Protein AF-A0A960UY63-F1 (afdb_monomer_lite)

Secondary structure (DSSP, 8-state):
----------GGGGEEEEETTEEEEE--SSTT-SS-EEEES--S---GGGGGGEEEEEE-TTS---HHHHHHHHHHHHHH-SSPEEEEE-HHHHHHHHHHTT-TTS-TTT-SEEEEE--SSEE--SSSS--EEEEE-TTS-EEEEETTEEEEEHHHHHHHS--HHHHHHHHHHHHTTS------SS-EEEEE---SS-TT-----EEEEETTEEEEES--TTHHHHHHHTT--GGGEEEEE-S-TT-HHHHHHHTSTTTTTSEEEEE-S-HHHHHHHHHHTTTSEEEEE-TTEEETTEEEEEEEE-TTSSEEEEEEESSTT-S-EEEEEEESSSS------SS-PSPEEEEEEE--SHHHHHH---SEEEEEEE-TTS-HHHHHTSBPBTTEEEPPTT-EEEEEEESSGGGGHHHHHHTTTTSTTHHHHHHHHHHHHTTT--HHHHHHHHHHHHHSPPPSSHHHHHHHHHHHHHHTTSHHHHHH--HHHHHHHHHHHHHT-GGGSBHHHHHGGGGSSEEEEEEEETTTEEEEEEEEPS---S--PPP--HHHHHH-HHHHHHHHHHHHHHHHHH---TTHHHHHHHHHHHHHHHHHHHHHHHHHHHHHHHTT-PPPPPS---SS-HHHHHHHHHHHHHHHHHHHH--

Radius of gyration: 29.21 Å; chains: 1; bounding box: 77×46×86 Å

Sequence (647 aa):
MNNSDVIEISTSERVFQLDRDTFVVYTGMHGDDLRPFIRVGAGQSIVHGYLGQFENVLLLDAQPANIGRELEWLQATVSEVQEPIRYVGSRDRVNQIYNLTGMPELEESQRPLQIEAFSPNLRSTGRSKEKSTIQFFENGNVRILVGRSQVYDREQVNRARGSLDQEFDQMHRAQSKRELKCTAEHDKSFCYLGPRHSPDALKPAIYWNFQGHGVLVNPPAEYHHALFEAGIDILAVDAVVSNKTLSPGMSAVLRRKDSEKAAVALYSANEEKQAQVKKIYDRARLRFINDSASLPGLKDVLFFVSKKGNTGGFGFRLDGESDEGAQVVFPIGGARSGSAFDMIRAPHDLQIQAFETRDEFKAGKTDAHLVLALPGIIGSEPFGARKMESGLYPLLTGRAYRMAGSLEARSLAEYFINAFTDGELSQLVRDLVFMCLGLDFNAANLNQYLMDMYQMDRPTDFGLYNNLHELIRYLALLPAYKAQATEENHKLHARLLKRYAMGSYRFHDCLQLESRSVYVQILLFRGQASFHLICNGPLEGIQLELPPDIAELEANPKGYRKQLNFYQKQLARIGDVPGMEQSLDFLERLYEKKMEIVADRRRFFQFMASLGIEATTPESPREDGFLARWWQKLTLFFSELKQSITG

pLDDT: mean 76.27, std 14.66, range [27.2, 95.88]

Structure (mmCIF, N/CA/C/O backbone):
data_AF-A0A960UY63-F1
#
_entry.id   AF-A0A960UY63-F1
#
loop_
_atom_site.group_PDB
_atom_site.id
_atom_site.type_symbol
_atom_site.label_atom_id
_atom_site.label_alt_id
_atom_site.label_comp_id
_atom_site.label_asym_id
_atom_site.label_entity_id
_atom_site.label_seq_id
_atom_site.pdbx_PDB_ins_code
_atom_site.Cartn_x
_atom_site.Cartn_y
_atom_site.Cartn_z
_atom_site.occupancy
_atom_site.B_iso_or_equiv
_atom_site.auth_seq_id
_atom_site.auth_comp_id
_atom_site.auth_asym_id
_atom_site.auth_atom_id
_atom_site.pdbx_PDB_model_num
ATOM 1 N N . MET A 1 1 ? -44.682 14.163 42.365 1.00 29.20 1 MET A N 1
ATOM 2 C CA . MET A 1 1 ? -43.947 12.905 42.126 1.00 29.20 1 MET A CA 1
ATOM 3 C C . MET A 1 1 ? -44.616 12.240 40.937 1.00 29.20 1 MET A C 1
ATOM 5 O O . MET A 1 1 ? -45.631 11.587 41.125 1.00 29.20 1 MET A O 1
ATOM 9 N N . ASN A 1 2 ? -44.137 12.524 39.725 1.00 27.20 2 ASN A N 1
ATOM 10 C CA . ASN A 1 2 ? -44.602 11.842 38.517 1.00 27.20 2 ASN A CA 1
ATOM 11 C C . ASN A 1 2 ? -43.739 10.593 38.341 1.00 27.20 2 ASN A C 1
ATOM 13 O O . ASN A 1 2 ? -42.521 10.685 38.482 1.00 27.20 2 ASN A O 1
ATOM 17 N N . ASN A 1 3 ? -44.375 9.451 38.077 1.00 30.58 3 ASN A N 1
ATOM 18 C CA . ASN A 1 3 ? -43.704 8.265 37.555 1.00 30.58 3 ASN A CA 1
ATOM 19 C C . ASN A 1 3 ? -42.980 8.684 36.274 1.00 30.58 3 ASN A C 1
ATOM 21 O O . ASN A 1 3 ? -43.636 8.942 35.270 1.00 30.58 3 ASN A O 1
ATOM 25 N N . SER A 1 4 ? -41.658 8.825 36.331 1.00 38.31 4 SER A N 1
ATOM 26 C CA . SER A 1 4 ? -40.840 8.945 35.134 1.00 38.31 4 SER A CA 1
ATOM 27 C C . SER A 1 4 ? -40.927 7.620 34.384 1.00 38.31 4 SER A C 1
ATOM 29 O O . SER A 1 4 ? -40.692 6.555 34.961 1.00 38.31 4 SER A O 1
ATOM 31 N N . ASP A 1 5 ? -41.347 7.702 33.124 1.00 40.66 5 ASP A N 1
ATOM 32 C CA . ASP A 1 5 ? -41.542 6.570 32.228 1.00 40.66 5 ASP A CA 1
ATOM 33 C C . ASP A 1 5 ? -40.295 5.675 32.232 1.00 40.66 5 ASP A C 1
ATOM 35 O O . ASP A 1 5 ? -39.200 6.073 31.824 1.00 40.66 5 ASP A O 1
ATOM 39 N N . VAL A 1 6 ? -40.448 4.450 32.742 1.00 44.41 6 VAL A N 1
ATOM 40 C CA . VAL A 1 6 ? -39.448 3.398 32.565 1.00 44.41 6 VAL A CA 1
ATOM 41 C C . VAL A 1 6 ? -39.428 3.098 31.073 1.00 44.41 6 VAL A C 1
ATOM 43 O O . VAL A 1 6 ? -40.396 2.566 30.536 1.00 44.41 6 VAL A O 1
ATOM 46 N N . ILE A 1 7 ? -38.345 3.460 30.388 1.00 50.53 7 ILE A N 1
ATOM 47 C CA . ILE A 1 7 ? -38.179 3.114 28.978 1.00 50.53 7 ILE A CA 1
ATOM 48 C C . ILE A 1 7 ? -37.942 1.596 28.918 1.00 50.53 7 ILE A C 1
ATOM 50 O O . ILE A 1 7 ? -36.844 1.110 29.209 1.00 50.53 7 ILE A O 1
ATOM 54 N N . GLU A 1 8 ? -38.981 0.827 28.582 1.00 50.78 8 GLU A N 1
ATOM 55 C CA . GLU A 1 8 ? -38.886 -0.620 28.353 1.00 50.78 8 GLU A CA 1
ATOM 56 C C . GLU A 1 8 ? -38.155 -0.900 27.033 1.00 50.78 8 GLU A C 1
ATOM 58 O O . GLU A 1 8 ? -38.750 -1.171 25.996 1.00 50.78 8 GLU A O 1
ATOM 63 N N . ILE A 1 9 ? -36.826 -0.817 27.072 1.00 64.62 9 ILE A N 1
ATOM 64 C CA . ILE A 1 9 ? -35.958 -1.232 25.965 1.00 64.62 9 ILE A CA 1
ATOM 65 C C . ILE A 1 9 ? -35.645 -2.713 26.124 1.00 64.62 9 ILE A C 1
ATOM 67 O O . ILE A 1 9 ? -35.108 -3.125 27.166 1.00 64.62 9 ILE A O 1
ATOM 71 N N . SER A 1 10 ? -35.922 -3.499 25.082 1.00 65.56 10 SER A N 1
ATOM 72 C CA . SER A 1 10 ? -35.598 -4.923 25.072 1.00 65.56 10 SER A CA 1
ATOM 73 C C . SER A 1 10 ? -34.090 -5.152 25.228 1.00 65.56 10 SER A C 1
ATOM 75 O O . SER A 1 10 ? -33.251 -4.320 24.879 1.00 65.56 10 SER A O 1
ATOM 77 N N . THR A 1 11 ? -33.711 -6.311 25.760 1.00 65.88 11 THR A N 1
ATOM 78 C CA . THR A 1 11 ? -32.308 -6.650 26.052 1.00 65.88 11 THR A CA 1
ATOM 79 C C . THR A 1 11 ? -31.424 -6.594 24.794 1.00 65.88 11 THR A C 1
ATOM 81 O O . THR A 1 11 ? -30.268 -6.185 24.873 1.00 65.88 11 THR A O 1
ATOM 84 N N . SER A 1 12 ? -31.988 -6.933 23.629 1.00 64.81 12 SER A N 1
ATOM 85 C CA . SER A 1 12 ? -31.342 -6.901 22.308 1.00 64.81 12 SER A CA 1
ATOM 86 C C . SER A 1 12 ? -31.172 -5.502 21.707 1.00 64.81 12 SER A C 1
ATOM 88 O O . SER A 1 12 ? -30.320 -5.317 20.841 1.00 64.81 12 SER A O 1
ATOM 90 N N . GLU A 1 13 ? -31.946 -4.512 22.152 1.00 74.31 13 GLU A N 1
ATOM 91 C CA . GLU A 1 13 ? -31.923 -3.139 21.617 1.00 74.31 13 GLU A CA 1
ATOM 92 C C . GLU A 1 13 ? -30.938 -2.223 22.352 1.00 74.31 13 GLU A C 1
ATOM 94 O O . GLU A 1 13 ? -30.782 -1.059 21.997 1.00 74.31 13 GLU A O 1
ATOM 99 N N . ARG A 1 14 ? -30.239 -2.747 23.365 1.00 85.25 14 ARG A N 1
ATOM 100 C CA . ARG A 1 14 ? -29.301 -1.981 24.198 1.00 85.25 14 ARG A CA 1
ATOM 101 C C . ARG A 1 14 ? -27.870 -1.964 23.670 1.00 85.25 14 ARG A C 1
ATOM 103 O O . ARG A 1 14 ? -27.044 -1.262 24.243 1.00 85.25 14 ARG A O 1
ATOM 110 N N . VAL A 1 15 ? -27.558 -2.724 22.617 1.00 88.88 15 VAL A N 1
ATOM 111 C CA . VAL A 1 15 ? -26.198 -2.852 22.068 1.00 88.88 15 VAL A CA 1
ATOM 112 C C . VAL A 1 15 ? -26.143 -2.330 20.639 1.00 88.88 15 VAL A C 1
ATOM 114 O O . VAL A 1 15 ? -26.805 -2.854 19.739 1.00 88.88 15 VAL A O 1
ATOM 117 N N . PHE A 1 16 ? -25.290 -1.337 20.420 1.00 88.69 16 PHE A N 1
ATOM 118 C CA . PHE A 1 16 ? -25.090 -0.682 19.134 1.00 88.69 16 PHE A CA 1
ATOM 119 C C . PHE A 1 16 ? -23.652 -0.883 18.672 1.00 88.69 16 PHE A C 1
ATOM 121 O O . PHE A 1 16 ? -22.715 -0.644 19.435 1.00 88.69 16 PHE A O 1
ATOM 128 N N . GLN A 1 17 ? -23.473 -1.310 17.425 1.00 87.69 17 GLN A N 1
ATOM 129 C CA . GLN A 1 17 ? -22.165 -1.317 16.782 1.00 87.69 17 GLN A CA 1
ATOM 130 C C . GLN A 1 17 ? -22.026 -0.044 15.953 1.00 87.69 17 GLN A C 1
ATOM 132 O O . GLN A 1 17 ? -22.813 0.188 15.042 1.00 87.69 17 GLN A O 1
ATOM 137 N N . LEU A 1 18 ? -21.048 0.795 16.288 1.00 85.81 18 LEU A N 1
ATOM 138 C CA . LEU A 1 18 ? -20.858 2.086 15.613 1.00 85.81 18 LEU A CA 1
ATOM 139 C C . LEU A 1 18 ? -19.858 1.994 14.459 1.00 85.81 18 LEU A C 1
ATOM 141 O O . LEU A 1 18 ? -19.958 2.722 13.473 1.00 85.81 18 LEU A O 1
ATOM 145 N N . ASP A 1 19 ? -18.896 1.090 14.586 1.00 81.56 19 ASP A N 1
ATOM 146 C CA . ASP A 1 19 ? -17.981 0.668 13.534 1.00 81.56 19 ASP A CA 1
ATOM 147 C C . ASP A 1 19 ? -17.520 -0.764 13.805 1.00 81.56 19 ASP A C 1
ATOM 149 O O . ASP A 1 19 ? -17.988 -1.418 14.740 1.00 81.56 19 ASP A O 1
ATOM 153 N N . ARG A 1 20 ? -16.598 -1.272 12.987 1.00 75.50 20 ARG A N 1
ATOM 154 C CA . ARG A 1 20 ? -16.138 -2.659 13.074 1.00 75.50 20 ARG A CA 1
ATOM 155 C C . ARG A 1 20 ? -15.630 -3.057 14.465 1.00 75.50 20 ARG A C 1
ATOM 157 O O . ARG A 1 20 ? -15.827 -4.199 14.865 1.00 75.50 20 ARG A O 1
ATOM 164 N N . ASP A 1 21 ? -15.030 -2.125 15.210 1.00 76.06 21 ASP A N 1
ATOM 165 C CA . ASP A 1 21 ? -14.328 -2.428 16.461 1.00 76.06 21 ASP A CA 1
ATOM 166 C C . ASP A 1 21 ? -14.916 -1.699 17.689 1.00 76.06 21 ASP A C 1
ATOM 168 O O . ASP A 1 21 ? -14.343 -1.798 18.777 1.00 76.06 21 ASP A O 1
ATOM 172 N N . THR A 1 22 ? -16.031 -0.970 17.546 1.00 83.81 22 THR A N 1
ATOM 173 C CA . THR A 1 22 ? -16.619 -0.152 18.622 1.00 83.81 22 THR A CA 1
ATOM 174 C C . THR A 1 22 ? -18.063 -0.519 18.898 1.00 83.81 22 THR A C 1
ATOM 176 O O . THR A 1 22 ? -18.945 -0.354 18.049 1.00 83.81 22 THR A O 1
ATOM 179 N N . PHE A 1 23 ? -18.309 -0.925 20.140 1.00 88.12 23 PHE A N 1
ATOM 180 C CA . PHE A 1 23 ? -19.639 -1.188 20.667 1.00 88.12 23 PHE A CA 1
ATOM 181 C C . PHE A 1 23 ? -20.001 -0.174 21.744 1.00 88.12 23 PHE A C 1
ATOM 183 O O . PHE A 1 23 ? -19.176 0.197 22.583 1.00 88.12 23 PHE A O 1
ATOM 190 N N . VAL A 1 24 ? -21.264 0.232 21.741 1.00 90.12 24 VAL A N 1
ATOM 191 C CA . VAL A 1 24 ? -21.868 1.048 22.789 1.00 90.12 24 VAL A CA 1
ATOM 192 C C . VAL A 1 24 ? -23.032 0.281 23.396 1.00 90.12 24 VAL A C 1
ATOM 194 O O . VAL A 1 24 ? -23.877 -0.255 22.678 1.00 90.12 24 VAL A O 1
ATOM 197 N N . VAL A 1 25 ? -23.058 0.217 24.725 1.00 90.50 25 VAL A N 1
ATOM 198 C CA . VAL A 1 25 ? -24.079 -0.488 25.500 1.00 90.50 25 VAL A CA 1
ATOM 199 C C . VAL A 1 25 ? -24.831 0.511 26.367 1.00 90.50 25 VAL A C 1
ATOM 201 O O . VAL A 1 25 ? -24.220 1.189 27.190 1.00 90.50 25 VAL A O 1
ATOM 204 N N . TYR A 1 26 ? -26.150 0.594 26.195 1.00 89.31 26 TYR A N 1
ATOM 205 C CA . TYR A 1 26 ? -27.026 1.428 27.014 1.00 89.31 26 TYR A CA 1
ATOM 206 C C . TYR A 1 26 ? -27.396 0.722 28.325 1.00 89.31 26 TYR A C 1
ATOM 208 O O . TYR A 1 26 ? -28.087 -0.304 28.341 1.00 89.31 26 TYR A O 1
ATOM 216 N N . THR A 1 27 ? -26.953 1.299 29.437 1.00 86.62 27 THR A N 1
ATOM 217 C CA . THR A 1 27 ? -27.152 0.805 30.805 1.00 86.62 27 THR A CA 1
ATOM 218 C C . THR A 1 27 ? -28.187 1.597 31.597 1.00 86.62 27 THR A C 1
ATOM 220 O O . THR A 1 27 ? -28.463 1.243 32.743 1.00 86.62 27 THR A O 1
ATOM 223 N N . GLY A 1 28 ? -28.792 2.629 31.001 1.00 79.94 28 GLY A N 1
ATOM 224 C CA . GLY A 1 28 ? -29.848 3.409 31.642 1.00 79.94 28 GLY A CA 1
ATOM 225 C C . GLY A 1 28 ? -31.081 2.566 31.988 1.00 79.94 28 GLY A C 1
ATOM 226 O O . GLY A 1 28 ? -31.548 1.734 31.202 1.00 79.94 28 GLY A O 1
ATOM 227 N N . MET A 1 29 ? -31.588 2.785 33.195 1.00 73.00 29 MET A N 1
ATOM 228 C CA . MET A 1 29 ? -32.836 2.255 33.743 1.00 73.00 29 MET A CA 1
ATOM 229 C C . MET A 1 29 ? -33.944 3.321 33.739 1.00 73.00 29 MET A C 1
ATOM 231 O O . MET A 1 29 ? -35.122 2.972 33.682 1.00 73.00 29 MET A O 1
ATOM 235 N N . HIS A 1 30 ? -33.573 4.605 33.777 1.00 69.94 30 HIS A N 1
ATOM 236 C CA . HIS A 1 30 ? -34.479 5.756 33.770 1.00 69.94 30 HIS A CA 1
ATOM 237 C C . HIS A 1 30 ? -34.059 6.788 32.713 1.00 69.94 30 HIS A C 1
ATOM 239 O O . HIS A 1 30 ? -32.879 6.886 32.382 1.00 69.94 30 HIS A O 1
ATOM 245 N N . GLY A 1 31 ? -35.012 7.579 32.206 1.00 62.00 31 GLY A N 1
ATOM 246 C CA . GLY A 1 31 ? -34.736 8.631 31.212 1.00 62.00 31 GLY A CA 1
ATOM 247 C C . GLY A 1 31 ? -33.746 9.700 31.695 1.00 62.00 31 GLY A C 1
ATOM 248 O O . GLY A 1 31 ? -32.940 10.181 30.909 1.00 62.00 31 GLY A O 1
ATOM 249 N N . ASP A 1 32 ? -33.732 9.984 33.001 1.00 67.00 32 ASP A N 1
ATOM 250 C CA . ASP A 1 32 ? -32.869 11.005 33.620 1.00 67.00 32 ASP A CA 1
ATOM 251 C C . ASP A 1 32 ? -31.508 10.447 34.079 1.00 67.00 32 ASP A C 1
ATOM 253 O O . ASP A 1 32 ? -30.776 11.081 34.848 1.00 67.00 32 ASP A O 1
ATOM 257 N N . ASP A 1 33 ? -31.172 9.217 33.682 1.00 69.38 33 ASP A N 1
ATOM 258 C CA . ASP A 1 33 ? -29.930 8.591 34.102 1.00 69.38 33 ASP A CA 1
ATOM 259 C C . ASP A 1 33 ? -28.718 9.317 33.519 1.00 69.38 33 ASP A C 1
ATOM 261 O O . ASP A 1 33 ? -28.449 9.262 32.323 1.00 69.38 33 ASP A O 1
ATOM 265 N N . LEU A 1 34 ? -27.920 9.918 34.404 1.00 72.56 34 LEU A N 1
ATOM 266 C CA . LEU A 1 34 ? -26.620 10.477 34.040 1.00 72.56 34 LEU A CA 1
ATOM 267 C C . LEU A 1 34 ? -25.717 9.383 33.454 1.00 72.56 34 LEU A C 1
ATOM 269 O O . LEU A 1 34 ? -25.590 8.304 34.045 1.00 72.56 34 LEU A O 1
ATOM 273 N N . ARG A 1 35 ? -25.103 9.704 32.308 1.00 78.06 35 ARG A N 1
ATOM 274 C CA . ARG A 1 35 ? -24.141 8.885 31.551 1.00 78.06 35 ARG A CA 1
ATOM 275 C C . ARG A 1 35 ? -24.554 7.424 31.371 1.00 78.06 35 ARG A C 1
ATOM 277 O O . ARG A 1 35 ? -23.887 6.519 31.865 1.00 78.06 35 ARG A O 1
ATOM 284 N N . PRO A 1 36 ? -25.647 7.144 30.658 1.00 84.44 36 PRO A N 1
ATOM 285 C CA . PRO A 1 36 ? -26.237 5.814 30.649 1.00 84.44 36 PRO A CA 1
ATOM 286 C C . PRO A 1 36 ? -25.557 4.865 29.646 1.00 84.44 36 PRO A C 1
ATOM 288 O O . PRO A 1 36 ? -26.209 3.955 29.134 1.00 84.44 36 PRO A O 1
ATOM 291 N N . PHE A 1 37 ? -24.275 5.071 29.323 1.00 87.94 37 PHE A N 1
ATOM 292 C CA . PHE A 1 37 ? -23.571 4.301 28.301 1.00 87.94 37 PHE A CA 1
ATOM 293 C C . PHE A 1 37 ? -22.239 3.730 28.781 1.00 87.94 37 PHE A C 1
ATOM 295 O O . PHE A 1 37 ? -21.461 4.372 29.487 1.00 87.94 37 PHE A O 1
ATOM 302 N N . ILE A 1 38 ? -21.948 2.524 28.299 1.00 89.38 38 ILE A N 1
ATOM 303 C CA . ILE A 1 38 ? -20.635 1.886 28.365 1.00 89.38 38 ILE A CA 1
ATOM 304 C C . ILE A 1 38 ? -20.090 1.769 26.947 1.00 89.38 38 ILE A C 1
ATOM 306 O O . ILE A 1 38 ? -20.783 1.278 26.054 1.00 89.38 38 ILE A O 1
ATOM 310 N N . ARG A 1 39 ? -18.837 2.177 26.740 1.00 89.00 39 ARG A N 1
ATOM 311 C CA . ARG A 1 39 ? -18.125 1.972 25.476 1.00 89.00 39 ARG A CA 1
ATOM 312 C C . ARG A 1 39 ? -17.162 0.798 25.587 1.00 89.00 39 ARG A C 1
ATOM 314 O O . ARG A 1 39 ? -16.415 0.684 26.558 1.00 89.00 39 ARG A O 1
ATOM 321 N N . VAL A 1 40 ? -17.135 -0.035 24.555 1.00 87.38 40 VAL A N 1
ATOM 322 C CA . VAL A 1 40 ? -16.157 -1.110 24.377 1.00 87.38 40 VAL A CA 1
ATOM 323 C C . VAL A 1 40 ? -15.454 -0.894 23.042 1.00 87.38 40 VAL A C 1
ATOM 325 O O . VAL A 1 40 ? -16.100 -0.922 21.996 1.00 87.38 40 VAL A O 1
ATOM 328 N N . GLY A 1 41 ? -14.138 -0.678 23.074 1.00 79.94 41 GLY A N 1
ATOM 329 C CA . GLY A 1 41 ? -13.336 -0.428 21.874 1.00 79.94 41 GLY A CA 1
ATOM 330 C C . GLY A 1 41 ? -13.096 1.053 21.552 1.00 79.94 41 GLY A C 1
ATOM 331 O O . GLY A 1 41 ? -13.527 1.952 22.278 1.00 79.94 41 GLY A O 1
ATOM 332 N N . ALA A 1 42 ? -12.347 1.268 20.465 1.00 71.81 42 ALA A N 1
ATOM 333 C CA . ALA A 1 42 ? -11.685 2.529 20.119 1.00 71.81 42 ALA A CA 1
ATOM 334 C C . ALA A 1 42 ? -11.664 2.776 18.598 1.00 71.81 42 ALA A C 1
ATOM 336 O O . ALA A 1 42 ? -10.619 2.618 17.949 1.00 71.81 42 ALA A O 1
ATOM 337 N N . GLY A 1 43 ? -12.826 3.053 18.013 1.00 71.25 43 GLY A N 1
ATOM 338 C CA . GLY A 1 43 ? -13.003 3.321 16.585 1.00 71.25 43 GLY A CA 1
ATOM 339 C C . GLY A 1 43 ? -13.193 4.803 16.258 1.00 71.25 43 GLY A C 1
ATOM 340 O O . GLY A 1 43 ? -12.694 5.660 16.976 1.00 71.25 43 GLY A O 1
ATOM 341 N N . GLN A 1 44 ? -13.827 5.119 15.129 1.00 69.06 44 GLN A N 1
ATOM 342 C CA . GLN A 1 44 ? -13.880 6.488 14.579 1.00 69.06 44 GLN A CA 1
ATOM 343 C C . GLN A 1 44 ? -15.300 7.057 14.483 1.00 69.06 44 GLN A C 1
ATOM 345 O O . GLN A 1 44 ? -15.466 8.254 14.270 1.00 69.06 44 GLN A O 1
ATOM 350 N N . SER A 1 45 ? -16.327 6.226 14.665 1.00 71.94 45 SER A N 1
ATOM 351 C CA . SER A 1 45 ? -17.716 6.605 14.369 1.00 71.94 45 SER A CA 1
ATOM 352 C C . SER A 1 45 ? -18.443 7.375 15.476 1.00 71.94 45 SER A C 1
ATOM 354 O O . SER A 1 45 ? -19.617 7.719 15.302 1.00 71.94 45 SER A O 1
ATOM 356 N N . ILE A 1 46 ? -17.788 7.645 16.611 1.00 74.25 46 ILE A N 1
ATOM 357 C CA . ILE A 1 46 ? -18.387 8.393 17.727 1.00 74.25 46 ILE A CA 1
ATOM 358 C C . ILE A 1 46 ? -18.205 9.896 17.511 1.00 74.25 46 ILE A C 1
ATOM 360 O O . ILE A 1 46 ? -17.085 10.390 17.386 1.00 74.25 46 ILE A O 1
ATOM 364 N N . VAL A 1 47 ? -19.319 10.630 17.518 1.00 71.81 47 VAL A N 1
ATOM 365 C CA . VAL A 1 47 ? -19.314 12.098 17.514 1.00 71.81 47 VAL A CA 1
ATOM 366 C C . VAL A 1 47 ? -18.837 12.608 18.875 1.00 71.81 47 VAL A C 1
ATOM 368 O O . VAL A 1 47 ? -19.267 12.097 19.908 1.00 71.81 47 VAL A O 1
ATOM 371 N N . HIS A 1 48 ? -17.964 13.619 18.870 1.00 70.44 48 HIS A N 1
ATOM 372 C CA . HIS A 1 48 ? -17.278 14.116 20.069 1.00 70.44 48 HIS A CA 1
ATOM 373 C C . HIS A 1 48 ? -18.251 14.498 21.194 1.00 70.44 48 HIS A C 1
ATOM 375 O O . HIS A 1 48 ? -18.077 14.007 22.302 1.00 70.44 48 HIS A O 1
ATOM 381 N N . GLY A 1 49 ? -19.340 15.216 20.891 1.00 69.62 49 GLY A N 1
ATOM 382 C CA . GLY A 1 49 ? -20.340 15.610 21.896 1.00 69.62 49 GLY A CA 1
ATOM 383 C C . GLY A 1 49 ? -21.079 14.456 22.597 1.00 69.62 49 GLY A C 1
ATOM 384 O O . GLY A 1 49 ? -21.766 14.676 23.591 1.00 69.62 49 GLY A O 1
ATOM 385 N N . TYR A 1 50 ? -20.940 13.209 22.130 1.00 78.62 50 TYR A N 1
ATOM 386 C CA . TYR A 1 50 ? -21.464 12.033 22.833 1.00 78.62 50 TYR A CA 1
ATOM 387 C C . TYR A 1 50 ? -20.464 11.414 23.814 1.00 78.62 50 TYR A C 1
ATOM 389 O O . TYR A 1 50 ? -20.855 10.574 24.624 1.00 78.62 50 TYR A O 1
ATOM 397 N N . LEU A 1 51 ? -19.190 11.821 23.786 1.00 77.69 51 LEU A N 1
ATOM 398 C CA . LEU A 1 51 ? -18.152 11.263 24.655 1.00 77.69 51 LEU A CA 1
ATOM 399 C C . LEU A 1 51 ? -18.449 11.505 26.141 1.00 77.69 51 LEU A C 1
ATOM 401 O O . LEU A 1 51 ? -18.235 10.613 26.960 1.00 77.69 51 LEU A O 1
ATOM 405 N N . GLY A 1 52 ? -19.038 12.652 26.489 1.00 75.25 52 GLY A N 1
ATOM 406 C CA . GLY A 1 52 ? -19.437 12.966 27.865 1.00 75.25 52 GLY A CA 1
ATOM 407 C C . GLY A 1 52 ? -20.566 12.103 28.442 1.00 75.25 52 GLY A C 1
ATOM 408 O O . GLY A 1 52 ? -20.854 12.198 29.634 1.00 75.25 52 GLY A O 1
ATOM 409 N N . GLN A 1 53 ? -21.192 11.249 27.626 1.00 82.25 53 GLN A N 1
ATOM 410 C CA . GLN A 1 53 ? -22.305 10.384 28.027 1.00 82.25 53 GLN A CA 1
ATOM 411 C C . GLN A 1 53 ? -21.857 8.980 28.457 1.00 82.25 53 GLN A C 1
ATOM 413 O O . GLN A 1 53 ? -22.687 8.178 28.888 1.00 82.25 53 GLN A O 1
ATOM 418 N N . PHE A 1 54 ? -20.562 8.666 28.357 1.00 84.31 54 PHE A N 1
ATOM 419 C CA . PHE A 1 54 ? -20.027 7.372 28.771 1.00 84.31 54 PHE A CA 1
ATOM 420 C C . PHE A 1 54 ? -19.635 7.383 30.251 1.00 84.31 54 PHE A C 1
ATOM 422 O O . PHE A 1 54 ? -18.803 8.179 30.684 1.00 84.31 54 PHE A O 1
ATOM 429 N N . GLU A 1 55 ? -20.210 6.471 31.033 1.00 82.44 55 GLU A N 1
ATOM 430 C CA . GLU A 1 55 ? -19.789 6.240 32.418 1.00 82.44 55 GLU A CA 1
ATOM 431 C C . GLU A 1 55 ? -18.511 5.400 32.443 1.00 82.44 55 GLU A C 1
ATOM 433 O O . GLU A 1 55 ? -17.542 5.760 33.111 1.00 82.44 55 GLU A O 1
ATOM 438 N N . ASN A 1 56 ? -18.505 4.303 31.676 1.00 85.44 56 ASN A N 1
ATOM 439 C CA . ASN A 1 56 ? -17.404 3.348 31.635 1.00 85.44 56 ASN A CA 1
ATOM 440 C C . ASN A 1 56 ? -16.852 3.178 30.215 1.00 85.44 56 ASN A C 1
ATOM 442 O O . ASN A 1 56 ? -17.600 2.981 29.255 1.00 85.44 56 ASN A O 1
ATOM 446 N N . VAL A 1 57 ? -15.527 3.161 30.107 1.00 86.25 57 VAL A N 1
ATOM 447 C CA . VAL A 1 57 ? -14.774 2.776 28.913 1.00 86.25 57 VAL A CA 1
ATOM 448 C C . VAL A 1 57 ? -14.010 1.496 29.222 1.00 86.25 57 VAL A C 1
ATOM 450 O O . VAL A 1 57 ? -13.120 1.485 30.073 1.00 86.25 57 VAL A O 1
ATOM 453 N N . LEU A 1 58 ? -14.353 0.407 28.535 1.00 86.88 58 LEU A N 1
ATOM 454 C CA . LEU A 1 58 ? -13.726 -0.892 28.761 1.00 86.88 58 LEU A CA 1
ATOM 455 C C . LEU A 1 58 ? -12.483 -1.058 27.877 1.00 86.88 58 LEU A C 1
ATOM 457 O O . LEU A 1 58 ? -12.570 -1.067 26.647 1.00 86.88 58 LEU A O 1
ATOM 461 N N . LEU A 1 59 ? -11.332 -1.243 28.522 1.00 80.88 59 LEU A N 1
ATOM 462 C CA . LEU A 1 59 ? -10.038 -1.518 27.906 1.00 80.88 59 LEU A CA 1
ATOM 463 C C . LEU A 1 59 ? -9.722 -3.007 28.025 1.00 80.88 59 LEU A C 1
ATOM 465 O O . LEU A 1 59 ? -9.275 -3.486 29.065 1.00 80.88 59 LEU A O 1
ATOM 469 N N . LEU A 1 60 ? -9.960 -3.749 26.950 1.00 78.62 60 LEU A N 1
ATOM 470 C CA . LEU A 1 60 ? -9.817 -5.202 26.951 1.00 78.62 60 LEU A CA 1
ATOM 471 C C . LEU A 1 60 ? -8.396 -5.625 26.578 1.00 78.62 60 LEU A C 1
ATOM 473 O O . LEU A 1 60 ? -7.891 -5.221 25.535 1.00 78.62 60 LEU A O 1
ATOM 477 N N . ASP A 1 61 ? -7.786 -6.516 27.362 1.00 72.19 61 ASP A N 1
ATOM 478 C CA . ASP A 1 61 ? -6.408 -6.977 27.111 1.00 72.19 61 ASP A CA 1
ATOM 479 C C . ASP A 1 61 ? -6.254 -7.711 25.771 1.00 72.19 61 ASP A C 1
ATOM 481 O O . ASP A 1 61 ? -5.209 -7.655 25.132 1.00 72.19 61 ASP A O 1
ATOM 485 N N . ALA A 1 62 ? -7.311 -8.389 25.318 1.00 65.69 62 ALA A N 1
ATOM 486 C CA . ALA A 1 62 ? -7.313 -9.103 24.043 1.00 65.69 62 ALA A CA 1
ATOM 487 C C . ALA A 1 62 ? -7.542 -8.189 22.822 1.00 65.69 62 ALA A C 1
ATOM 489 O O . ALA A 1 62 ? -7.649 -8.693 21.709 1.00 65.69 62 ALA A O 1
ATOM 490 N N . GLN A 1 63 ? -7.691 -6.873 23.001 1.00 69.31 63 GLN A N 1
ATOM 491 C CA . GLN A 1 63 ? -7.834 -5.921 21.900 1.00 69.31 63 GLN A CA 1
ATOM 492 C C . GLN A 1 63 ? -6.838 -4.775 22.066 1.00 69.31 63 GLN A C 1
ATOM 494 O O . GLN A 1 63 ? -6.987 -3.949 22.970 1.00 69.31 63 GLN A O 1
ATOM 499 N N . PRO A 1 64 ? -5.842 -4.656 21.171 1.00 67.75 64 PRO A N 1
ATOM 500 C CA . PRO A 1 64 ? -4.957 -3.511 21.202 1.00 67.75 64 PRO A CA 1
ATOM 501 C C . PRO A 1 64 ? -5.752 -2.212 21.019 1.00 67.75 64 PRO A C 1
ATOM 503 O O . PRO A 1 64 ? -6.295 -1.916 19.949 1.00 67.75 64 PRO A O 1
ATO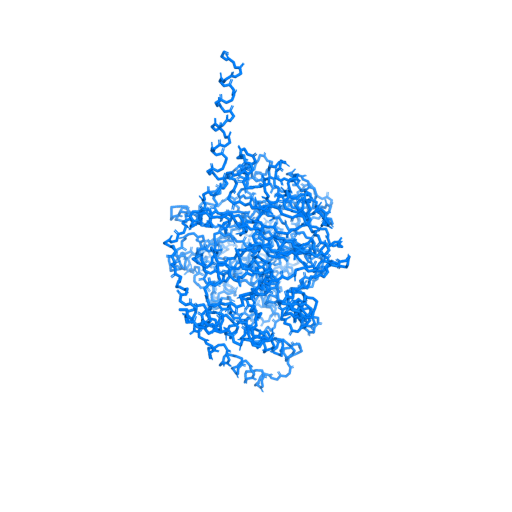M 506 N N . ALA A 1 65 ? -5.842 -1.444 22.104 1.00 65.62 65 ALA A N 1
ATOM 507 C CA . ALA A 1 65 ? -6.428 -0.109 22.108 1.00 65.62 65 ALA A CA 1
ATOM 508 C C . ALA A 1 65 ? -5.808 0.750 20.995 1.00 65.62 65 ALA A C 1
ATOM 510 O O . ALA A 1 65 ? -4.589 0.751 20.805 1.00 65.62 65 ALA A O 1
ATOM 511 N N . ASN A 1 66 ? -6.649 1.487 20.268 1.00 71.31 66 ASN A N 1
ATOM 512 C CA . ASN A 1 66 ? -6.166 2.526 19.367 1.00 71.31 66 ASN A CA 1
ATOM 513 C C . ASN A 1 66 ? -5.815 3.734 20.231 1.00 71.31 66 ASN A C 1
ATOM 515 O O . ASN A 1 66 ? -6.637 4.619 20.439 1.00 71.31 66 ASN A O 1
ATOM 519 N N . ILE A 1 67 ? -4.612 3.715 20.801 1.00 69.56 67 ILE A N 1
ATOM 520 C CA . ILE A 1 67 ? -4.213 4.693 21.813 1.00 69.56 67 ILE A CA 1
ATOM 521 C C . ILE A 1 67 ? -4.233 6.115 21.258 1.00 69.56 67 ILE A C 1
ATOM 523 O O . ILE A 1 67 ? -4.626 7.019 21.979 1.00 69.56 67 ILE A O 1
ATOM 527 N N . GLY A 1 68 ? -3.879 6.320 19.985 1.00 67.44 68 GLY A N 1
ATOM 528 C CA . GLY A 1 68 ? -3.986 7.639 19.356 1.00 67.44 68 GLY A CA 1
ATOM 529 C C . GLY A 1 68 ? -5.410 8.199 19.434 1.00 67.44 68 GLY A C 1
ATOM 530 O O . GLY A 1 68 ? -5.601 9.312 19.912 1.00 67.44 68 GLY A O 1
ATOM 531 N N . ARG A 1 69 ? -6.414 7.394 19.058 1.00 73.50 69 ARG A N 1
ATOM 532 C CA . ARG A 1 69 ? -7.831 7.790 19.143 1.00 73.50 69 ARG A CA 1
ATOM 533 C C . ARG A 1 69 ? -8.334 7.901 20.578 1.00 73.50 69 ARG A C 1
ATOM 535 O O . ARG A 1 69 ? -9.059 8.834 20.893 1.00 73.50 69 ARG A O 1
ATOM 542 N N . GLU A 1 70 ? -7.927 6.988 21.455 1.00 75.38 70 GLU A N 1
ATOM 543 C CA . GLU A 1 70 ? -8.283 7.064 22.875 1.00 75.38 70 GLU A CA 1
ATOM 544 C C . GLU A 1 70 ? -7.773 8.356 23.520 1.00 75.38 70 GLU A C 1
ATOM 546 O O . GLU A 1 70 ? -8.497 8.992 24.278 1.00 75.38 70 GLU A O 1
ATOM 551 N N . LEU A 1 71 ? -6.561 8.796 23.173 1.00 70.06 71 LEU A N 1
ATOM 552 C CA . LEU A 1 71 ? -6.006 10.066 23.640 1.00 70.06 71 LEU A CA 1
ATOM 553 C C . LEU A 1 71 ? -6.797 11.271 23.115 1.00 70.06 71 LEU A C 1
ATOM 555 O O . LEU A 1 71 ? -7.083 12.181 23.890 1.00 70.06 71 LEU A O 1
ATOM 559 N N . GLU A 1 72 ? -7.171 11.278 21.833 1.00 70.12 72 GLU A N 1
ATOM 560 C CA . GLU A 1 72 ? -8.017 12.331 21.247 1.00 70.12 72 GLU A CA 1
ATOM 561 C C . GLU A 1 72 ? -9.369 12.423 21.963 1.00 70.12 72 GLU A C 1
ATOM 563 O O . GLU A 1 72 ? -9.791 13.502 22.382 1.00 70.12 72 GLU A O 1
ATOM 568 N N . TRP A 1 73 ? -10.024 11.280 22.171 1.00 74.56 73 TRP A N 1
ATOM 569 C CA . TRP A 1 73 ? -11.302 11.206 22.871 1.00 74.56 73 TRP A CA 1
ATOM 570 C C . TRP A 1 73 ? -11.200 11.642 24.323 1.00 74.56 73 TRP A C 1
ATOM 572 O O . TRP A 1 73 ? -12.071 12.353 24.821 1.00 74.56 73 TRP A O 1
ATOM 582 N N . LEU A 1 74 ? -10.130 11.249 25.002 1.00 71.44 74 LEU A N 1
ATOM 583 C CA . LEU A 1 74 ? -9.862 11.647 26.372 1.00 71.44 74 LEU A CA 1
ATOM 584 C C . LEU A 1 74 ? -9.677 13.162 26.476 1.00 71.44 74 LEU A C 1
ATOM 586 O O . LEU A 1 74 ? -10.260 13.772 27.362 1.00 71.44 74 LEU A O 1
ATOM 590 N N . GLN A 1 75 ? -8.964 13.797 25.544 1.00 66.38 75 GLN A N 1
ATOM 591 C CA . GLN A 1 75 ? -8.839 15.258 25.516 1.00 66.38 75 GLN A CA 1
ATOM 592 C C . GLN A 1 75 ? -10.175 15.962 25.279 1.00 66.38 75 GLN A C 1
ATOM 594 O O . GLN A 1 75 ? -10.497 16.893 26.013 1.00 66.38 75 GLN A O 1
ATOM 599 N N . ALA A 1 76 ? -10.950 15.496 24.298 1.00 67.38 76 ALA A N 1
ATOM 600 C CA . ALA A 1 76 ? -12.275 16.040 24.007 1.00 67.38 76 ALA A CA 1
ATOM 601 C C . ALA A 1 76 ? -13.220 15.918 25.212 1.00 67.38 76 ALA A C 1
ATOM 603 O O . ALA A 1 76 ? -13.912 16.863 25.580 1.00 67.38 76 ALA A O 1
ATOM 604 N N . THR A 1 77 ? -13.165 14.775 25.894 1.00 68.19 77 THR A N 1
ATOM 605 C CA . THR A 1 77 ? -13.929 14.529 27.117 1.00 68.19 77 THR A CA 1
ATOM 606 C C . THR A 1 77 ? -13.527 15.495 28.232 1.00 68.19 77 THR A C 1
ATOM 608 O O . THR A 1 77 ? -14.384 16.099 28.867 1.00 68.19 77 THR A O 1
ATOM 611 N N . VAL A 1 78 ? -12.225 15.662 28.481 1.00 64.94 78 VAL A N 1
ATOM 612 C CA . VAL A 1 78 ? -11.708 16.527 29.557 1.00 64.94 78 VAL A CA 1
ATOM 613 C C . VAL A 1 78 ? -12.141 17.980 29.363 1.00 64.94 78 VAL A C 1
ATOM 615 O O . VAL A 1 78 ? -12.368 18.682 30.344 1.00 64.94 78 VAL A O 1
ATOM 618 N N . SER A 1 79 ? -12.281 18.437 28.116 1.00 61.44 79 SER A N 1
ATOM 619 C CA . SER A 1 79 ? -12.787 19.782 27.823 1.00 61.44 79 SER A CA 1
ATOM 620 C C . SER A 1 79 ? -14.297 19.952 28.017 1.00 61.44 79 SER A C 1
ATOM 622 O O . SER A 1 79 ? -14.742 21.077 28.227 1.00 61.44 79 SER A O 1
ATOM 624 N N . GLU A 1 80 ? -15.083 18.878 27.943 1.00 60.94 80 GLU A N 1
ATOM 625 C CA . GLU A 1 80 ? -16.554 18.939 27.922 1.00 60.94 80 GLU A CA 1
ATOM 626 C C . GLU A 1 80 ? -17.206 18.574 29.265 1.00 60.94 80 GLU A C 1
ATOM 628 O O . GLU A 1 80 ? -18.377 18.880 29.493 1.00 60.94 80 GLU A O 1
ATOM 633 N N . VAL A 1 81 ? -16.478 17.914 30.168 1.00 60.00 81 VAL A N 1
ATOM 634 C CA . VAL A 1 81 ? -17.087 17.143 31.255 1.00 60.00 81 VAL A CA 1
ATOM 635 C C . VAL A 1 81 ? -16.578 17.564 32.643 1.00 60.00 81 VAL A C 1
ATOM 637 O O . VAL A 1 81 ? -15.377 17.642 32.874 1.00 60.00 81 VAL A O 1
ATOM 640 N N . GLN A 1 82 ? -17.497 17.777 33.599 1.00 55.03 82 GLN A N 1
ATOM 641 C CA . GLN A 1 82 ? -17.171 18.167 34.987 1.00 55.03 82 GLN A CA 1
ATOM 642 C C . GLN A 1 82 ? -16.860 16.991 35.940 1.00 55.03 82 GLN A C 1
ATOM 644 O O . GLN A 1 82 ? -16.114 17.177 36.896 1.00 55.03 82 GLN A O 1
ATOM 649 N N . GLU A 1 83 ? -17.402 15.787 35.704 1.00 62.12 83 GLU A N 1
ATOM 650 C CA . GLU A 1 83 ? -17.099 14.577 36.503 1.00 62.12 83 GLU A CA 1
ATOM 651 C C . GLU A 1 83 ? -16.233 13.576 35.713 1.00 62.12 83 GLU A C 1
ATOM 653 O O . GLU A 1 83 ? -16.427 13.425 34.506 1.00 62.12 83 GLU A O 1
ATOM 658 N N . PRO A 1 84 ? -15.333 12.817 36.354 1.00 64.56 84 PRO A N 1
ATOM 659 C CA . PRO A 1 84 ? -14.390 11.954 35.645 1.00 64.56 84 PRO A CA 1
ATOM 660 C C . PRO A 1 84 ? -15.053 10.769 34.917 1.00 64.56 84 PRO A C 1
ATOM 662 O O . PRO A 1 84 ? -16.001 10.176 35.431 1.00 64.56 84 PRO A O 1
ATOM 665 N N . ILE A 1 85 ? -14.559 10.402 33.727 1.00 74.00 85 ILE A N 1
ATOM 666 C CA . ILE A 1 85 ? -14.942 9.147 33.040 1.00 74.00 85 ILE A CA 1
ATOM 667 C C . ILE A 1 85 ? -14.164 7.980 33.645 1.00 74.00 85 ILE A C 1
ATOM 669 O O . ILE A 1 85 ? -12.971 8.111 33.933 1.00 74.00 85 ILE A O 1
ATOM 673 N N . ARG A 1 86 ? -14.811 6.819 33.806 1.00 79.69 86 ARG A N 1
ATOM 674 C CA . ARG A 1 86 ? -14.150 5.627 34.332 1.00 79.69 86 ARG A CA 1
ATOM 675 C C . ARG A 1 86 ? -13.576 4.752 33.223 1.00 79.69 86 ARG A C 1
ATOM 677 O O . ARG A 1 86 ? -14.309 4.208 32.403 1.00 79.69 86 ARG A O 1
ATOM 684 N N . TYR A 1 87 ? -12.262 4.562 33.228 1.00 80.44 87 TYR A N 1
ATOM 685 C CA . TYR A 1 87 ? -11.593 3.567 32.395 1.00 80.44 87 TYR A CA 1
ATOM 686 C C . TYR A 1 87 ? -11.406 2.283 33.199 1.00 80.44 87 TYR A C 1
ATOM 688 O O . TYR A 1 87 ? -10.800 2.288 34.273 1.00 80.44 87 TYR A O 1
ATOM 696 N N . VAL A 1 88 ? -11.927 1.184 32.661 1.00 82.56 88 VAL A N 1
ATOM 697 C CA . VAL A 1 88 ? -11.935 -0.126 33.312 1.00 82.56 88 VAL A CA 1
ATOM 698 C C . VAL A 1 88 ? -11.095 -1.090 32.490 1.00 82.56 88 VAL A C 1
ATOM 700 O O . VAL A 1 88 ? -11.396 -1.345 31.325 1.00 82.56 88 VAL A O 1
ATOM 703 N N . GLY A 1 89 ? -10.044 -1.638 33.087 1.00 81.00 89 GLY A N 1
ATOM 704 C CA . GLY A 1 89 ? -9.079 -2.487 32.391 1.00 81.00 89 GLY A CA 1
ATOM 7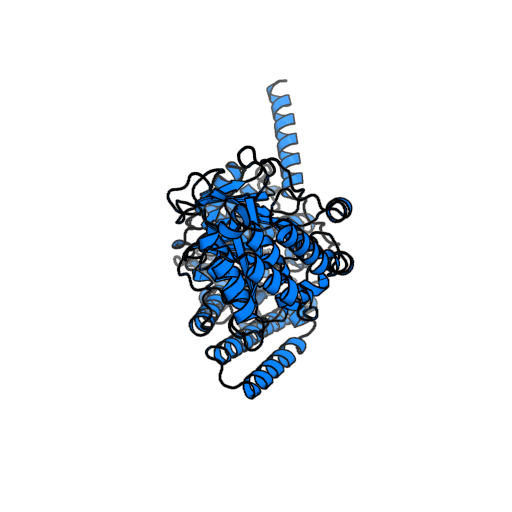05 C C . GLY A 1 89 ? -8.221 -3.294 33.357 1.00 81.00 89 GLY A C 1
ATOM 706 O O . GLY A 1 89 ? -8.348 -3.168 34.577 1.00 81.00 89 GLY A O 1
ATOM 707 N N . SER A 1 90 ? -7.282 -4.084 32.837 1.00 76.50 90 SER A N 1
ATOM 708 C CA . SER A 1 90 ? -6.210 -4.606 33.684 1.00 76.50 90 SER A CA 1
ATOM 709 C C . SER A 1 90 ? -5.405 -3.436 34.249 1.00 76.50 90 SER A C 1
ATOM 711 O O . SER A 1 90 ? -5.262 -2.393 33.602 1.00 76.50 90 SER A O 1
ATOM 713 N N . ARG A 1 91 ? -4.872 -3.588 35.468 1.00 72.62 91 ARG A N 1
ATOM 714 C CA . ARG A 1 91 ? -4.087 -2.527 36.121 1.00 72.62 91 ARG A CA 1
ATOM 715 C C . ARG A 1 91 ? -2.975 -2.021 35.202 1.00 72.62 91 ARG A C 1
ATOM 717 O O . ARG A 1 91 ? -2.774 -0.816 35.090 1.00 72.62 91 ARG A O 1
ATOM 724 N N . ASP A 1 92 ? -2.317 -2.935 34.499 1.00 71.25 92 ASP A N 1
ATOM 725 C CA . ASP A 1 92 ? -1.273 -2.604 33.538 1.00 71.25 92 ASP A CA 1
ATOM 726 C C . ASP A 1 92 ? -1.832 -1.822 32.349 1.00 71.25 92 ASP A C 1
ATOM 728 O O . ASP A 1 92 ? -1.280 -0.777 32.003 1.00 71.25 92 ASP A O 1
ATOM 732 N N . ARG A 1 93 ? -2.961 -2.246 31.767 1.00 73.31 93 ARG A N 1
ATOM 733 C CA . ARG A 1 93 ? -3.549 -1.573 30.603 1.00 73.31 93 ARG A CA 1
ATOM 734 C C . ARG A 1 93 ? -4.039 -0.168 30.909 1.00 73.31 93 ARG A C 1
ATOM 736 O O . ARG A 1 93 ? -3.794 0.748 30.123 1.00 73.31 93 ARG A O 1
ATOM 743 N N . VAL A 1 94 ? -4.705 0.023 32.045 1.00 73.81 94 VAL A N 1
ATOM 744 C CA . VAL A 1 94 ? -5.194 1.353 32.413 1.00 73.81 94 VAL A CA 1
ATOM 745 C C . VAL A 1 94 ? -4.027 2.276 32.766 1.00 73.81 94 VAL A C 1
ATOM 747 O O . VAL A 1 94 ? -3.977 3.405 32.279 1.00 73.81 94 VAL A O 1
ATOM 750 N N . ASN A 1 95 ? -3.029 1.782 33.510 1.00 71.00 95 ASN A N 1
ATOM 751 C CA . ASN A 1 95 ? -1.812 2.546 33.798 1.00 71.00 95 ASN A CA 1
ATOM 752 C C . ASN A 1 95 ? -1.045 2.920 32.522 1.00 71.00 95 ASN A C 1
ATOM 754 O O . ASN A 1 95 ? -0.482 4.010 32.446 1.00 71.00 95 ASN A O 1
ATOM 758 N N . GLN A 1 96 ? -1.017 2.050 31.507 1.00 71.75 96 GLN A N 1
ATOM 759 C CA . GLN A 1 96 ? -0.398 2.349 30.213 1.00 71.75 96 GLN A CA 1
ATOM 760 C C . GLN A 1 96 ? -1.071 3.543 29.527 1.00 71.75 96 GLN A C 1
ATOM 762 O O . GLN A 1 96 ? -0.370 4.478 29.145 1.00 71.75 96 GLN A O 1
ATOM 767 N N . ILE A 1 97 ? -2.406 3.545 29.396 1.00 71.12 97 ILE A N 1
ATOM 768 C CA . ILE A 1 97 ? -3.136 4.675 28.793 1.00 71.12 97 ILE A CA 1
ATOM 769 C C . ILE A 1 97 ? -2.934 5.940 29.626 1.00 71.12 97 ILE A C 1
ATOM 771 O O . ILE A 1 97 ? -2.616 6.994 29.079 1.00 71.12 97 ILE A O 1
ATOM 775 N N . TYR A 1 98 ? -3.023 5.822 30.949 1.00 68.69 98 TYR A N 1
ATOM 776 C CA . TYR A 1 98 ? -2.847 6.944 31.860 1.00 68.69 98 TYR A CA 1
ATOM 777 C C . TYR A 1 98 ? -1.463 7.596 31.743 1.00 68.69 98 TYR A C 1
ATOM 779 O O . TYR A 1 98 ? -1.361 8.806 31.550 1.00 68.69 98 TYR A O 1
ATOM 787 N N . ASN A 1 99 ? -0.389 6.804 31.748 1.00 67.81 99 ASN A N 1
ATOM 788 C CA . ASN A 1 99 ? 0.976 7.313 31.601 1.00 67.81 99 ASN A CA 1
ATOM 789 C C . ASN A 1 99 ? 1.208 8.012 30.250 1.00 67.81 99 ASN A C 1
ATOM 791 O O . ASN A 1 99 ? 1.990 8.956 30.172 1.00 67.81 99 ASN A O 1
ATOM 795 N N . LEU A 1 100 ? 0.517 7.584 29.189 1.00 64.44 100 LEU A N 1
ATOM 796 C CA . LEU A 1 100 ? 0.639 8.172 27.848 1.00 64.44 100 LEU A CA 1
ATOM 797 C C . LEU A 1 100 ? -0.089 9.511 27.700 1.00 64.44 100 LEU A C 1
ATOM 799 O O . LEU A 1 100 ? 0.281 10.310 26.842 1.00 64.44 100 LEU A O 1
ATOM 803 N N . THR A 1 101 ? -1.092 9.784 28.536 1.00 60.47 101 THR A N 1
ATOM 804 C CA . THR A 1 101 ? -1.789 11.082 28.543 1.00 60.47 101 THR A CA 1
ATOM 805 C C . THR A 1 101 ? -0.932 12.212 29.120 1.00 60.47 101 THR A C 1
ATOM 807 O O . THR A 1 101 ? -1.264 13.383 28.938 1.00 60.47 101 THR A O 1
ATOM 810 N N . GLY A 1 102 ? 0.173 11.894 29.810 1.00 54.62 102 GLY A N 1
ATOM 811 C CA . GLY A 1 102 ? 0.969 12.887 30.533 1.00 54.62 102 GLY A CA 1
ATOM 812 C C . GLY A 1 102 ? 0.198 13.571 31.665 1.00 54.62 102 GLY A C 1
ATOM 813 O O . GLY A 1 102 ? 0.559 14.672 32.059 1.00 54.62 102 GLY A O 1
ATOM 814 N N . MET A 1 103 ? -0.839 12.919 32.205 1.00 54.03 103 MET A N 1
ATOM 815 C CA . MET A 1 103 ? -1.590 13.372 33.381 1.00 54.03 103 MET A CA 1
ATOM 816 C C . MET A 1 103 ? -1.114 12.838 34.759 1.00 54.03 103 MET A C 1
ATOM 818 O O . MET A 1 103 ? -1.849 13.033 35.729 1.00 54.03 103 MET A O 1
ATOM 822 N N . PRO A 1 104 ? 0.057 12.178 34.949 1.00 49.84 104 PRO A N 1
ATOM 823 C CA . PRO A 1 104 ? 0.403 11.606 36.252 1.00 49.84 104 PRO A CA 1
ATOM 824 C C . PRO A 1 104 ? 0.698 12.640 37.351 1.00 49.84 104 PRO A C 1
ATOM 826 O O . PRO A 1 104 ? 0.768 12.250 38.512 1.00 49.84 104 PRO A O 1
ATOM 829 N N . GLU A 1 105 ? 0.804 13.930 37.019 1.00 49.41 105 GLU A N 1
ATOM 830 C CA . GLU A 1 105 ? 1.096 15.020 37.967 1.00 49.41 105 GLU A CA 1
ATOM 831 C C . GLU A 1 105 ? -0.145 15.611 38.666 1.00 49.41 105 GLU A C 1
ATOM 833 O O . GLU A 1 105 ? -0.005 16.461 39.540 1.00 49.41 105 GLU A O 1
ATOM 838 N N . LEU A 1 106 ? -1.361 15.164 38.323 1.00 53.44 106 LEU A N 1
ATOM 839 C CA . LEU A 1 106 ? -2.593 15.596 38.995 1.00 53.44 106 LEU A CA 1
ATOM 840 C C . LEU A 1 106 ? -2.909 14.706 40.208 1.00 53.44 106 LEU A C 1
ATOM 842 O O . LEU A 1 106 ? -2.841 13.468 40.122 1.00 53.44 106 LEU A O 1
ATOM 846 N N . GLU A 1 107 ? -3.308 15.328 41.324 1.00 55.25 107 GLU A N 1
ATOM 847 C CA . GLU A 1 107 ? -3.845 14.611 42.486 1.00 55.25 107 GLU A CA 1
ATOM 848 C C . GLU A 1 107 ? -5.062 13.767 42.092 1.00 55.25 107 GLU A C 1
ATOM 850 O O . GLU A 1 107 ? -5.827 14.140 41.207 1.00 55.25 107 GLU A O 1
ATOM 855 N N . GLU A 1 108 ? -5.260 12.623 42.752 1.00 57.22 108 GLU A N 1
ATOM 856 C CA . GLU A 1 108 ? -6.284 11.628 42.397 1.00 57.22 108 GLU A CA 1
ATOM 857 C C . GLU A 1 108 ? -7.712 12.203 42.342 1.00 57.22 108 GLU A C 1
ATOM 859 O O . GLU A 1 108 ? -8.521 11.785 41.518 1.00 57.22 108 GLU A O 1
ATOM 864 N N . SER A 1 109 ? -7.983 13.231 43.150 1.00 55.56 109 SER A N 1
ATOM 865 C CA . SER A 1 109 ? -9.236 13.997 43.201 1.00 55.56 109 SER A CA 1
ATOM 866 C C . SER A 1 109 ? -9.419 15.001 42.052 1.00 55.56 109 SER A C 1
ATOM 868 O O . SER A 1 109 ? -10.545 15.396 41.761 1.00 55.56 109 SER A O 1
ATOM 870 N N . GLN A 1 110 ? -8.330 15.415 41.400 1.00 51.56 110 GLN A N 1
ATOM 871 C CA . GLN A 1 110 ? -8.300 16.372 40.286 1.00 51.56 110 GLN A CA 1
ATOM 872 C C . GLN A 1 110 ? -8.181 15.681 38.924 1.00 51.56 110 GLN A C 1
ATOM 874 O O . GLN A 1 110 ? -8.183 16.339 37.882 1.00 51.56 110 GLN A O 1
ATOM 879 N N . ARG A 1 111 ? -8.058 14.349 38.913 1.00 60.66 111 ARG A N 1
ATOM 880 C CA . ARG A 1 111 ? -7.973 13.579 37.678 1.00 60.66 111 ARG A CA 1
ATOM 881 C C . ARG A 1 111 ? -9.338 13.577 36.992 1.00 60.66 111 ARG A C 1
ATOM 883 O O . ARG A 1 111 ? -10.313 13.126 37.589 1.00 60.66 111 ARG A O 1
ATOM 890 N N . PRO A 1 112 ? -9.417 13.954 35.707 1.00 55.28 112 PRO A N 1
ATOM 891 C CA . PRO A 1 112 ? -10.645 13.830 34.917 1.00 55.28 112 PRO A CA 1
ATOM 892 C C . PRO A 1 112 ? -10.979 12.365 34.566 1.00 55.28 112 PRO A C 1
ATOM 894 O O . PRO A 1 112 ? -11.884 12.092 33.779 1.00 55.28 112 PRO A O 1
ATOM 897 N N . LEU A 1 113 ? -10.239 11.405 35.132 1.00 63.03 113 LEU A N 1
ATOM 898 C CA . LEU A 1 113 ? -10.306 9.982 34.838 1.00 63.03 113 LEU A CA 1
ATOM 899 C C . LEU A 1 113 ? -10.288 9.192 36.140 1.00 63.03 113 LEU A C 1
ATOM 901 O O . LEU A 1 113 ? -9.373 9.346 36.949 1.00 63.03 113 LEU A O 1
ATOM 905 N N . GLN A 1 114 ? -11.258 8.299 36.299 1.00 68.31 114 GLN A N 1
ATOM 906 C CA . GLN A 1 114 ? -11.208 7.260 37.321 1.00 68.31 114 GLN A CA 1
ATOM 907 C C . GLN A 1 114 ? -10.663 5.981 36.695 1.00 68.31 114 GLN A C 1
ATOM 909 O O . GLN A 1 114 ? -11.132 5.539 35.648 1.00 68.31 114 GLN A O 1
ATOM 914 N N . ILE A 1 115 ? -9.662 5.391 37.337 1.00 65.62 115 ILE A N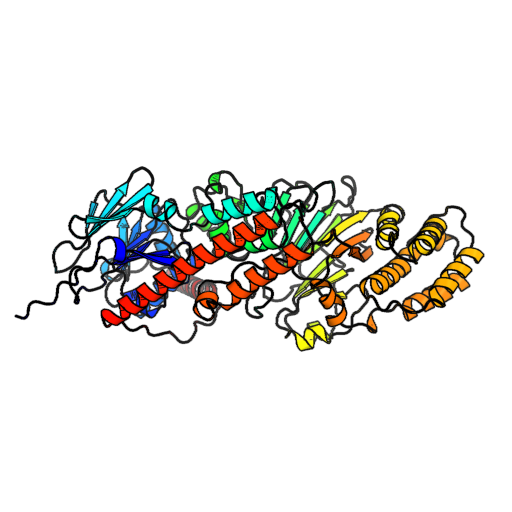 1
ATOM 915 C CA . ILE A 1 115 ? -9.049 4.138 36.905 1.00 65.62 115 ILE A CA 1
ATOM 916 C C . ILE A 1 115 ? -9.553 3.039 37.817 1.00 65.62 115 ILE A C 1
ATOM 918 O O . ILE A 1 115 ? -9.350 3.110 39.027 1.00 65.62 115 ILE A O 1
ATOM 922 N N . GLU A 1 116 ? -10.162 2.010 37.238 1.00 70.94 116 GLU A N 1
ATOM 923 C CA . GLU A 1 116 ? -10.578 0.840 38.000 1.00 70.94 116 GLU A CA 1
ATOM 924 C C . GLU A 1 116 ? -10.017 -0.436 37.369 1.00 70.94 116 GLU A C 1
ATOM 926 O O . GLU A 1 116 ? -10.118 -0.666 36.161 1.00 70.94 116 GLU A O 1
ATOM 931 N N . ALA A 1 117 ? -9.365 -1.253 38.198 1.00 70.00 117 ALA A N 1
ATOM 932 C CA . ALA A 1 117 ? -8.870 -2.554 37.777 1.00 70.00 117 ALA A CA 1
ATOM 933 C C . ALA A 1 117 ? -10.041 -3.531 37.587 1.00 70.00 117 ALA A C 1
ATOM 935 O O . ALA A 1 117 ? -11.085 -3.388 38.225 1.00 70.00 117 ALA A O 1
ATOM 936 N N . PHE A 1 118 ? -9.856 -4.560 36.756 1.00 71.69 118 PHE A N 1
ATOM 937 C CA . PHE A 1 118 ? -10.832 -5.642 36.638 1.00 71.69 118 PHE A CA 1
ATOM 938 C C . PHE A 1 118 ? -11.168 -6.245 38.010 1.00 71.69 118 PHE A C 1
ATOM 940 O O . PHE A 1 118 ? -10.317 -6.822 38.685 1.00 71.69 118 PHE A O 1
ATOM 947 N N . SER A 1 119 ? -12.438 -6.131 38.391 1.00 70.06 119 SER A N 1
ATOM 948 C CA . SER A 1 119 ? -13.042 -6.836 39.519 1.00 70.06 119 SER A CA 1
ATOM 949 C C . SER A 1 119 ? -14.006 -7.888 38.967 1.00 70.06 119 SER A C 1
ATOM 951 O O . SER A 1 119 ? -14.713 -7.578 38.006 1.00 70.06 119 SER A O 1
ATOM 953 N N . PRO A 1 120 ? -14.104 -9.098 39.555 1.00 69.31 120 PRO A N 1
ATOM 954 C CA . PRO A 1 120 ? -15.017 -10.148 39.086 1.00 69.31 120 PRO A CA 1
ATOM 955 C C . PRO A 1 120 ? -16.455 -9.660 38.879 1.00 69.31 120 PRO A C 1
ATOM 957 O O . PRO A 1 120 ? -17.146 -10.125 37.977 1.00 69.31 120 PRO A O 1
ATOM 960 N N . ASN A 1 121 ? -16.886 -8.696 39.697 1.00 73.94 121 ASN A N 1
ATOM 961 C CA . ASN A 1 121 ? -18.106 -7.935 39.480 1.00 73.94 121 ASN A CA 1
ATOM 962 C C . ASN A 1 121 ? -17.810 -6.452 39.717 1.00 73.94 121 ASN A C 1
ATOM 964 O O . ASN A 1 121 ? -17.638 -6.028 40.862 1.00 73.94 121 ASN A O 1
ATOM 968 N N . LEU A 1 122 ? -17.779 -5.668 38.642 1.00 73.06 122 LEU A N 1
ATOM 969 C CA . LEU A 1 122 ? -17.755 -4.213 38.726 1.00 73.06 122 LEU A CA 1
ATOM 970 C C . LEU A 1 122 ? -19.181 -3.673 38.691 1.00 73.06 122 LEU A C 1
ATOM 972 O O . LEU A 1 122 ? -19.967 -4.079 37.836 1.00 73.06 122 LEU A O 1
ATOM 976 N N . ARG A 1 123 ? -19.522 -2.764 39.604 1.00 68.19 123 ARG A N 1
ATOM 977 C CA . ARG A 1 123 ? -20.851 -2.144 39.663 1.00 68.19 123 ARG A CA 1
ATOM 978 C C . ARG A 1 123 ? -20.751 -0.669 39.295 1.00 68.19 123 ARG A C 1
ATOM 980 O O . ARG A 1 123 ? -19.837 0.012 39.753 1.00 68.19 123 ARG A O 1
ATOM 987 N N . SER A 1 124 ? -21.686 -0.192 38.475 1.00 61.72 124 SER A N 1
ATOM 988 C CA . SER A 1 124 ? -21.782 1.229 38.119 1.00 61.72 124 SER A CA 1
ATOM 989 C C . SER A 1 124 ? -22.024 2.079 39.374 1.00 61.72 124 SER A C 1
ATOM 991 O O . SER A 1 124 ? -22.765 1.663 40.271 1.00 61.72 124 SER A O 1
ATOM 993 N N . THR A 1 125 ? -21.425 3.266 39.459 1.00 55.91 125 THR A N 1
ATOM 994 C CA . THR A 1 125 ? -21.551 4.135 40.643 1.00 55.91 125 THR A CA 1
ATOM 995 C C . THR A 1 125 ? -22.447 5.325 40.331 1.00 55.91 125 THR A C 1
ATOM 997 O O . THR A 1 125 ? -22.093 6.168 39.516 1.00 55.91 125 THR A O 1
ATOM 1000 N N . GLY A 1 126 ? -23.588 5.430 41.014 1.00 52.53 126 GLY A N 1
ATOM 1001 C CA . GLY A 1 126 ? -24.508 6.561 40.893 1.00 52.53 126 GLY A CA 1
ATOM 1002 C C . GLY A 1 126 ? -25.480 6.650 42.074 1.00 52.53 126 GLY A C 1
ATOM 1003 O O . GLY A 1 126 ? -25.659 5.688 42.815 1.00 52.53 126 GLY A O 1
ATOM 1004 N N . ARG A 1 127 ? -26.118 7.818 42.260 1.00 42.31 127 ARG A N 1
ATOM 1005 C CA . ARG A 1 127 ? -27.088 8.101 43.350 1.00 42.31 127 ARG A CA 1
ATOM 1006 C C . ARG A 1 127 ? -28.384 7.269 43.290 1.00 42.31 127 ARG A C 1
ATOM 1008 O O . ARG A 1 127 ? -29.164 7.290 44.237 1.00 42.31 127 ARG A O 1
ATOM 1015 N N . SER A 1 128 ? -28.605 6.541 42.201 1.00 43.78 128 SER A N 1
ATOM 1016 C CA . SER A 1 128 ? -29.691 5.581 41.999 1.00 43.78 128 SER A CA 1
ATOM 1017 C C . SER A 1 128 ? -29.077 4.178 41.930 1.00 43.78 128 SER A C 1
ATOM 1019 O O . SER A 1 128 ? -27.974 4.038 41.409 1.00 43.78 128 SER A O 1
ATOM 1021 N N . LYS A 1 129 ? -29.753 3.170 42.497 1.00 49.47 129 LYS A N 1
ATOM 1022 C CA . LYS A 1 129 ? -29.321 1.760 42.617 1.00 49.47 129 LYS A CA 1
ATOM 1023 C C . LYS A 1 129 ? -28.482 1.263 41.426 1.00 49.47 129 LYS A C 1
ATOM 1025 O O . LYS A 1 129 ? -28.798 1.572 40.287 1.00 49.47 129 LYS A O 1
ATOM 1030 N N . GLU A 1 130 ? -27.482 0.429 41.721 1.00 58.22 130 GLU A N 1
ATOM 1031 C CA . GLU A 1 130 ? -26.623 -0.328 40.789 1.00 58.22 130 GLU A CA 1
ATOM 1032 C C . GLU A 1 130 ? -27.297 -0.616 39.432 1.00 58.22 130 GLU A C 1
ATOM 1034 O O . GLU A 1 130 ? -28.079 -1.561 39.304 1.00 58.22 130 GLU A O 1
ATOM 1039 N N . LYS A 1 131 ? -27.018 0.225 38.424 1.00 71.31 131 LYS A N 1
ATOM 1040 C CA . LYS A 1 131 ? -27.684 0.182 37.109 1.00 71.31 131 LYS A CA 1
ATOM 1041 C C . LYS A 1 131 ? -27.233 -1.040 36.314 1.00 71.31 131 LYS A C 1
ATOM 1043 O O . LYS A 1 131 ? -28.047 -1.771 35.744 1.00 71.31 131 LYS A O 1
ATOM 1048 N N . SER A 1 132 ? -25.923 -1.291 36.319 1.00 78.94 132 SER A N 1
ATOM 1049 C CA . SER A 1 132 ? -25.308 -2.400 35.593 1.00 78.94 132 SER A CA 1
ATOM 1050 C C . SER A 1 132 ? -24.168 -3.066 36.359 1.00 78.94 132 SER A C 1
ATOM 1052 O O . SER A 1 132 ? -23.456 -2.418 37.127 1.00 78.94 132 SER A O 1
ATOM 1054 N N . THR A 1 133 ? -23.972 -4.358 36.096 1.00 85.44 133 THR A N 1
ATOM 1055 C CA . THR A 1 133 ? -22.823 -5.151 36.551 1.00 85.44 133 THR A CA 1
ATOM 1056 C C . THR A 1 133 ? -21.981 -5.568 35.349 1.00 85.44 133 THR A C 1
ATOM 1058 O O . THR A 1 133 ? -22.516 -6.117 34.387 1.00 85.44 133 THR A O 1
ATOM 1061 N N . ILE A 1 134 ? -20.672 -5.338 35.405 1.00 86.81 134 ILE A N 1
ATOM 1062 C CA . ILE A 1 134 ? -19.707 -5.793 34.399 1.00 86.81 134 ILE A CA 1
ATOM 1063 C C . ILE A 1 134 ? -18.943 -6.985 34.982 1.00 86.81 134 ILE A C 1
ATOM 1065 O O . ILE A 1 134 ? -18.394 -6.897 36.081 1.00 86.81 134 ILE A O 1
ATOM 1069 N N . GLN A 1 135 ? -18.922 -8.097 34.251 1.00 87.50 135 GLN A N 1
ATOM 1070 C CA . GLN A 1 135 ? -18.249 -9.337 34.629 1.00 87.50 135 GLN A CA 1
ATOM 1071 C C . GLN A 1 135 ? -17.073 -9.601 33.697 1.00 87.50 135 GLN A C 1
ATOM 1073 O O . GLN A 1 135 ? -17.246 -9.673 32.477 1.00 87.50 135 GLN A O 1
ATOM 1078 N N . PHE A 1 136 ? -15.897 -9.783 34.288 1.00 85.25 136 PHE A N 1
ATOM 1079 C CA . PHE A 1 136 ? -14.668 -10.138 33.586 1.00 85.25 136 PHE A CA 1
ATOM 1080 C C . PHE A 1 136 ? -14.359 -11.615 33.816 1.00 85.25 136 PHE A C 1
ATOM 1082 O O . PHE A 1 136 ? -14.355 -12.081 34.955 1.00 85.25 136 PHE A O 1
ATOM 1089 N N . PHE A 1 137 ? -14.109 -12.350 32.734 1.00 83.81 137 PHE A N 1
ATOM 1090 C CA . PHE A 1 137 ? -13.792 -13.776 32.776 1.00 83.81 137 PHE A CA 1
ATOM 1091 C C . PHE A 1 137 ? -12.298 -14.010 32.550 1.00 83.81 137 PHE A C 1
ATOM 1093 O O . PHE A 1 137 ? -11.637 -13.242 31.852 1.00 83.81 137 PHE A O 1
ATOM 1100 N N . GLU A 1 138 ? -11.774 -15.116 33.083 1.00 77.12 138 GLU A N 1
ATOM 1101 C CA . GLU A 1 138 ? -10.365 -15.508 32.913 1.00 77.12 138 GLU A CA 1
ATOM 1102 C C . GLU A 1 138 ? -9.967 -15.682 31.441 1.00 77.12 138 GLU A C 1
ATOM 1104 O O . GLU A 1 138 ? -8.832 -15.407 31.062 1.00 77.12 138 GLU A O 1
ATOM 1109 N N . ASN A 1 139 ? -10.911 -16.079 30.584 1.00 76.62 139 ASN A N 1
ATOM 1110 C CA . ASN A 1 139 ? -10.688 -16.213 29.144 1.00 76.62 139 ASN A CA 1
ATOM 1111 C C . ASN A 1 139 ? -10.647 -14.861 28.394 1.00 76.62 139 ASN A C 1
ATOM 1113 O O . ASN A 1 139 ? -10.556 -14.840 27.167 1.00 76.62 139 ASN A O 1
ATOM 1117 N N . GLY A 1 140 ? -10.748 -13.732 29.104 1.00 73.38 140 GLY A N 1
ATOM 1118 C CA . GLY A 1 140 ? -10.775 -12.389 28.526 1.00 73.38 140 GLY A CA 1
ATOM 1119 C C . GLY A 1 140 ? -12.124 -11.988 27.917 1.00 73.38 140 GLY A C 1
ATOM 1120 O O . GLY A 1 140 ? -12.213 -10.936 27.268 1.00 73.38 140 GLY A O 1
ATOM 1121 N N . ASN A 1 141 ? -13.174 -12.798 28.099 1.00 85.38 141 ASN A N 1
ATOM 1122 C CA . ASN A 1 141 ? -14.538 -12.409 27.763 1.00 85.38 141 ASN A CA 1
ATOM 1123 C C . ASN A 1 141 ? -15.062 -11.374 28.768 1.00 85.38 141 ASN A C 1
ATOM 1125 O O . ASN A 1 141 ? -14.650 -11.336 29.931 1.00 85.38 141 ASN A O 1
ATOM 1129 N N . VAL A 1 142 ? -16.000 -10.547 28.312 1.00 87.94 142 VAL A N 1
ATOM 1130 C CA . VAL A 1 142 ? -16.674 -9.547 29.140 1.00 87.94 142 VAL A CA 1
ATOM 1131 C C . VAL A 1 142 ? -18.170 -9.636 28.925 1.00 87.94 142 VAL A C 1
ATOM 1133 O O . VAL A 1 142 ? -18.641 -9.651 27.783 1.00 87.94 142 VAL A O 1
ATOM 1136 N N . ARG A 1 143 ? -18.908 -9.660 30.037 1.00 90.31 143 ARG A N 1
ATOM 1137 C CA . ARG A 1 143 ? -20.367 -9.578 30.045 1.00 90.31 143 ARG A CA 1
ATOM 1138 C C . ARG A 1 143 ? -20.839 -8.336 30.769 1.00 90.31 143 ARG A C 1
ATOM 1140 O O . ARG A 1 143 ? -20.270 -7.952 31.786 1.00 90.31 143 ARG A O 1
ATOM 1147 N N . ILE A 1 144 ? -21.908 -7.742 30.258 1.00 89.19 144 ILE A N 1
ATOM 1148 C CA . ILE A 1 144 ? -22.582 -6.616 30.901 1.00 89.19 144 ILE A CA 1
ATOM 1149 C C . ILE A 1 144 ? -24.015 -7.040 31.187 1.00 89.19 144 ILE A C 1
ATOM 1151 O O . ILE A 1 144 ? -24.733 -7.504 30.296 1.00 89.19 144 ILE A O 1
ATOM 1155 N N . LEU A 1 145 ? -24.414 -6.885 32.444 1.00 87.50 145 LEU A N 1
ATOM 1156 C CA . LEU A 1 145 ? -25.764 -7.118 32.927 1.00 87.50 145 LEU A CA 1
ATOM 1157 C C . LEU A 1 145 ? -26.383 -5.782 33.317 1.00 87.50 145 LEU A C 1
ATOM 1159 O O . LEU A 1 145 ? -25.743 -4.993 34.004 1.00 87.50 145 LEU A O 1
ATOM 1163 N N . VAL A 1 146 ? -27.630 -5.545 32.925 1.00 83.94 146 VAL A N 1
ATOM 1164 C CA . VAL A 1 146 ? -28.424 -4.390 33.370 1.00 83.94 146 VAL A CA 1
ATOM 1165 C C . VAL A 1 146 ? -29.542 -4.929 34.257 1.00 83.94 146 VAL A C 1
ATOM 1167 O O . VAL A 1 146 ? -30.317 -5.795 33.838 1.00 83.94 146 VAL A O 1
ATOM 1170 N N . GLY A 1 147 ? -29.555 -4.518 35.526 1.00 76.75 147 GLY A N 1
ATOM 1171 C CA . GLY A 1 147 ? -30.331 -5.185 36.576 1.00 76.75 147 GLY A CA 1
ATOM 1172 C C . GLY A 1 147 ? -29.900 -6.647 36.786 1.00 76.75 147 GLY A C 1
ATOM 1173 O O . GLY A 1 147 ? -28.989 -6.927 37.560 1.00 76.75 147 GLY A O 1
ATOM 1174 N N . ARG A 1 148 ? -30.567 -7.592 36.107 1.00 76.00 148 ARG A N 1
ATOM 1175 C CA . ARG A 1 148 ? -30.252 -9.042 36.123 1.00 76.00 148 ARG A CA 1
ATOM 1176 C C . ARG A 1 148 ? -30.187 -9.682 34.733 1.00 76.00 148 ARG A C 1
ATOM 1178 O O . ARG A 1 148 ? -29.888 -10.869 34.628 1.00 76.00 148 ARG A O 1
ATOM 1185 N N . SER A 1 149 ? -30.462 -8.918 33.681 1.00 83.69 149 SER A N 1
ATOM 1186 C CA . SER A 1 149 ? -30.494 -9.425 32.311 1.00 83.69 149 SER A CA 1
ATOM 1187 C C . SER A 1 149 ? -29.151 -9.178 31.637 1.00 83.69 149 SER A C 1
ATOM 1189 O O . SER A 1 149 ? -28.648 -8.055 31.650 1.00 83.69 149 SER A O 1
ATOM 1191 N N . GLN A 1 150 ? -28.571 -10.218 31.038 1.00 87.88 150 GLN A N 1
ATOM 1192 C CA . GLN A 1 150 ? -27.364 -10.093 30.222 1.00 87.88 150 GLN A CA 1
ATOM 1193 C C . GLN A 1 150 ? -27.706 -9.346 28.929 1.00 87.88 150 GLN A C 1
ATOM 1195 O O . GLN A 1 150 ? -28.469 -9.853 28.111 1.00 87.88 150 GLN A O 1
ATOM 1200 N N . VAL A 1 151 ? -27.130 -8.157 28.747 1.00 88.25 151 VAL A N 1
ATOM 1201 C CA . VAL A 1 151 ? -27.324 -7.326 27.544 1.00 88.25 151 VAL A CA 1
ATOM 1202 C C . VAL A 1 151 ? -26.177 -7.458 26.556 1.00 88.25 151 VAL A C 1
ATOM 1204 O O . VAL A 1 151 ? -26.384 -7.345 25.355 1.00 88.25 151 VAL A O 1
ATOM 1207 N N . TYR A 1 152 ? -24.970 -7.731 27.048 1.00 89.19 152 TYR A N 1
ATOM 1208 C CA . TYR A 1 152 ? -23.773 -7.825 26.224 1.00 89.19 152 TYR A CA 1
ATOM 1209 C C . TYR A 1 152 ? -22.941 -9.032 26.642 1.00 89.19 152 TYR A C 1
ATOM 1211 O O . TYR A 1 152 ? -22.682 -9.230 27.829 1.00 89.19 152 TYR A O 1
ATOM 1219 N N . ASP A 1 153 ? -22.507 -9.808 25.654 1.00 89.19 153 ASP A N 1
ATOM 1220 C CA . ASP A 1 153 ? -21.463 -10.825 25.765 1.00 89.19 153 ASP A CA 1
ATOM 1221 C C . ASP A 1 153 ? -20.545 -10.648 24.562 1.00 89.19 153 ASP A C 1
ATOM 1223 O O . ASP A 1 153 ? -20.972 -10.797 23.414 1.00 89.19 153 ASP A O 1
ATOM 1227 N N . ARG A 1 154 ? -19.293 -10.280 24.825 1.00 85.88 154 ARG A N 1
ATOM 1228 C CA . ARG A 1 154 ? -18.338 -9.939 23.773 1.00 85.88 154 ARG A CA 1
ATOM 1229 C C . ARG A 1 154 ? -18.123 -11.092 22.797 1.00 85.88 154 ARG A C 1
ATOM 1231 O O . ARG A 1 154 ? -18.080 -10.852 21.595 1.00 85.88 154 ARG A O 1
ATOM 1238 N N . GLU A 1 155 ? -17.980 -12.326 23.274 1.00 83.75 155 GLU A N 1
ATOM 1239 C CA . GLU A 1 155 ? -17.791 -13.476 22.383 1.00 83.75 155 GLU A CA 1
ATOM 1240 C C . GLU A 1 155 ? -19.006 -13.697 21.485 1.00 83.75 155 GLU A C 1
ATOM 1242 O O . GLU A 1 155 ? -18.853 -13.948 20.289 1.00 83.75 155 GLU A O 1
ATOM 1247 N N . GLN A 1 156 ? -20.210 -13.589 22.047 1.00 84.06 156 GLN A N 1
ATOM 1248 C CA . GLN A 1 156 ? -21.441 -13.761 21.283 1.00 84.06 156 GLN A CA 1
ATOM 1249 C C . GLN A 1 156 ? -21.600 -12.655 20.236 1.00 84.06 156 GLN A C 1
ATOM 1251 O O . GLN A 1 156 ? -21.887 -12.948 19.075 1.00 84.06 156 GLN A O 1
ATOM 1256 N N . VAL A 1 157 ? -21.365 -11.399 20.624 1.00 79.81 157 VAL A N 1
ATOM 1257 C CA . VAL A 1 157 ? -21.468 -10.240 19.731 1.00 79.81 157 VAL A CA 1
ATOM 1258 C C . VAL A 1 157 ? -20.415 -10.311 18.625 1.00 79.81 157 VAL A C 1
ATOM 1260 O O . VAL A 1 157 ? -20.760 -10.119 17.465 1.00 79.81 157 VAL A O 1
ATOM 1263 N N . ASN A 1 158 ? -19.172 -10.687 18.936 1.00 74.00 158 ASN A N 1
ATOM 1264 C CA . ASN A 1 158 ? -18.109 -10.848 17.937 1.00 74.00 158 ASN A CA 1
ATOM 1265 C C . ASN A 1 158 ? -18.331 -12.032 16.981 1.00 74.00 158 ASN A C 1
ATOM 1267 O O . ASN A 1 158 ? -17.751 -12.057 15.898 1.00 74.00 158 ASN A O 1
ATOM 1271 N N . ARG A 1 159 ? -19.112 -13.049 17.376 1.00 76.19 159 ARG A N 1
ATOM 1272 C CA . ARG A 1 159 ? -19.520 -14.140 16.472 1.00 76.19 159 ARG A CA 1
ATOM 1273 C C . ARG A 1 159 ? -20.679 -13.713 15.578 1.00 76.19 159 ARG A C 1
ATOM 1275 O O . ARG A 1 159 ? -20.668 -14.036 14.396 1.00 76.19 159 ARG A O 1
ATOM 1282 N N . ALA A 1 160 ? -21.661 -13.012 16.143 1.00 73.81 160 ALA A N 1
ATOM 1283 C CA . ALA A 1 160 ? -22.869 -12.597 15.437 1.00 73.81 160 ALA A CA 1
ATOM 1284 C C . ALA A 1 160 ? -22.642 -11.404 14.498 1.00 73.81 160 ALA A C 1
ATOM 1286 O O . ALA A 1 160 ? -23.297 -11.318 13.467 1.00 73.81 160 ALA A O 1
ATOM 1287 N N . ARG A 1 161 ? -21.731 -10.493 14.848 1.00 73.12 161 ARG A N 1
ATOM 1288 C CA . ARG A 1 161 ? -21.477 -9.252 14.114 1.00 73.12 161 ARG A CA 1
ATOM 1289 C C . ARG A 1 161 ? -20.086 -9.249 13.480 1.00 73.12 161 ARG A C 1
ATOM 1291 O O . ARG A 1 161 ? -19.187 -9.961 13.927 1.00 73.12 161 ARG A O 1
ATOM 1298 N N . GLY A 1 162 ? -19.917 -8.463 12.416 1.00 69.19 162 GLY A N 1
ATOM 1299 C CA . GLY A 1 162 ? -18.667 -8.394 11.659 1.00 69.19 162 GLY A CA 1
ATOM 1300 C C . GLY A 1 162 ? -17.500 -7.886 12.507 1.00 69.19 162 GLY A C 1
ATOM 1301 O O . GLY A 1 162 ? -17.551 -6.766 13.013 1.00 69.19 162 GLY A O 1
ATOM 1302 N N . SER A 1 163 ? -16.455 -8.709 12.640 1.00 74.06 163 SER A N 1
ATOM 1303 C CA . SER A 1 163 ? -15.165 -8.338 13.231 1.00 74.06 163 SER A CA 1
ATOM 1304 C C . SER A 1 163 ? -14.068 -8.264 12.164 1.00 74.06 163 SER A C 1
ATOM 1306 O O . SER A 1 163 ? -14.194 -8.875 11.099 1.00 74.06 163 SER A O 1
ATOM 1308 N N . LEU A 1 164 ? -12.957 -7.580 12.476 1.00 77.50 164 LEU A N 1
ATOM 1309 C CA . LEU A 1 164 ? -11.759 -7.542 11.621 1.00 77.50 164 LEU A CA 1
ATOM 1310 C C . LEU A 1 164 ? -11.300 -8.942 11.190 1.00 77.50 164 LEU A C 1
ATOM 1312 O O . LEU A 1 164 ? -11.008 -9.158 10.018 1.00 77.50 164 LEU A O 1
ATOM 1316 N N . ASP A 1 165 ? -11.239 -9.888 12.128 1.00 77.38 165 ASP A N 1
ATOM 1317 C CA . ASP A 1 165 ? -10.766 -11.246 11.845 1.00 77.38 165 ASP A CA 1
ATOM 1318 C C . ASP A 1 165 ? -11.713 -11.982 10.882 1.00 77.38 165 ASP A C 1
ATOM 1320 O O . ASP A 1 165 ? -11.259 -12.687 9.985 1.00 77.38 165 ASP A O 1
ATOM 1324 N N . GLN A 1 166 ? -13.032 -11.788 11.012 1.00 79.38 166 GLN A N 1
ATOM 1325 C CA . GLN A 1 166 ? -13.989 -12.398 10.086 1.00 79.38 166 GLN A CA 1
ATOM 1326 C C . GLN A 1 166 ? -13.874 -11.823 8.673 1.00 79.38 166 GLN A C 1
ATOM 1328 O O . GLN A 1 166 ? -13.974 -12.572 7.704 1.00 79.38 166 GLN A O 1
ATOM 1333 N N . GLU A 1 167 ? -13.721 -10.502 8.545 1.00 82.12 167 GLU A N 1
ATOM 1334 C CA . GLU A 1 167 ? -13.501 -9.859 7.244 1.00 82.12 167 GLU A CA 1
ATOM 1335 C C . GLU A 1 167 ? -12.213 -10.385 6.610 1.00 82.12 167 GLU A C 1
ATOM 1337 O O . GLU A 1 167 ? -12.214 -10.780 5.445 1.00 82.12 167 GLU A O 1
ATOM 1342 N N . PHE A 1 168 ? -11.136 -10.461 7.395 1.00 82.69 168 PHE A N 1
ATOM 1343 C CA . PHE A 1 168 ? -9.845 -10.997 6.977 1.00 82.69 168 PHE A CA 1
ATOM 1344 C C . PHE A 1 168 ? -9.943 -12.437 6.458 1.00 82.69 168 PHE A C 1
ATOM 1346 O O . PHE A 1 168 ? -9.482 -12.725 5.353 1.00 82.69 168 PHE A O 1
ATOM 1353 N N . ASP A 1 169 ? -10.589 -13.330 7.211 1.00 83.81 169 ASP A N 1
ATOM 1354 C CA . ASP A 1 169 ? -10.780 -14.726 6.810 1.00 83.81 169 ASP A CA 1
ATOM 1355 C C . ASP A 1 169 ? -11.565 -14.840 5.496 1.00 83.81 169 ASP A C 1
ATOM 1357 O O . ASP A 1 169 ? -11.283 -15.709 4.665 1.00 83.81 169 ASP A O 1
ATOM 1361 N N . GLN A 1 170 ? -12.558 -13.968 5.293 1.00 83.88 170 GLN A N 1
ATOM 1362 C CA . GLN A 1 170 ? -13.322 -13.912 4.048 1.00 83.88 170 GLN A CA 1
ATOM 1363 C C . GLN A 1 170 ? -12.460 -13.420 2.879 1.00 83.88 170 GLN A C 1
ATOM 1365 O O . GLN A 1 170 ? -12.466 -14.063 1.828 1.00 83.88 170 GLN A O 1
ATOM 1370 N N . MET A 1 171 ? -11.668 -12.359 3.075 1.00 84.38 171 MET A N 1
ATOM 1371 C CA . MET A 1 171 ? -10.718 -11.863 2.074 1.00 84.38 171 MET A CA 1
ATOM 1372 C C . MET A 1 171 ? -9.714 -12.942 1.674 1.00 84.38 171 MET A C 1
ATOM 1374 O O . MET A 1 171 ? -9.569 -13.227 0.491 1.00 84.38 171 MET A O 1
ATOM 1378 N N . HIS A 1 172 ? -9.068 -13.599 2.638 1.00 83.06 172 HIS A N 1
ATOM 1379 C CA . HIS A 1 172 ? -8.080 -14.642 2.362 1.00 83.06 172 HIS A CA 1
ATOM 1380 C C . HIS A 1 172 ? -8.690 -15.829 1.587 1.00 83.06 172 HIS A C 1
ATOM 1382 O O . HIS A 1 172 ? -8.097 -16.358 0.642 1.00 83.06 172 HIS A O 1
ATOM 1388 N N . ARG A 1 173 ? -9.924 -16.236 1.916 1.00 84.12 173 ARG A N 1
ATOM 1389 C CA . ARG A 1 173 ? -10.652 -17.273 1.157 1.00 84.12 173 ARG A CA 1
ATOM 1390 C C . ARG A 1 173 ? -11.011 -16.838 -0.264 1.00 84.12 173 ARG A C 1
ATOM 1392 O O . ARG A 1 173 ? -11.042 -17.688 -1.149 1.00 84.12 173 ARG A O 1
ATOM 1399 N N . ALA A 1 174 ? -11.300 -15.558 -0.481 1.00 81.12 174 ALA A N 1
ATOM 1400 C CA . ALA A 1 174 ? -11.550 -15.023 -1.816 1.00 81.12 174 ALA A CA 1
ATOM 1401 C C . ALA A 1 174 ? -10.240 -14.911 -2.620 1.00 81.12 174 ALA A C 1
ATOM 1403 O O . ALA A 1 174 ? -10.191 -15.341 -3.769 1.00 81.12 174 ALA A O 1
ATOM 1404 N N . GLN A 1 175 ? -9.149 -14.451 -1.999 1.00 78.19 175 GLN A N 1
ATOM 1405 C CA . GLN A 1 175 ? -7.831 -14.336 -2.635 1.00 78.19 175 GLN A CA 1
ATOM 1406 C C . GLN A 1 175 ? -7.217 -15.676 -3.008 1.00 78.19 175 GLN A C 1
ATOM 1408 O O . GLN A 1 175 ? -6.708 -15.816 -4.108 1.00 78.19 175 GLN A O 1
ATOM 1413 N N . SER A 1 176 ? -7.287 -16.681 -2.134 1.00 77.69 176 SER A N 1
ATOM 1414 C CA . SER A 1 176 ? -6.757 -18.020 -2.442 1.00 77.69 176 SER A CA 1
ATOM 1415 C C . SER A 1 176 ? -7.373 -18.649 -3.699 1.00 77.69 176 SER A C 1
ATOM 1417 O O . SER A 1 176 ? -6.768 -19.540 -4.285 1.00 77.69 176 SER A O 1
ATOM 1419 N N . LYS A 1 177 ? -8.554 -18.179 -4.121 1.00 76.56 177 LYS A N 1
ATOM 1420 C CA . LYS A 1 177 ? -9.240 -18.595 -5.353 1.00 76.56 177 LYS A CA 1
ATOM 1421 C C . LYS A 1 177 ? -9.017 -17.646 -6.531 1.00 76.56 177 LYS A C 1
ATOM 1423 O O . LYS A 1 177 ? -9.193 -18.056 -7.673 1.00 76.56 177 LYS A O 1
ATOM 1428 N N . ARG A 1 178 ? -8.666 -16.386 -6.261 1.00 69.69 178 ARG A N 1
ATOM 1429 C CA . ARG A 1 178 ? -8.272 -15.384 -7.254 1.00 69.69 178 ARG A CA 1
ATOM 1430 C C . ARG A 1 178 ? -6.797 -15.631 -7.562 1.00 69.69 178 ARG A C 1
ATOM 1432 O O . ARG A 1 178 ? -5.922 -15.135 -6.860 1.00 69.69 178 ARG A O 1
ATOM 1439 N N . GLU A 1 179 ? -6.508 -16.455 -8.566 1.00 58.44 179 GLU A N 1
ATOM 1440 C CA . GLU A 1 179 ? -5.127 -16.677 -9.005 1.00 58.44 179 GLU A CA 1
ATOM 1441 C C . GLU A 1 179 ? -4.544 -15.383 -9.573 1.00 58.44 179 GLU A C 1
ATOM 1443 O O . GLU A 1 179 ? -4.690 -15.071 -10.746 1.00 58.44 179 GLU A O 1
ATOM 1448 N N . LEU A 1 180 ? -3.902 -14.614 -8.702 1.00 55.62 180 LEU A N 1
ATOM 1449 C CA . LEU A 1 180 ? -3.099 -13.443 -9.024 1.00 55.62 180 LEU A CA 1
ATOM 1450 C C . LEU A 1 180 ? -2.114 -13.230 -7.877 1.00 55.62 180 LEU A C 1
ATOM 1452 O O . LEU A 1 180 ? -2.064 -12.189 -7.235 1.00 55.62 180 LEU A O 1
ATOM 1456 N N . LYS A 1 181 ? -1.298 -14.248 -7.592 1.00 53.69 181 LYS A N 1
ATOM 1457 C CA . LYS A 1 181 ? -0.093 -13.990 -6.808 1.00 53.69 181 LYS A CA 1
ATOM 1458 C C . LYS A 1 181 ? 0.802 -13.137 -7.699 1.00 53.69 181 LYS A C 1
ATOM 1460 O O . LYS A 1 181 ? 1.063 -13.523 -8.836 1.00 53.69 181 LYS A O 1
ATOM 1465 N N . CYS A 1 182 ? 1.290 -12.002 -7.202 1.00 54.94 182 CYS A N 1
ATOM 1466 C CA . CYS A 1 182 ? 2.544 -11.431 -7.692 1.00 54.94 182 CYS A CA 1
ATOM 1467 C C . CYS A 1 182 ? 3.597 -12.533 -7.503 1.00 54.94 182 CYS A C 1
ATOM 1469 O O . CYS A 1 182 ? 4.150 -12.662 -6.412 1.00 54.94 182 CYS A O 1
ATOM 1471 N N . THR A 1 183 ? 3.711 -13.438 -8.480 1.00 48.94 183 THR A N 1
ATOM 1472 C CA . THR A 1 183 ? 4.343 -14.746 -8.316 1.00 48.94 183 THR A CA 1
ATOM 1473 C C . THR A 1 183 ? 5.773 -14.529 -7.882 1.00 48.94 183 THR A C 1
ATOM 1475 O O . THR A 1 183 ? 6.555 -13.862 -8.552 1.00 48.94 183 THR A O 1
ATOM 1478 N N . ALA A 1 184 ? 6.045 -15.056 -6.695 1.00 46.81 184 ALA A N 1
ATOM 1479 C CA . ALA A 1 184 ? 7.198 -14.805 -5.855 1.00 46.81 184 ALA A CA 1
ATOM 1480 C C . ALA A 1 184 ? 8.467 -15.519 -6.339 1.00 46.81 184 ALA A C 1
ATOM 1482 O O . ALA A 1 184 ? 9.354 -15.818 -5.542 1.00 46.81 184 ALA A O 1
ATOM 1483 N N . GLU A 1 185 ? 8.573 -15.808 -7.630 1.00 50.66 185 GLU A N 1
ATOM 1484 C CA . GLU A 1 185 ? 9.733 -16.499 -8.168 1.00 50.66 185 GLU A CA 1
ATOM 1485 C C . GLU A 1 185 ? 10.710 -15.446 -8.696 1.00 50.66 185 GLU A C 1
ATOM 1487 O O . GLU A 1 185 ? 10.614 -14.950 -9.811 1.00 50.66 185 GLU A O 1
ATOM 1492 N N . HIS A 1 186 ? 11.625 -15.081 -7.794 1.00 55.34 186 HIS A N 1
ATOM 1493 C CA . HIS A 1 186 ? 12.901 -14.388 -8.022 1.00 55.34 186 HIS A CA 1
ATOM 1494 C C . HIS A 1 186 ? 12.916 -12.853 -8.111 1.00 55.34 186 HIS A C 1
ATOM 1496 O O . HIS A 1 186 ? 13.982 -12.280 -7.877 1.00 55.34 186 HIS A O 1
ATOM 1502 N N . ASP A 1 187 ? 11.776 -12.176 -8.266 1.00 64.62 187 ASP A N 1
ATOM 1503 C CA . ASP A 1 187 ? 11.767 -10.715 -8.445 1.00 64.62 187 ASP A CA 1
ATOM 1504 C C . ASP A 1 187 ? 11.472 -9.902 -7.172 1.00 64.62 187 ASP A C 1
ATOM 1506 O O . ASP A 1 187 ? 10.683 -10.278 -6.298 1.00 64.62 187 ASP A O 1
ATOM 1510 N N . LYS A 1 188 ? 12.095 -8.719 -7.088 1.00 82.12 188 LYS A N 1
ATOM 1511 C CA . LYS A 1 188 ? 11.743 -7.671 -6.119 1.00 82.12 188 LYS A CA 1
ATOM 1512 C C . LYS A 1 188 ? 10.602 -6.867 -6.726 1.00 82.12 188 LYS A C 1
ATOM 1514 O O . LYS A 1 188 ? 10.662 -6.497 -7.891 1.00 82.12 188 LYS A O 1
ATOM 1519 N N . SER A 1 189 ? 9.560 -6.562 -5.972 1.00 85.12 189 SER A N 1
ATOM 1520 C CA . SER A 1 189 ? 8.442 -5.766 -6.487 1.00 85.12 189 SER A CA 1
ATOM 1521 C C . SER A 1 189 ? 7.884 -4.827 -5.435 1.00 85.12 189 SER A C 1
ATOM 1523 O O . SER A 1 189 ? 8.107 -5.004 -4.239 1.00 85.12 189 SER A O 1
ATOM 1525 N N . PHE A 1 190 ? 7.166 -3.803 -5.876 1.00 88.25 190 PHE A N 1
ATOM 1526 C CA . PHE A 1 190 ? 6.397 -2.953 -4.985 1.00 88.25 190 PHE A CA 1
ATOM 1527 C C . PHE A 1 190 ? 5.054 -2.566 -5.601 1.00 88.25 190 PHE A C 1
ATOM 1529 O O . PHE A 1 190 ? 4.847 -2.630 -6.812 1.00 88.25 190 PHE A O 1
ATOM 1536 N N . CYS A 1 191 ? 4.124 -2.168 -4.743 1.00 86.62 191 CYS A N 1
ATOM 1537 C CA . CYS A 1 191 ? 2.816 -1.657 -5.110 1.00 86.62 191 CYS A CA 1
ATOM 1538 C C . CYS A 1 191 ? 2.501 -0.435 -4.250 1.00 86.62 191 CYS A C 1
ATOM 1540 O O . CYS A 1 191 ? 2.710 -0.433 -3.033 1.00 86.62 191 CYS A O 1
ATOM 1542 N N . TYR A 1 192 ? 1.975 0.608 -4.881 1.00 85.69 192 TYR A N 1
ATOM 1543 C CA . TYR A 1 192 ? 1.495 1.789 -4.180 1.00 85.69 192 TYR A CA 1
ATOM 1544 C C . TYR A 1 192 ? 0.034 1.606 -3.764 1.00 85.69 192 TYR A C 1
ATOM 1546 O O . TYR A 1 192 ? -0.835 1.427 -4.617 1.00 85.69 192 TYR A O 1
ATOM 1554 N N . LEU A 1 193 ? -0.221 1.663 -2.455 1.00 79.19 193 LEU A N 1
ATOM 1555 C CA . LEU A 1 193 ? -1.527 1.441 -1.822 1.00 79.19 193 LEU A CA 1
ATOM 1556 C C . LEU A 1 193 ? -2.124 2.741 -1.249 1.00 79.19 193 LEU A C 1
ATOM 1558 O O . LEU A 1 193 ? -2.881 2.708 -0.279 1.00 79.19 193 LEU A O 1
ATOM 1562 N N . GLY A 1 194 ? -1.740 3.900 -1.791 1.00 72.25 194 GLY A N 1
ATOM 1563 C CA . GLY A 1 194 ? -2.299 5.183 -1.363 1.00 72.25 194 GLY A CA 1
ATOM 1564 C C . GLY A 1 194 ? -3.780 5.338 -1.739 1.00 72.25 194 GLY A C 1
ATOM 1565 O O . GLY A 1 194 ? -4.260 4.676 -2.661 1.00 72.25 194 GLY A O 1
ATOM 1566 N N . PRO A 1 195 ? -4.524 6.204 -1.032 1.00 59.59 195 PRO A N 1
ATOM 1567 C CA . PRO A 1 195 ? -5.941 6.414 -1.301 1.00 59.59 195 PRO A CA 1
ATOM 1568 C C . PRO A 1 195 ? -6.156 7.035 -2.682 1.00 59.59 195 PRO A C 1
ATOM 1570 O O . PRO A 1 195 ? -5.500 8.009 -3.042 1.00 59.59 195 PRO A O 1
ATOM 1573 N N . ARG A 1 196 ? -7.126 6.501 -3.434 1.00 50.78 196 ARG A N 1
ATOM 1574 C CA . ARG A 1 196 ? -7.460 6.971 -4.791 1.00 50.78 196 ARG A CA 1
ATOM 1575 C C . ARG A 1 196 ? -8.087 8.373 -4.827 1.00 50.78 196 ARG A C 1
ATOM 1577 O O . ARG A 1 196 ? -8.014 9.037 -5.857 1.00 50.78 196 ARG A O 1
ATOM 1584 N N . HIS A 1 197 ? -8.709 8.828 -3.731 1.00 41.81 197 HIS A N 1
ATOM 1585 C CA . HIS A 1 197 ? -9.619 9.987 -3.763 1.00 41.81 197 HIS A CA 1
ATOM 1586 C C . HIS A 1 197 ? -9.442 11.031 -2.654 1.00 41.81 197 HIS A C 1
ATOM 1588 O O . HIS A 1 197 ? -10.190 12.005 -2.641 1.00 41.81 197 HIS A O 1
ATOM 1594 N N . SER A 1 198 ? -8.464 10.892 -1.753 1.00 40.97 198 SER A N 1
ATOM 1595 C CA . SER A 1 198 ? -8.269 11.877 -0.681 1.00 40.97 198 SER A CA 1
ATOM 1596 C C . SER A 1 198 ? -6.942 12.627 -0.835 1.00 40.97 198 SER A C 1
ATOM 1598 O O . SER A 1 198 ? -5.892 12.046 -0.552 1.00 40.97 198 SER A O 1
ATOM 1600 N N . PRO A 1 199 ? -6.963 13.910 -1.250 1.00 41.00 199 PRO A N 1
ATOM 1601 C CA . PRO A 1 199 ? -5.785 14.778 -1.189 1.00 41.00 199 PRO A CA 1
ATOM 1602 C C . PRO A 1 199 ? -5.326 15.056 0.256 1.00 41.00 199 PRO A C 1
ATOM 1604 O O . PRO A 1 199 ? -4.192 15.485 0.453 1.00 41.00 199 PRO A O 1
ATOM 1607 N N . ASP A 1 200 ? -6.170 14.765 1.254 1.00 41.66 200 ASP A N 1
ATOM 1608 C CA . ASP A 1 200 ? -5.904 15.011 2.678 1.00 41.66 200 ASP A CA 1
ATOM 1609 C C . ASP A 1 200 ? -5.270 13.811 3.402 1.00 41.66 200 ASP A C 1
ATOM 1611 O O . ASP A 1 200 ? -4.849 13.916 4.554 1.00 41.66 200 ASP A O 1
ATOM 1615 N N . ALA A 1 201 ? -5.130 12.657 2.746 1.00 51.03 201 ALA A N 1
ATOM 1616 C CA . ALA A 1 201 ? -4.417 11.526 3.325 1.00 51.03 201 ALA A CA 1
ATOM 1617 C C . ALA A 1 201 ? -2.900 11.735 3.204 1.00 51.03 201 ALA A C 1
ATOM 1619 O O . ALA A 1 201 ? -2.235 11.233 2.300 1.00 51.03 201 ALA A O 1
ATOM 1620 N N . LEU A 1 202 ? -2.354 12.482 4.162 1.00 50.78 202 LEU A N 1
ATOM 1621 C CA . LEU A 1 202 ? -0.980 12.995 4.223 1.00 50.78 202 LEU A CA 1
ATOM 1622 C C . LEU A 1 202 ? 0.157 11.949 4.184 1.00 50.78 202 LEU A C 1
ATOM 1624 O O . LEU A 1 202 ? 1.319 12.321 4.379 1.00 50.78 202 LEU A O 1
ATOM 1628 N N . LYS A 1 203 ? -0.109 10.649 3.970 1.00 61.25 203 LYS A N 1
ATOM 1629 C CA . LYS A 1 203 ? 0.945 9.624 3.925 1.00 61.25 203 LYS A CA 1
ATOM 1630 C C . LYS A 1 203 ? 0.720 8.528 2.876 1.00 61.25 203 LYS A C 1
ATOM 1632 O O . LYS A 1 203 ? -0.269 7.803 2.962 1.00 61.25 203 LYS A O 1
ATOM 1637 N N . PRO A 1 204 ? 1.674 8.341 1.946 1.00 68.44 204 PRO A N 1
ATOM 1638 C CA . PRO A 1 204 ? 1.669 7.213 1.028 1.00 68.44 204 PRO A CA 1
ATOM 1639 C C . PRO A 1 204 ? 1.945 5.902 1.769 1.00 68.44 204 PRO A C 1
ATOM 1641 O O . PRO A 1 204 ? 2.860 5.838 2.593 1.00 68.44 204 PRO A O 1
ATOM 1644 N N . ALA A 1 205 ? 1.196 4.856 1.425 1.00 79.94 205 ALA A N 1
ATOM 1645 C CA . ALA A 1 205 ? 1.498 3.498 1.845 1.00 79.94 205 ALA A CA 1
ATOM 1646 C C . ALA A 1 205 ? 2.068 2.711 0.672 1.00 79.94 205 ALA A C 1
ATOM 1648 O O . ALA A 1 205 ? 1.475 2.675 -0.408 1.00 79.94 205 ALA A O 1
ATOM 1649 N N . ILE A 1 206 ? 3.229 2.098 0.876 1.00 84.44 206 ILE A N 1
ATOM 1650 C CA . ILE A 1 206 ? 3.919 1.336 -0.166 1.00 84.44 206 ILE A CA 1
ATOM 1651 C C . ILE A 1 206 ? 4.138 -0.071 0.359 1.00 84.44 206 ILE A C 1
ATOM 1653 O O . ILE A 1 206 ? 4.733 -0.261 1.420 1.00 84.44 206 ILE A O 1
ATOM 1657 N N . TYR A 1 207 ? 3.644 -1.048 -0.386 1.00 87.94 207 TYR A N 1
ATOM 1658 C CA . TYR A 1 207 ? 3.928 -2.451 -0.157 1.00 87.94 207 TYR A CA 1
ATOM 1659 C C . TYR A 1 207 ? 5.132 -2.860 -0.995 1.00 87.94 207 TYR A C 1
ATOM 1661 O O . TYR A 1 207 ? 5.179 -2.573 -2.185 1.00 87.94 207 TYR A O 1
ATOM 1669 N N . TRP A 1 208 ? 6.077 -3.545 -0.377 1.00 87.62 208 TRP A N 1
ATOM 1670 C CA . TRP A 1 208 ? 7.251 -4.130 -1.002 1.00 87.62 208 TRP A CA 1
ATOM 1671 C C . TRP A 1 208 ? 7.180 -5.639 -0.850 1.00 87.62 208 TRP A C 1
ATOM 1673 O O . TRP A 1 208 ? 6.886 -6.114 0.238 1.00 87.62 208 TRP A O 1
ATOM 1683 N N . ASN A 1 209 ? 7.470 -6.387 -1.904 1.00 84.06 209 ASN A N 1
ATOM 1684 C CA . ASN A 1 209 ? 7.604 -7.836 -1.877 1.00 84.06 209 ASN A CA 1
ATOM 1685 C C . ASN A 1 209 ? 9.013 -8.210 -2.333 1.00 84.06 209 ASN A C 1
ATOM 1687 O O . ASN A 1 209 ? 9.460 -7.837 -3.419 1.00 84.06 209 ASN A O 1
ATOM 1691 N N . PHE A 1 210 ? 9.704 -8.956 -1.486 1.00 80.00 210 PHE A N 1
ATOM 1692 C CA . PHE A 1 210 ? 11.053 -9.437 -1.698 1.00 80.00 210 PHE A CA 1
ATOM 1693 C C . PHE A 1 210 ? 11.037 -10.963 -1.606 1.00 80.00 210 PHE A C 1
ATOM 1695 O O . PHE A 1 210 ? 10.983 -11.505 -0.506 1.00 80.00 210 PHE A O 1
ATOM 1702 N N . GLN A 1 211 ? 11.076 -11.660 -2.747 1.00 76.06 211 GLN A N 1
ATOM 1703 C CA . GLN A 1 211 ? 11.194 -13.129 -2.793 1.00 76.06 211 GLN A CA 1
ATOM 1704 C C . GLN A 1 211 ? 10.201 -13.864 -1.863 1.00 76.06 211 GLN A C 1
ATOM 1706 O O . GLN A 1 211 ? 10.560 -14.823 -1.185 1.00 76.06 211 GLN A O 1
ATOM 1711 N N . GLY A 1 212 ? 8.951 -13.389 -1.795 1.00 71.62 212 GLY A N 1
ATOM 1712 C CA . GLY A 1 212 ? 7.899 -13.982 -0.960 1.00 71.62 212 GLY A CA 1
ATOM 1713 C C . GLY A 1 212 ? 7.739 -13.362 0.431 1.00 71.62 212 GLY A C 1
ATOM 1714 O O . GLY A 1 212 ? 6.803 -13.732 1.134 1.00 71.62 212 GLY A O 1
ATOM 1715 N N . HIS A 1 213 ? 8.581 -12.395 0.806 1.00 78.31 213 HIS A N 1
ATOM 1716 C CA . HIS A 1 213 ? 8.463 -11.628 2.048 1.00 78.31 213 HIS A CA 1
ATOM 1717 C C . HIS A 1 213 ? 7.989 -10.198 1.785 1.00 78.31 213 HIS A C 1
ATOM 1719 O O . HIS A 1 213 ? 8.630 -9.431 1.062 1.00 78.31 213 HIS A O 1
ATOM 1725 N N . GLY A 1 214 ? 6.881 -9.813 2.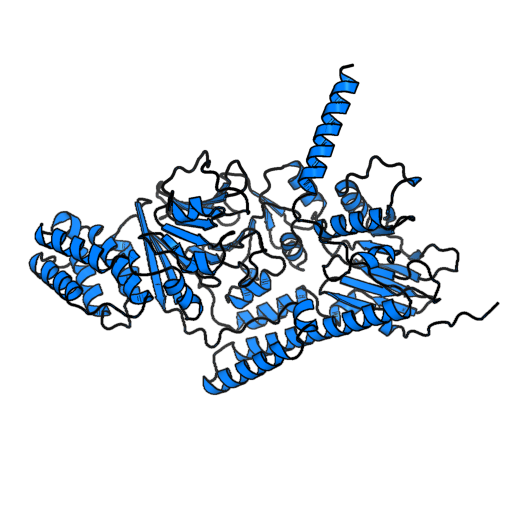411 1.00 82.50 214 GLY A N 1
ATOM 1726 C CA . GLY A 1 214 ? 6.272 -8.499 2.253 1.00 82.50 214 GLY A CA 1
ATOM 1727 C C . GLY A 1 214 ? 6.633 -7.507 3.358 1.00 82.50 214 GLY A C 1
ATOM 1728 O O . GLY A 1 214 ? 6.544 -7.819 4.544 1.00 82.50 214 GLY A O 1
ATOM 1729 N N . VAL A 1 215 ? 6.950 -6.270 2.986 1.00 85.31 215 VAL A N 1
ATOM 1730 C CA . VAL A 1 215 ? 7.149 -5.140 3.900 1.00 85.31 215 VAL A CA 1
ATOM 1731 C C . VAL A 1 215 ? 6.175 -4.031 3.540 1.00 85.31 215 VAL A C 1
ATOM 1733 O O . VAL A 1 215 ? 6.105 -3.593 2.396 1.00 85.31 215 VAL A O 1
ATOM 1736 N N . LEU A 1 216 ? 5.436 -3.533 4.523 1.00 85.88 216 LEU A N 1
ATOM 1737 C CA . LEU A 1 216 ? 4.470 -2.463 4.336 1.00 85.88 216 LEU A CA 1
ATOM 1738 C C . LEU A 1 216 ? 4.961 -1.178 4.999 1.00 85.88 216 LEU A C 1
ATOM 1740 O O . LEU A 1 216 ? 5.222 -1.130 6.197 1.00 85.88 216 LEU A O 1
ATOM 1744 N N . VAL A 1 217 ? 5.091 -0.110 4.228 1.00 83.19 217 VAL A N 1
ATOM 1745 C CA . VAL A 1 217 ? 5.570 1.185 4.715 1.00 83.19 217 VAL A CA 1
ATOM 1746 C C . VAL A 1 217 ? 4.364 2.068 5.022 1.00 83.19 217 VAL A C 1
ATOM 1748 O O . VAL A 1 217 ? 3.571 2.339 4.128 1.00 83.19 217 VAL A O 1
ATOM 1751 N N . ASN A 1 218 ? 4.229 2.508 6.277 1.00 79.00 218 ASN A N 1
ATOM 1752 C CA . ASN A 1 218 ? 3.142 3.338 6.818 1.00 79.00 218 ASN A CA 1
ATOM 1753 C C . ASN A 1 218 ? 1.734 2.932 6.337 1.00 79.00 218 ASN A C 1
ATOM 1755 O O . ASN A 1 218 ? 1.067 3.727 5.673 1.00 79.00 218 ASN A O 1
ATOM 1759 N N . PRO A 1 219 ? 1.255 1.721 6.671 1.00 79.81 219 PRO A N 1
ATOM 1760 C CA . PRO A 1 219 ? -0.052 1.260 6.225 1.00 79.81 219 PRO A CA 1
ATOM 1761 C C . PRO A 1 219 ? -1.192 2.197 6.628 1.00 79.81 219 PRO A C 1
ATOM 1763 O O . PRO A 1 219 ? -1.185 2.712 7.755 1.00 79.81 219 PRO A O 1
ATOM 1766 N N . PRO A 1 220 ? -2.225 2.339 5.778 1.00 76.12 220 PRO A N 1
ATOM 1767 C CA . PRO A 1 220 ? -3.488 2.927 6.194 1.00 76.12 220 PRO A CA 1
ATOM 1768 C C . PRO A 1 220 ? -4.203 2.008 7.195 1.00 76.12 220 PRO A C 1
ATOM 1770 O O . PRO A 1 220 ? -3.853 0.838 7.367 1.00 76.12 220 PRO A O 1
ATOM 1773 N N . ALA A 1 221 ? -5.253 2.525 7.837 1.00 75.19 221 ALA A N 1
ATOM 1774 C CA . ALA A 1 221 ? -6.087 1.755 8.766 1.00 75.19 221 ALA A CA 1
ATOM 1775 C C . ALA A 1 221 ? -6.664 0.467 8.140 1.00 75.19 221 ALA A C 1
ATOM 1777 O O . ALA A 1 221 ? -6.774 -0.557 8.813 1.00 75.19 221 ALA A O 1
ATOM 1778 N N . GLU A 1 222 ? -6.961 0.491 6.840 1.00 76.06 222 GLU A N 1
ATOM 1779 C CA . GLU A 1 222 ? -7.619 -0.601 6.115 1.00 76.06 222 GLU A CA 1
ATOM 1780 C C . GLU A 1 222 ? -6.706 -1.275 5.083 1.00 76.06 222 GLU A C 1
ATOM 1782 O O . GLU A 1 222 ? -7.139 -1.718 4.030 1.00 76.06 222 GLU A O 1
ATOM 1787 N N . TYR A 1 223 ? -5.408 -1.382 5.357 1.00 79.50 223 TYR A N 1
ATOM 1788 C CA . TYR A 1 223 ? -4.449 -1.907 4.375 1.00 79.50 223 TYR A CA 1
ATOM 1789 C C . TYR A 1 223 ? -4.759 -3.324 3.843 1.00 79.50 223 TYR A C 1
ATOM 1791 O O . TYR A 1 223 ? -4.311 -3.675 2.760 1.00 79.50 223 TYR A O 1
ATOM 1799 N N . HIS A 1 224 ? -5.528 -4.140 4.572 1.00 80.69 224 HIS A N 1
ATOM 1800 C CA . HIS A 1 224 ? -6.000 -5.453 4.110 1.00 80.69 224 HIS A CA 1
ATOM 1801 C C . HIS A 1 224 ? -6.953 -5.345 2.920 1.00 80.69 224 HIS A C 1
ATOM 1803 O O . HIS A 1 224 ? -6.842 -6.138 1.994 1.00 80.69 224 HIS A O 1
ATOM 1809 N N . HIS A 1 225 ? -7.831 -4.341 2.927 1.00 80.62 225 HIS A N 1
ATOM 1810 C CA . HIS A 1 225 ? -8.693 -4.003 1.800 1.00 80.62 225 HIS A CA 1
ATOM 1811 C C . HIS A 1 225 ? -7.851 -3.604 0.584 1.00 80.62 225 HIS A C 1
ATOM 1813 O O . HIS A 1 225 ? -8.022 -4.160 -0.496 1.00 80.62 225 HIS A O 1
ATOM 1819 N N . ALA A 1 226 ? -6.854 -2.739 0.784 1.00 77.81 226 ALA A N 1
ATOM 1820 C CA . ALA A 1 226 ? -5.963 -2.319 -0.298 1.00 77.81 226 ALA A CA 1
ATOM 1821 C C . ALA A 1 226 ? -5.144 -3.488 -0.887 1.00 77.81 226 ALA A C 1
ATOM 1823 O O . ALA A 1 226 ? -4.987 -3.593 -2.101 1.00 77.81 226 ALA A O 1
ATOM 1824 N N . LEU A 1 227 ? -4.649 -4.398 -0.039 1.00 81.00 227 LEU A N 1
ATOM 1825 C CA . LEU A 1 227 ? -3.964 -5.618 -0.481 1.00 81.00 227 LEU A CA 1
ATOM 1826 C C . LEU A 1 227 ? -4.922 -6.571 -1.213 1.00 81.00 227 LEU A C 1
ATOM 1828 O O . LEU A 1 227 ? -4.543 -7.151 -2.228 1.00 81.00 227 LEU A O 1
ATOM 1832 N N . PHE A 1 228 ? -6.175 -6.679 -0.757 1.00 80.25 228 PHE A N 1
ATOM 1833 C CA . PHE A 1 228 ? -7.226 -7.440 -1.432 1.00 80.25 228 PHE A CA 1
ATOM 1834 C C . PHE A 1 228 ? -7.515 -6.941 -2.846 1.00 80.25 228 PHE A C 1
ATOM 1836 O O . PHE A 1 228 ? -7.511 -7.736 -3.790 1.00 80.25 228 PHE A O 1
ATOM 1843 N N . GLU A 1 229 ? -7.726 -5.637 -3.009 1.00 75.38 229 GLU A N 1
ATOM 1844 C CA . GLU A 1 229 ? -7.979 -5.025 -4.317 1.00 75.38 229 GLU A CA 1
ATOM 1845 C C . GLU A 1 229 ? -6.828 -5.279 -5.290 1.00 75.38 229 GLU A C 1
ATOM 1847 O O . GLU A 1 229 ? -7.072 -5.658 -6.438 1.00 75.38 229 GLU A O 1
ATOM 1852 N N . ALA A 1 230 ? -5.593 -5.167 -4.794 1.00 73.06 230 ALA A N 1
ATOM 1853 C CA . ALA A 1 230 ? -4.369 -5.417 -5.547 1.00 73.06 230 ALA A CA 1
ATOM 1854 C C . ALA A 1 230 ? -4.073 -6.912 -5.800 1.00 73.06 230 ALA A C 1
ATOM 1856 O O . ALA A 1 230 ? -3.052 -7.230 -6.404 1.00 73.06 230 ALA A O 1
ATOM 1857 N N . GLY A 1 231 ? -4.916 -7.839 -5.323 1.00 75.44 231 GLY A N 1
ATOM 1858 C CA . GLY A 1 231 ? -4.698 -9.285 -5.470 1.00 75.44 231 GLY A CA 1
ATOM 1859 C C . GLY A 1 231 ? -3.542 -9.839 -4.626 1.00 75.44 231 GLY A C 1
ATOM 1860 O O . GLY A 1 231 ? -3.127 -10.976 -4.813 1.00 75.44 231 GLY A O 1
ATOM 1861 N N . ILE A 1 232 ? -3.019 -9.064 -3.678 1.00 77.88 232 ILE A N 1
ATOM 1862 C CA . ILE A 1 232 ? -1.840 -9.420 -2.886 1.00 77.88 232 ILE A CA 1
ATOM 1863 C C . ILE A 1 232 ? -2.270 -10.174 -1.633 1.00 77.88 232 ILE A C 1
ATOM 1865 O O . ILE A 1 232 ? -3.040 -9.648 -0.829 1.00 77.88 232 ILE A O 1
ATOM 1869 N N . ASP A 1 233 ? -1.720 -11.371 -1.426 1.00 78.62 233 ASP A N 1
ATOM 1870 C CA . ASP A 1 233 ? -1.956 -12.157 -0.214 1.00 78.62 233 ASP A CA 1
ATOM 1871 C C . ASP A 1 233 ? -1.636 -11.337 1.044 1.00 78.62 233 ASP A C 1
ATOM 1873 O O . ASP A 1 233 ? -0.501 -10.919 1.289 1.00 78.62 233 ASP A O 1
ATOM 1877 N N . ILE A 1 234 ? -2.664 -11.103 1.857 1.00 79.19 234 ILE A N 1
ATOM 1878 C CA . ILE A 1 234 ? -2.570 -10.259 3.047 1.00 79.19 234 ILE A CA 1
ATOM 1879 C C . ILE A 1 234 ? -1.712 -10.937 4.137 1.00 79.19 234 ILE A C 1
ATOM 1881 O O . ILE A 1 234 ? -1.218 -10.254 5.041 1.00 79.19 234 ILE A O 1
ATOM 1885 N N . LEU A 1 235 ? -1.517 -12.261 4.064 1.00 79.69 235 LEU A N 1
ATOM 1886 C CA . LEU A 1 235 ? -0.626 -13.017 4.950 1.00 79.69 235 LEU A CA 1
ATOM 1887 C C . LEU A 1 235 ? 0.845 -12.946 4.538 1.00 79.69 235 LEU A C 1
ATOM 1889 O O . LEU A 1 235 ? 1.699 -13.243 5.364 1.00 79.69 235 LEU A O 1
ATOM 1893 N N . ALA A 1 236 ? 1.159 -12.508 3.317 1.00 78.75 236 ALA A N 1
ATOM 1894 C CA . ALA A 1 236 ? 2.541 -12.360 2.860 1.00 78.75 236 ALA A CA 1
ATOM 1895 C C . ALA A 1 236 ? 3.235 -11.108 3.430 1.00 78.75 236 ALA A C 1
ATOM 1897 O O . ALA A 1 236 ? 4.355 -10.794 3.040 1.00 78.75 236 ALA A O 1
ATOM 1898 N N . VAL A 1 237 ? 2.574 -10.340 4.304 1.00 80.62 237 VAL A N 1
ATOM 1899 C CA . VAL A 1 237 ? 3.136 -9.133 4.922 1.00 80.62 237 VAL A CA 1
ATOM 1900 C C . VAL A 1 237 ? 3.793 -9.492 6.254 1.00 80.62 237 VAL A C 1
ATOM 1902 O O . VAL A 1 237 ? 3.114 -9.650 7.268 1.00 80.62 237 VAL A O 1
ATOM 1905 N N . ASP A 1 238 ? 5.121 -9.534 6.258 1.00 74.12 238 ASP A N 1
ATOM 1906 C CA . ASP A 1 238 ? 5.941 -9.912 7.410 1.00 74.12 238 ASP A CA 1
ATOM 1907 C C . ASP A 1 238 ? 6.484 -8.707 8.201 1.00 74.12 238 ASP A C 1
ATOM 1909 O O . ASP A 1 238 ? 6.999 -8.882 9.300 1.00 74.12 238 ASP A O 1
ATOM 1913 N N . ALA A 1 239 ? 6.428 -7.475 7.680 1.00 79.38 239 ALA A N 1
ATOM 1914 C CA . ALA A 1 239 ? 7.000 -6.304 8.363 1.00 79.38 239 ALA A CA 1
ATOM 1915 C C . ALA A 1 239 ? 6.248 -4.993 8.085 1.00 79.38 239 ALA A C 1
ATOM 1917 O O . ALA A 1 239 ? 5.652 -4.828 7.021 1.00 79.38 239 ALA A O 1
ATOM 1918 N N . VAL A 1 240 ? 6.302 -4.035 9.029 1.00 81.81 240 VAL A N 1
ATOM 1919 C CA . VAL A 1 240 ? 5.599 -2.743 8.923 1.00 81.81 240 VAL A CA 1
ATOM 1920 C C . VAL A 1 240 ? 6.463 -1.547 9.339 1.00 81.81 240 VAL A C 1
ATOM 1922 O O . VAL A 1 240 ? 6.543 -1.171 10.507 1.00 81.81 240 VAL A O 1
ATOM 1925 N N . VAL A 1 241 ? 7.030 -0.827 8.378 1.00 80.38 241 VAL A N 1
ATOM 1926 C CA . VAL A 1 241 ? 7.833 0.369 8.666 1.00 80.38 241 VAL A CA 1
ATOM 1927 C C . VAL A 1 241 ? 6.914 1.572 8.887 1.00 80.38 241 VAL A C 1
ATOM 1929 O O . VAL A 1 241 ? 6.449 2.182 7.929 1.00 80.38 241 VAL A O 1
ATOM 1932 N N . SER A 1 242 ? 6.648 1.942 10.143 1.00 76.06 242 SER A N 1
ATOM 1933 C CA . SER A 1 242 ? 5.871 3.147 10.480 1.00 76.06 242 SER A CA 1
ATOM 1934 C C . SER A 1 242 ? 6.711 4.177 11.223 1.00 76.06 242 SER A C 1
ATOM 1936 O O . SER A 1 242 ? 7.174 3.875 12.313 1.00 76.06 242 SER A O 1
ATOM 1938 N N . ASN A 1 243 ? 6.822 5.417 10.731 1.00 67.81 243 ASN A N 1
ATOM 1939 C CA . ASN A 1 243 ? 7.468 6.500 11.500 1.00 67.81 243 ASN A CA 1
ATOM 1940 C C . ASN A 1 243 ? 6.613 7.038 12.661 1.00 67.81 243 ASN A C 1
ATOM 1942 O O . ASN A 1 243 ? 7.109 7.782 13.508 1.00 67.81 243 ASN A O 1
ATOM 1946 N N . LYS A 1 244 ? 5.320 6.698 12.696 1.00 70.12 244 LYS A N 1
ATOM 1947 C CA . LYS A 1 244 ? 4.392 7.018 13.785 1.00 70.12 244 LYS A CA 1
ATOM 1948 C C . LYS A 1 244 ? 3.931 5.688 14.392 1.00 70.12 244 LYS A C 1
ATOM 1950 O O . LYS A 1 244 ? 2.953 5.099 13.945 1.00 70.12 244 LYS A O 1
ATOM 1955 N N . THR A 1 245 ? 4.625 5.209 15.421 1.00 68.38 245 THR A N 1
ATOM 1956 C CA . THR A 1 245 ? 4.335 3.917 16.081 1.00 68.38 245 THR A CA 1
ATOM 1957 C C . THR A 1 245 ? 2.949 3.831 16.734 1.00 68.38 245 THR A C 1
ATOM 1959 O O . THR A 1 245 ? 2.464 2.735 16.998 1.00 68.38 245 THR A O 1
ATOM 1962 N N . LEU A 1 246 ? 2.298 4.974 16.965 1.00 70.00 246 LEU A N 1
ATOM 1963 C CA . LEU A 1 246 ? 0.944 5.088 17.520 1.00 70.00 246 LEU A CA 1
ATOM 1964 C C . LEU A 1 246 ? -0.121 5.395 16.448 1.00 70.00 246 LEU A C 1
ATOM 1966 O O . LEU A 1 246 ? -1.198 5.882 16.782 1.00 70.00 246 LEU A O 1
ATOM 1970 N N . SER A 1 247 ? 0.175 5.178 15.160 1.00 68.88 247 SER A N 1
ATOM 1971 C CA . SER A 1 247 ? -0.793 5.434 14.088 1.00 68.88 247 SER A CA 1
ATOM 1972 C C . SER A 1 247 ? -1.958 4.427 14.108 1.00 68.88 247 SER A C 1
ATOM 1974 O O . SER A 1 247 ? -1.747 3.254 14.432 1.00 68.88 247 SER A O 1
ATOM 1976 N N . PRO A 1 248 ? -3.173 4.831 13.685 1.00 64.69 248 PRO A N 1
ATOM 1977 C CA . PRO A 1 248 ? -4.323 3.925 13.590 1.00 64.69 248 PRO A CA 1
ATOM 1978 C C . PRO A 1 248 ? -4.066 2.677 12.724 1.00 64.69 248 PRO A C 1
ATOM 1980 O O . PRO A 1 248 ? -4.562 1.596 13.037 1.00 64.69 248 PRO A O 1
ATOM 1983 N N . GLY A 1 249 ? -3.244 2.802 11.672 1.00 72.12 249 GLY A N 1
ATOM 1984 C CA . GLY A 1 249 ? -2.822 1.682 10.819 1.00 72.12 249 GLY A CA 1
ATOM 1985 C C . GLY A 1 249 ? -2.041 0.602 11.565 1.00 72.12 249 GLY A C 1
ATOM 1986 O O . GLY A 1 249 ? -2.274 -0.584 11.345 1.00 72.12 249 GLY A O 1
ATOM 1987 N N . MET A 1 250 ? -1.182 0.988 12.515 1.00 75.81 250 MET A N 1
ATOM 1988 C CA . MET A 1 250 ? -0.442 0.035 13.346 1.00 75.81 250 MET A CA 1
ATOM 1989 C C . MET A 1 250 ? -1.377 -0.791 14.233 1.00 75.81 250 MET A C 1
ATOM 1991 O O . MET A 1 250 ? -1.236 -2.008 14.334 1.00 75.81 250 MET A O 1
ATOM 1995 N N . SER A 1 251 ? -2.373 -0.147 14.846 1.00 76.00 251 SER A N 1
ATOM 1996 C CA . SER A 1 251 ? -3.355 -0.850 15.673 1.00 76.00 251 SER A CA 1
ATOM 1997 C C . SER A 1 251 ? -4.133 -1.892 14.864 1.00 76.00 251 SER A C 1
ATOM 1999 O O . SER A 1 251 ? -4.354 -2.991 15.362 1.00 76.00 251 SER A O 1
ATOM 2001 N N . ALA A 1 252 ? -4.482 -1.601 13.605 1.00 77.44 252 ALA A N 1
ATOM 2002 C CA . ALA A 1 252 ? -5.136 -2.570 12.723 1.00 77.44 252 ALA A CA 1
ATOM 2003 C C . ALA A 1 252 ? -4.250 -3.791 12.403 1.00 77.44 252 ALA A C 1
ATOM 2005 O O . ALA A 1 252 ? -4.763 -4.900 12.270 1.00 77.44 252 ALA A O 1
ATOM 2006 N N . VAL A 1 253 ? -2.924 -3.616 12.314 1.00 78.25 253 VAL A N 1
ATOM 2007 C CA . VAL A 1 253 ? -1.968 -4.731 12.166 1.00 78.25 253 VAL A CA 1
ATOM 2008 C C . VAL A 1 253 ? -1.944 -5.601 13.419 1.00 78.25 253 VAL A C 1
ATOM 2010 O O . VAL A 1 253 ? -2.062 -6.821 13.329 1.00 78.25 253 VAL A O 1
ATOM 2013 N N . LEU A 1 254 ? -1.831 -4.978 14.591 1.00 79.31 254 LEU A N 1
ATOM 2014 C CA . LEU A 1 254 ? -1.634 -5.686 15.858 1.00 79.31 254 LEU A CA 1
ATOM 2015 C C . LEU A 1 254 ? -2.912 -6.341 16.403 1.00 79.31 254 LEU A C 1
ATOM 2017 O O . LEU A 1 254 ? -2.822 -7.255 17.217 1.00 79.31 254 LEU A O 1
ATOM 2021 N N . ARG A 1 255 ? -4.097 -5.906 15.953 1.00 75.44 255 ARG A N 1
ATOM 2022 C CA . ARG A 1 255 ? -5.405 -6.450 16.372 1.00 75.44 255 ARG A CA 1
ATOM 2023 C C . ARG A 1 255 ? -5.718 -7.847 15.841 1.00 75.44 255 ARG A C 1
ATOM 2025 O O . ARG A 1 255 ? -6.648 -8.462 16.345 1.00 75.44 255 ARG A O 1
ATOM 2032 N N . ARG A 1 256 ? -4.980 -8.334 14.844 1.00 74.25 256 ARG A N 1
ATOM 2033 C CA . ARG A 1 256 ? -5.243 -9.633 14.211 1.00 74.25 256 ARG A CA 1
ATOM 2034 C C . ARG A 1 256 ? -4.986 -10.787 15.175 1.00 74.25 256 ARG A C 1
ATOM 2036 O O . ARG A 1 256 ? -3.975 -10.783 15.871 1.00 74.25 256 ARG A O 1
ATOM 2043 N N . LYS A 1 257 ? -5.826 -11.821 15.130 1.00 61.31 257 LYS A N 1
ATOM 2044 C CA . LYS A 1 257 ? -5.692 -13.041 15.951 1.00 61.31 257 LYS A CA 1
ATOM 2045 C C . LYS A 1 257 ? -4.320 -13.741 15.864 1.00 61.31 257 LYS A C 1
ATOM 2047 O O . LYS A 1 257 ? -3.907 -14.384 16.824 1.00 61.31 257 LYS A O 1
ATOM 2052 N N . ASP A 1 258 ? -3.604 -13.604 14.746 1.00 61.31 258 ASP A N 1
ATOM 2053 C CA . ASP A 1 258 ? -2.264 -14.181 14.539 1.00 61.31 258 ASP A CA 1
ATOM 2054 C C . ASP A 1 258 ? -1.105 -13.189 14.766 1.00 61.31 258 ASP A C 1
ATOM 2056 O O . ASP A 1 258 ? 0.057 -13.532 14.531 1.00 61.31 258 ASP A O 1
ATOM 2060 N N . SER A 1 259 ? -1.370 -11.972 15.255 1.00 63.41 259 SER A N 1
ATOM 2061 C CA . SER A 1 259 ? -0.323 -10.966 15.507 1.00 63.41 259 SER A CA 1
ATOM 2062 C C . SER A 1 259 ? 0.701 -11.405 16.563 1.00 63.41 259 SER A C 1
ATOM 2064 O O . SER A 1 259 ? 1.846 -10.963 16.540 1.00 63.41 259 SER A O 1
ATOM 2066 N N . GLU A 1 260 ? 0.331 -12.324 17.458 1.00 63.44 260 GLU A N 1
ATOM 2067 C CA . GLU A 1 260 ? 1.259 -12.943 18.414 1.00 63.44 260 GLU A CA 1
ATOM 2068 C C . GLU A 1 260 ? 2.245 -13.913 17.733 1.00 63.44 260 GLU A C 1
ATOM 2070 O O . GLU A 1 260 ? 3.316 -14.202 18.273 1.00 63.44 260 GLU A O 1
ATOM 2075 N N . LYS A 1 261 ? 1.909 -14.426 16.541 1.00 66.56 261 LYS A N 1
ATOM 2076 C CA . LYS A 1 261 ? 2.761 -15.337 15.760 1.00 66.56 261 LYS A CA 1
ATOM 2077 C C . LYS A 1 261 ? 3.647 -14.578 14.775 1.00 66.56 261 LYS A C 1
ATOM 2079 O O . LYS A 1 261 ? 4.832 -14.910 14.670 1.00 66.56 261 LYS A O 1
ATOM 2084 N N . ALA A 1 262 ? 3.091 -13.570 14.100 1.00 68.25 262 ALA A N 1
ATOM 2085 C CA . ALA A 1 262 ? 3.790 -12.740 13.123 1.00 68.25 262 ALA A CA 1
ATOM 2086 C C . ALA A 1 262 ? 4.680 -11.693 13.812 1.00 68.25 262 ALA A C 1
ATOM 2088 O O . ALA A 1 262 ? 4.257 -11.010 14.742 1.00 68.25 262 ALA A O 1
ATOM 2089 N N . ALA A 1 263 ? 5.932 -11.561 13.374 1.00 73.19 263 ALA A N 1
ATOM 2090 C CA . ALA A 1 263 ? 6.804 -10.511 13.886 1.00 73.19 263 ALA A CA 1
ATOM 2091 C C . ALA A 1 263 ? 6.469 -9.191 13.186 1.00 73.19 263 ALA A C 1
ATOM 2093 O O . ALA A 1 263 ? 6.551 -9.131 11.974 1.00 73.19 263 ALA A O 1
ATOM 2094 N N . VAL A 1 264 ? 6.141 -8.123 13.913 1.00 78.56 264 VAL A N 1
ATOM 2095 C CA . VAL A 1 264 ? 5.942 -6.799 13.301 1.00 78.56 264 VAL A CA 1
ATOM 2096 C C . VAL A 1 264 ? 7.209 -5.986 13.503 1.00 78.56 264 VAL A C 1
ATOM 2098 O O . VAL A 1 264 ? 7.535 -5.583 14.621 1.00 78.56 264 VAL A O 1
ATOM 2101 N N . ALA A 1 265 ? 7.954 -5.768 12.423 1.00 80.38 265 ALA A N 1
ATOM 2102 C CA . ALA A 1 265 ? 9.152 -4.944 12.466 1.00 80.38 265 ALA A CA 1
ATOM 2103 C C . ALA A 1 265 ? 8.793 -3.459 12.307 1.00 80.38 265 ALA A C 1
ATOM 2105 O O . ALA A 1 265 ? 8.110 -3.135 11.348 1.00 80.38 265 ALA A O 1
ATOM 2106 N N . LEU A 1 266 ? 9.243 -2.591 13.219 1.00 81.94 266 LEU A N 1
ATOM 2107 C CA . LEU A 1 266 ? 8.900 -1.172 13.349 1.00 81.94 266 LEU A CA 1
ATOM 2108 C C . LEU A 1 266 ? 10.148 -0.292 13.312 1.00 81.94 266 LEU A C 1
ATOM 2110 O O . LEU A 1 266 ? 11.167 -0.637 13.901 1.00 81.94 266 LEU A O 1
ATOM 2114 N N . TYR A 1 267 ? 10.039 0.901 12.732 1.00 81.88 267 TYR A N 1
ATOM 2115 C CA . TYR A 1 267 ? 11.079 1.927 12.815 1.00 81.88 267 TYR A CA 1
ATOM 2116 C C . TYR A 1 267 ? 10.626 3.081 13.719 1.00 81.88 267 TYR A C 1
ATOM 2118 O O . TYR A 1 267 ? 9.543 3.621 13.545 1.00 81.88 267 TYR A O 1
ATOM 2126 N N . SER A 1 268 ? 11.445 3.508 14.679 1.00 78.44 268 SER A N 1
ATOM 2127 C CA . SER A 1 268 ? 11.192 4.734 15.450 1.00 78.44 268 SER A CA 1
ATOM 2128 C C . SER A 1 268 ? 12.511 5.335 15.893 1.00 78.44 268 SER A C 1
ATOM 2130 O O . SER A 1 268 ? 13.248 4.689 16.626 1.00 78.44 268 SER A O 1
ATOM 2132 N N . ALA A 1 269 ? 12.773 6.590 15.534 1.00 71.69 269 ALA A N 1
ATOM 2133 C CA . ALA A 1 269 ? 13.978 7.298 15.973 1.00 71.69 269 ALA A CA 1
ATOM 2134 C C . ALA A 1 269 ? 13.994 7.619 17.484 1.00 71.69 269 ALA A C 1
ATOM 2136 O O . ALA A 1 269 ? 15.009 8.051 18.012 1.00 71.69 269 ALA A O 1
ATOM 2137 N N . ASN A 1 270 ? 12.868 7.453 18.186 1.00 74.94 270 ASN A N 1
ATOM 2138 C CA . ASN A 1 270 ? 12.762 7.720 19.618 1.00 74.94 270 ASN A CA 1
ATOM 2139 C C . ASN A 1 270 ? 12.691 6.392 20.392 1.00 74.94 270 ASN A C 1
ATOM 2141 O O . ASN A 1 270 ? 11.681 5.685 20.303 1.00 74.94 270 ASN A O 1
ATOM 2145 N N . GLU A 1 271 ? 13.748 6.079 21.146 1.00 77.88 271 GLU A N 1
ATOM 2146 C CA . GLU A 1 271 ? 13.879 4.862 21.961 1.00 77.88 271 GLU A CA 1
ATOM 2147 C C . GLU A 1 271 ? 12.849 4.786 23.099 1.00 77.88 271 GLU A C 1
ATOM 2149 O O . GLU A 1 271 ? 12.298 3.718 23.365 1.00 77.88 271 GLU A O 1
ATOM 2154 N N . GLU A 1 272 ? 12.497 5.913 23.725 1.00 75.44 272 GLU A N 1
ATOM 2155 C CA . GLU A 1 272 ? 11.452 5.950 24.757 1.00 75.44 272 GLU A CA 1
ATOM 2156 C C . GLU A 1 272 ? 10.098 5.529 24.177 1.00 75.44 272 GLU A C 1
ATOM 2158 O O . GLU A 1 272 ? 9.370 4.739 24.782 1.00 75.44 272 GLU A O 1
ATOM 2163 N N . LYS A 1 273 ? 9.779 5.984 22.957 1.00 73.25 273 LYS A N 1
ATOM 2164 C CA . LYS A 1 273 ? 8.578 5.548 22.233 1.00 73.25 273 LYS A CA 1
ATOM 2165 C C . LYS A 1 273 ? 8.643 4.069 21.880 1.00 73.25 273 LYS A C 1
ATOM 2167 O O . LYS A 1 273 ? 7.616 3.403 21.962 1.00 73.25 273 LYS A O 1
ATOM 2172 N N . GLN A 1 274 ? 9.809 3.533 21.517 1.00 78.69 274 GLN A N 1
ATOM 2173 C CA . GLN A 1 274 ? 9.955 2.089 21.298 1.00 78.69 274 GLN A CA 1
ATOM 2174 C C . GLN A 1 274 ? 9.636 1.308 22.582 1.00 78.69 274 GLN A C 1
ATOM 2176 O O . GLN A 1 274 ? 8.846 0.363 22.554 1.00 78.69 274 GLN A O 1
ATOM 2181 N N . ALA A 1 275 ? 10.177 1.745 23.724 1.00 79.75 275 ALA A N 1
ATOM 2182 C CA . ALA A 1 275 ? 9.905 1.134 25.021 1.00 79.75 275 ALA A CA 1
ATOM 2183 C C . ALA A 1 275 ? 8.419 1.229 25.405 1.00 79.75 275 ALA A C 1
ATOM 2185 O O . ALA A 1 275 ? 7.848 0.252 25.891 1.00 79.75 275 ALA A O 1
ATOM 2186 N N . GLN A 1 276 ? 7.767 2.368 25.153 1.00 75.25 276 GLN A N 1
ATOM 2187 C CA . GLN A 1 276 ? 6.326 2.536 25.367 1.00 75.25 276 GLN A CA 1
ATOM 2188 C C . GLN A 1 276 ? 5.509 1.585 24.493 1.00 75.25 276 GLN A C 1
ATOM 2190 O O . GLN A 1 276 ? 4.634 0.893 24.999 1.00 75.25 276 GLN A O 1
ATOM 2195 N N . VAL A 1 277 ? 5.817 1.494 23.200 1.00 77.31 277 VAL A N 1
ATOM 2196 C CA . VAL A 1 277 ? 5.123 0.607 22.255 1.00 77.31 277 VAL A CA 1
ATOM 2197 C C . VAL A 1 277 ? 5.292 -0.855 22.667 1.00 77.31 277 VAL A C 1
ATOM 2199 O O . VAL A 1 277 ? 4.317 -1.599 22.660 1.00 77.31 277 VAL A O 1
ATOM 2202 N N . LYS A 1 278 ? 6.487 -1.258 23.115 1.00 81.12 278 LYS A N 1
ATOM 2203 C CA . LYS A 1 278 ? 6.728 -2.604 23.651 1.00 81.12 278 LYS A CA 1
ATOM 2204 C C . LYS A 1 278 ? 5.923 -2.887 24.923 1.00 81.12 278 LYS A C 1
ATOM 2206 O O . LYS A 1 278 ? 5.479 -4.010 25.106 1.00 81.12 278 LYS A O 1
ATOM 2211 N N . LYS A 1 279 ? 5.720 -1.887 25.789 1.00 76.38 279 LYS A N 1
ATOM 2212 C CA . LYS A 1 279 ? 4.846 -2.010 26.971 1.00 76.38 279 LYS A CA 1
ATOM 2213 C C . LYS A 1 279 ? 3.370 -2.110 26.579 1.00 76.38 279 LYS A C 1
ATOM 2215 O O . LYS A 1 279 ? 2.638 -2.882 27.176 1.00 76.38 279 LYS A O 1
ATOM 2220 N N . ILE A 1 280 ? 2.937 -1.326 25.592 1.00 74.88 280 ILE A N 1
ATOM 2221 C CA . ILE A 1 280 ? 1.550 -1.286 25.107 1.00 74.88 280 ILE A CA 1
ATOM 2222 C C . ILE A 1 280 ? 1.174 -2.577 24.374 1.00 74.88 280 ILE A C 1
ATOM 2224 O O . ILE A 1 280 ? 0.040 -3.034 24.462 1.00 74.88 280 ILE A O 1
ATOM 2228 N N . TYR A 1 281 ? 2.086 -3.127 23.586 1.00 77.75 281 TYR A N 1
ATOM 2229 C CA . TYR A 1 281 ? 1.843 -4.301 22.754 1.00 77.75 281 TYR A CA 1
ATOM 2230 C C . TYR A 1 281 ? 2.779 -5.430 23.181 1.00 77.75 281 TYR A C 1
ATOM 2232 O O . TYR A 1 281 ? 3.494 -6.008 22.368 1.00 77.75 281 TYR A O 1
ATOM 2240 N N . ASP A 1 282 ? 2.788 -5.710 24.479 1.00 75.50 282 ASP A N 1
ATOM 2241 C CA . ASP A 1 282 ? 3.639 -6.700 25.141 1.00 75.50 282 ASP A CA 1
ATOM 2242 C C . ASP A 1 282 ? 3.430 -8.131 24.626 1.00 75.50 282 ASP A C 1
ATOM 2244 O O . ASP A 1 282 ? 4.377 -8.915 24.570 1.00 75.50 282 ASP A O 1
ATOM 2248 N N . ARG A 1 283 ? 2.208 -8.454 24.188 1.00 74.88 283 ARG A N 1
ATOM 2249 C CA . ARG A 1 283 ? 1.867 -9.740 23.556 1.00 74.88 283 ARG A CA 1
ATOM 2250 C C . ARG A 1 283 ? 2.301 -9.845 22.093 1.00 74.88 283 ARG A C 1
ATOM 2252 O O . ARG A 1 283 ? 2.420 -10.948 21.565 1.00 74.88 283 ARG A O 1
ATOM 2259 N N . ALA A 1 284 ? 2.552 -8.719 21.423 1.00 78.00 284 ALA A N 1
ATOM 2260 C CA . ALA A 1 284 ? 2.945 -8.718 20.020 1.00 78.00 284 ALA A CA 1
ATOM 2261 C C . ALA A 1 284 ? 4.452 -8.955 19.858 1.00 78.00 284 ALA A C 1
ATOM 2263 O O . ALA A 1 284 ? 5.280 -8.441 20.614 1.00 78.00 284 ALA A O 1
ATOM 2264 N N . ARG A 1 285 ? 4.841 -9.678 18.802 1.00 80.75 285 ARG A N 1
ATOM 2265 C CA . ARG A 1 285 ? 6.255 -9.901 18.461 1.00 80.75 285 ARG A CA 1
ATOM 2266 C C . ARG A 1 285 ? 6.847 -8.691 17.742 1.00 80.75 285 ARG A C 1
ATOM 2268 O O . ARG A 1 285 ? 7.168 -8.747 16.557 1.00 80.75 285 ARG A O 1
ATOM 2275 N N . LEU A 1 286 ? 6.999 -7.585 18.460 1.00 82.56 286 LEU A N 1
ATOM 2276 C CA . LEU A 1 286 ? 7.577 -6.365 17.906 1.00 82.56 286 LEU A CA 1
ATOM 2277 C C . LEU A 1 286 ? 9.098 -6.471 17.769 1.00 82.56 286 LEU A C 1
ATOM 2279 O O . LEU A 1 286 ? 9.801 -6.813 18.723 1.00 82.56 286 LEU A O 1
ATOM 2283 N N . ARG A 1 287 ? 9.618 -6.125 16.590 1.00 85.31 287 ARG A N 1
ATOM 2284 C CA . ARG A 1 287 ? 11.056 -5.954 16.336 1.00 85.31 287 ARG A CA 1
ATOM 2285 C C . ARG A 1 287 ? 11.314 -4.502 15.977 1.00 85.31 287 ARG A C 1
ATOM 2287 O O . ARG A 1 287 ? 10.620 -3.971 15.126 1.00 85.31 287 ARG A O 1
ATOM 2294 N N . PHE A 1 288 ? 12.291 -3.852 16.593 1.00 84.44 288 PHE A N 1
ATOM 2295 C CA . PHE A 1 288 ? 12.660 -2.491 16.206 1.00 84.44 288 PHE A CA 1
ATOM 2296 C C . PHE A 1 288 ? 13.842 -2.535 15.240 1.00 84.44 288 PHE A C 1
ATOM 2298 O O . PHE A 1 288 ? 14.807 -3.260 15.475 1.00 84.44 288 PHE A O 1
ATOM 2305 N N . ILE A 1 289 ? 13.718 -1.814 14.129 1.00 82.00 289 ILE A N 1
ATOM 2306 C CA . ILE A 1 289 ? 14.740 -1.692 13.092 1.00 82.00 289 ILE A CA 1
ATOM 2307 C C . ILE A 1 289 ? 15.454 -0.358 13.297 1.00 82.00 289 ILE A C 1
ATOM 2309 O O . ILE A 1 289 ? 14.803 0.674 13.482 1.00 82.00 289 ILE A O 1
ATOM 2313 N N . ASN A 1 290 ? 16.780 -0.394 13.217 1.00 78.00 290 ASN A N 1
ATOM 2314 C CA . ASN A 1 290 ? 17.635 0.787 13.219 1.00 78.00 290 ASN A CA 1
ATOM 2315 C C . ASN A 1 290 ? 18.161 1.059 11.804 1.00 78.00 290 ASN A C 1
ATOM 2317 O O . ASN A 1 290 ? 18.138 0.179 10.943 1.00 78.00 290 ASN A O 1
ATOM 2321 N N . ASP A 1 291 ? 18.638 2.280 11.580 1.00 76.94 291 ASP A N 1
ATOM 2322 C CA . ASP A 1 291 ? 19.288 2.669 10.327 1.00 76.94 291 ASP A CA 1
ATOM 2323 C C . ASP A 1 291 ? 20.482 1.744 10.023 1.00 76.94 291 ASP A C 1
ATOM 2325 O O . ASP A 1 291 ? 21.196 1.339 10.944 1.00 76.94 291 ASP A O 1
ATOM 2329 N N . SER A 1 292 ? 20.694 1.396 8.751 1.00 75.88 292 SER A N 1
ATOM 2330 C CA . SER A 1 292 ? 21.735 0.476 8.248 1.00 75.88 292 SER A CA 1
ATOM 2331 C C . SER A 1 292 ? 21.640 -0.995 8.694 1.00 75.88 292 SER A C 1
ATOM 2333 O O . SER A 1 292 ? 22.564 -1.773 8.455 1.00 75.88 292 SER A O 1
ATOM 2335 N N . ALA A 1 293 ? 20.529 -1.415 9.307 1.00 77.12 293 ALA A N 1
ATOM 2336 C CA . ALA A 1 293 ? 20.309 -2.815 9.669 1.00 77.12 293 ALA A CA 1
ATOM 2337 C C . ALA A 1 293 ? 19.694 -3.626 8.514 1.00 77.12 293 ALA A C 1
ATOM 2339 O O . ALA A 1 293 ? 18.846 -3.130 7.764 1.00 77.12 293 ALA A O 1
ATOM 2340 N N . SER A 1 294 ? 20.071 -4.905 8.421 1.00 81.00 294 SER A N 1
ATOM 2341 C CA . SER A 1 294 ? 19.383 -5.873 7.561 1.00 81.00 294 SER A CA 1
ATOM 2342 C C . SER A 1 294 ? 17.938 -6.065 8.009 1.00 81.00 294 SER A C 1
ATOM 2344 O O . SER A 1 294 ? 17.648 -6.202 9.204 1.00 81.00 294 SER A O 1
ATOM 2346 N N . LEU A 1 295 ? 17.027 -6.124 7.041 1.00 80.12 295 LEU A N 1
ATOM 2347 C CA . LEU A 1 295 ? 15.620 -6.371 7.312 1.00 80.12 295 LEU A CA 1
ATOM 2348 C C . LEU A 1 295 ? 15.395 -7.805 7.830 1.00 80.12 295 LEU A C 1
ATOM 2350 O O . LEU A 1 295 ? 16.011 -8.760 7.344 1.00 80.12 295 LEU A O 1
ATOM 2354 N N . PRO A 1 296 ? 14.489 -8.005 8.807 1.00 75.06 296 PRO A N 1
ATOM 2355 C CA . PRO A 1 296 ? 14.112 -9.343 9.250 1.00 75.06 296 PRO A CA 1
ATOM 2356 C C . PRO A 1 296 ? 13.595 -10.199 8.086 1.00 75.06 296 PRO A C 1
ATOM 2358 O O . PRO A 1 296 ? 12.714 -9.767 7.356 1.00 75.06 296 PRO A O 1
ATOM 2361 N N . GLY A 1 297 ? 14.139 -11.409 7.920 1.00 73.69 297 GLY A N 1
ATOM 2362 C CA . GLY A 1 297 ? 13.786 -12.308 6.808 1.00 73.69 297 GLY A CA 1
ATOM 2363 C C . GLY A 1 297 ? 14.485 -11.983 5.482 1.00 73.69 297 GLY A C 1
ATOM 2364 O O . GLY A 1 297 ? 14.565 -12.844 4.617 1.00 73.69 297 GLY A O 1
ATOM 2365 N N . LEU A 1 298 ? 15.087 -10.797 5.357 1.00 78.69 298 LEU A N 1
ATOM 2366 C CA . LEU A 1 298 ? 15.688 -10.273 4.130 1.00 78.69 298 LEU A CA 1
ATOM 2367 C C . LEU A 1 298 ? 17.115 -9.792 4.403 1.00 78.69 298 LEU A C 1
ATOM 2369 O O . LEU A 1 298 ? 17.397 -8.596 4.459 1.00 78.69 298 LEU A O 1
ATOM 2373 N N . LYS A 1 299 ? 18.025 -10.750 4.613 1.00 75.50 299 LYS A N 1
ATOM 2374 C CA . LYS A 1 299 ? 19.395 -10.482 5.085 1.00 75.50 299 LYS A CA 1
ATOM 2375 C C . LYS A 1 299 ? 20.196 -9.563 4.153 1.00 75.50 299 LYS A C 1
ATOM 2377 O O . LYS A 1 299 ? 20.988 -8.764 4.651 1.00 75.50 299 LYS A O 1
ATOM 2382 N N . ASP A 1 300 ? 19.928 -9.631 2.851 1.00 79.56 300 ASP A N 1
ATOM 2383 C CA . ASP A 1 300 ? 20.635 -8.871 1.810 1.00 79.56 300 ASP A CA 1
ATOM 2384 C C . ASP A 1 300 ? 19.985 -7.515 1.486 1.00 79.56 300 ASP A C 1
ATOM 2386 O O . ASP A 1 300 ? 20.420 -6.819 0.565 1.00 79.56 300 ASP A O 1
ATOM 2390 N N . VAL A 1 301 ? 18.928 -7.141 2.218 1.00 83.44 301 VAL A N 1
ATOM 2391 C CA . VAL A 1 301 ? 18.249 -5.851 2.076 1.00 83.44 301 VAL A CA 1
ATOM 2392 C C . VAL A 1 301 ? 18.497 -5.023 3.329 1.00 83.44 301 VAL A C 1
ATOM 2394 O O . VAL A 1 301 ? 18.039 -5.355 4.423 1.00 83.44 301 VAL A O 1
ATOM 2397 N N . LEU A 1 302 ? 19.216 -3.922 3.152 1.00 85.19 302 LEU A N 1
ATOM 2398 C CA . LEU A 1 302 ? 19.464 -2.924 4.180 1.00 85.19 302 LEU A CA 1
ATOM 2399 C C . LEU A 1 302 ? 18.381 -1.852 4.129 1.00 85.19 302 LEU A C 1
ATOM 2401 O O . LEU A 1 302 ? 17.997 -1.385 3.053 1.00 85.19 302 LEU A O 1
ATOM 2405 N N . PHE A 1 303 ? 17.910 -1.447 5.303 1.00 85.56 303 PHE A N 1
ATOM 2406 C CA . PHE A 1 303 ? 16.969 -0.346 5.446 1.00 85.56 303 PHE A CA 1
ATOM 2407 C C . PHE A 1 303 ? 17.670 0.897 5.976 1.00 85.56 303 PHE A C 1
ATOM 2409 O O . PHE A 1 303 ? 18.434 0.832 6.941 1.00 85.56 303 PHE A O 1
ATOM 2416 N N . PHE A 1 304 ? 17.364 2.030 5.351 1.00 84.19 304 PHE A N 1
ATOM 2417 C CA . PHE A 1 304 ? 17.924 3.321 5.699 1.00 84.19 304 PHE A CA 1
ATOM 2418 C C . PHE A 1 304 ? 16.842 4.356 5.942 1.00 84.19 304 PHE A C 1
ATOM 2420 O O . PHE A 1 304 ? 15.801 4.340 5.282 1.00 84.19 304 PHE A O 1
ATOM 2427 N N . VAL A 1 305 ? 17.104 5.302 6.840 1.00 79.81 305 VAL A N 1
ATOM 2428 C CA . VAL A 1 305 ? 16.206 6.439 7.066 1.00 79.81 305 VAL A CA 1
ATOM 2429 C C . VAL A 1 305 ? 16.985 7.740 7.099 1.00 79.81 305 VAL A C 1
ATOM 2431 O O . VAL A 1 305 ? 18.042 7.843 7.710 1.00 79.81 305 VAL A O 1
ATOM 2434 N N . SER A 1 306 ? 16.442 8.769 6.452 1.00 76.31 306 SER A N 1
ATOM 2435 C CA . SER A 1 306 ? 17.024 10.107 6.499 1.00 76.31 306 SER A CA 1
ATOM 2436 C C . SER A 1 306 ? 17.100 10.629 7.939 1.00 76.31 306 SER A C 1
ATOM 2438 O O . SER A 1 306 ? 16.245 10.331 8.778 1.00 76.31 306 SER A O 1
ATOM 2440 N N . LYS A 1 307 ? 18.048 11.534 8.215 1.00 71.44 307 LYS A N 1
ATOM 2441 C CA . LYS A 1 307 ? 18.161 12.212 9.526 1.00 71.44 307 LYS A CA 1
ATOM 2442 C C . LYS A 1 307 ? 16.852 12.831 10.026 1.00 71.44 307 LYS A C 1
ATOM 2444 O O . LYS A 1 307 ? 16.642 12.968 11.226 1.00 71.44 307 LYS A O 1
ATOM 2449 N N . LYS A 1 308 ? 15.985 13.249 9.101 1.00 69.25 308 LYS A N 1
ATOM 2450 C CA . LYS A 1 308 ? 14.702 13.898 9.400 1.00 69.25 308 LYS A CA 1
ATOM 2451 C C . LYS A 1 308 ? 13.540 12.910 9.563 1.00 69.25 308 LYS A C 1
ATOM 2453 O O . LYS A 1 308 ? 12.441 13.342 9.895 1.00 69.25 308 LYS A O 1
ATOM 2458 N N . GLY A 1 309 ? 13.747 11.610 9.334 1.00 70.19 309 GLY A N 1
ATOM 2459 C CA . GLY A 1 309 ? 12.711 10.583 9.498 1.00 70.19 309 GLY A CA 1
ATOM 2460 C C . GLY A 1 309 ? 11.586 10.635 8.458 1.00 70.19 309 GLY A C 1
ATOM 2461 O O . GLY A 1 309 ? 10.505 10.082 8.683 1.00 70.19 309 GLY A O 1
ATOM 2462 N N . ASN A 1 310 ? 11.811 11.332 7.345 1.00 71.25 310 ASN A N 1
ATOM 2463 C CA . ASN A 1 310 ? 10.802 11.597 6.319 1.00 71.25 310 ASN A CA 1
ATOM 2464 C C . ASN A 1 310 ? 10.963 10.765 5.050 1.00 71.25 310 ASN A C 1
ATOM 2466 O O . ASN A 1 310 ? 9.977 10.541 4.350 1.00 71.25 310 ASN A O 1
ATOM 2470 N N . THR A 1 311 ? 12.163 10.256 4.800 1.00 77.94 311 THR A N 1
ATOM 2471 C CA . THR A 1 311 ? 12.489 9.461 3.622 1.00 77.94 311 THR A CA 1
ATOM 2472 C C . THR A 1 311 ? 13.163 8.174 4.070 1.00 77.94 311 THR A C 1
ATOM 2474 O O . THR A 1 311 ? 14.027 8.195 4.946 1.00 77.94 311 THR A O 1
ATOM 2477 N N . GLY A 1 312 ? 12.740 7.065 3.478 1.00 81.44 312 GLY A N 1
ATOM 2478 C CA . GLY A 1 312 ? 13.320 5.741 3.627 1.00 81.44 312 GLY A CA 1
ATOM 2479 C C . GLY A 1 312 ? 14.107 5.349 2.394 1.00 81.44 312 GLY A C 1
ATOM 2480 O O . GLY A 1 312 ? 13.824 5.827 1.296 1.00 81.44 312 GLY A O 1
ATOM 2481 N N . GLY A 1 313 ? 15.079 4.470 2.581 1.00 85.75 313 GLY A N 1
ATOM 2482 C CA . GLY A 1 313 ? 15.832 3.848 1.508 1.00 85.75 313 GLY A CA 1
ATOM 2483 C C . GLY A 1 313 ? 15.924 2.342 1.715 1.00 85.75 313 GLY A C 1
ATOM 2484 O O . GLY A 1 313 ? 16.107 1.883 2.841 1.00 85.75 313 GLY A O 1
ATOM 2485 N N . PHE A 1 314 ? 15.827 1.579 0.633 1.00 86.56 314 PHE A N 1
ATOM 2486 C CA . PHE A 1 314 ? 16.289 0.198 0.585 1.00 86.56 314 PHE A CA 1
ATOM 2487 C C . PHE A 1 314 ? 17.573 0.141 -0.234 1.00 86.56 314 PHE A C 1
ATOM 2489 O O . PHE A 1 314 ? 17.606 0.616 -1.369 1.00 86.56 314 PHE A O 1
ATOM 2496 N N . GLY A 1 315 ? 18.617 -0.439 0.352 1.00 85.19 315 GLY A N 1
ATOM 2497 C CA . GLY A 1 315 ? 19.833 -0.819 -0.357 1.00 85.19 315 GLY A CA 1
ATOM 2498 C C . GLY A 1 315 ? 19.888 -2.334 -0.472 1.00 85.19 315 GLY A C 1
ATOM 2499 O O . GLY A 1 315 ? 19.789 -3.024 0.540 1.00 85.19 315 GLY A O 1
ATOM 2500 N N . PHE A 1 316 ? 20.030 -2.864 -1.682 1.00 80.12 316 PHE A N 1
ATOM 2501 C CA . PHE A 1 316 ? 20.134 -4.309 -1.890 1.00 80.12 316 PHE A CA 1
ATOM 2502 C C . PHE A 1 316 ? 21.122 -4.658 -2.997 1.00 80.12 316 PHE A C 1
ATOM 2504 O O . PHE A 1 316 ? 21.278 -3.907 -3.959 1.00 80.12 316 PHE A O 1
ATOM 2511 N N . ARG A 1 317 ? 21.760 -5.828 -2.895 1.00 75.62 317 ARG A N 1
ATOM 2512 C CA . ARG A 1 317 ? 22.668 -6.330 -3.940 1.00 75.62 317 ARG A CA 1
ATOM 2513 C C . ARG A 1 317 ? 21.875 -6.692 -5.201 1.00 75.62 317 ARG A C 1
ATOM 2515 O O . ARG A 1 317 ? 20.755 -7.211 -5.095 1.00 75.62 317 ARG A O 1
ATOM 2522 N N . LEU A 1 318 ? 22.428 -6.360 -6.369 1.00 67.44 318 LEU A N 1
ATOM 2523 C CA . LEU A 1 318 ? 21.832 -6.686 -7.669 1.00 67.44 318 LEU A CA 1
ATOM 2524 C C . LEU A 1 318 ? 22.014 -8.172 -7.994 1.00 67.44 318 LEU A C 1
ATOM 2526 O O . LEU A 1 318 ? 21.030 -8.830 -8.299 1.00 67.44 318 LEU A O 1
ATOM 2530 N N . ASP A 1 319 ? 23.217 -8.697 -7.766 1.00 65.00 319 ASP A N 1
ATOM 2531 C CA . ASP A 1 319 ? 23.554 -10.121 -7.798 1.00 65.00 319 ASP A CA 1
ATOM 2532 C C . ASP A 1 319 ? 24.341 -10.414 -6.509 1.00 65.00 319 ASP A C 1
ATOM 2534 O O . ASP A 1 319 ? 25.252 -9.658 -6.187 1.00 65.00 319 ASP A O 1
ATOM 2538 N N . GLY A 1 320 ? 23.983 -11.438 -5.723 1.00 56.34 320 GLY A N 1
ATOM 2539 C CA . GLY A 1 320 ? 24.369 -11.626 -4.302 1.00 56.34 320 GLY A CA 1
ATOM 2540 C C . GLY A 1 320 ? 25.861 -11.541 -3.912 1.00 56.34 320 GLY A C 1
ATOM 2541 O O . GLY A 1 320 ? 26.172 -11.529 -2.719 1.00 56.34 320 GLY A O 1
ATOM 2542 N N . GLU A 1 321 ? 26.775 -11.422 -4.874 1.00 50.91 321 GLU A N 1
ATOM 2543 C CA . GLU A 1 321 ? 28.223 -11.278 -4.694 1.00 50.91 321 GLU A CA 1
ATOM 2544 C C . GLU A 1 321 ? 28.770 -9.857 -4.963 1.00 50.91 321 GLU A C 1
ATOM 2546 O O . GLU A 1 321 ? 29.919 -9.586 -4.619 1.00 50.91 321 GLU A O 1
ATOM 2551 N N . SER A 1 322 ? 27.988 -8.924 -5.526 1.00 55.34 322 SER A N 1
ATOM 2552 C CA . SER A 1 322 ? 28.494 -7.609 -5.960 1.00 55.34 322 SER A CA 1
ATOM 2553 C C . SER A 1 322 ? 28.464 -6.526 -4.881 1.00 55.34 322 SER A C 1
ATOM 2555 O O . SER A 1 322 ? 27.471 -6.359 -4.175 1.00 55.34 322 SER A O 1
ATOM 2557 N N . ASP A 1 323 ? 29.527 -5.727 -4.771 1.00 54.19 323 ASP A N 1
ATOM 2558 C CA . ASP A 1 323 ? 29.556 -4.534 -3.900 1.00 54.19 323 ASP A CA 1
ATOM 2559 C C . ASP A 1 323 ? 28.710 -3.371 -4.453 1.00 54.19 323 ASP A C 1
ATOM 2561 O O . ASP A 1 323 ? 28.338 -2.458 -3.718 1.00 54.19 323 ASP A O 1
ATOM 2565 N N . GLU A 1 324 ? 28.356 -3.422 -5.742 1.00 58.41 324 GLU A N 1
ATOM 2566 C CA . GLU A 1 324 ? 27.393 -2.509 -6.358 1.00 58.41 324 GLU A CA 1
ATOM 2567 C C . GLU A 1 324 ? 25.966 -2.922 -5.962 1.00 58.41 324 GLU A C 1
ATOM 2569 O O . GLU A 1 324 ? 25.459 -3.971 -6.378 1.00 58.41 324 GLU A O 1
ATOM 2574 N N . GLY A 1 325 ? 25.334 -2.109 -5.113 1.00 72.00 325 GLY A N 1
ATOM 2575 C CA . GLY A 1 325 ? 23.947 -2.270 -4.682 1.00 72.00 325 GLY A CA 1
ATOM 2576 C C . GLY A 1 325 ? 23.022 -1.260 -5.353 1.00 72.00 325 GLY A C 1
ATOM 2577 O O . GLY A 1 325 ? 23.412 -0.116 -5.577 1.00 72.00 325 GLY A O 1
ATOM 2578 N N . ALA A 1 326 ? 21.790 -1.677 -5.632 1.00 81.62 326 ALA A N 1
ATOM 2579 C CA . ALA A 1 326 ? 20.736 -0.774 -6.066 1.00 81.62 326 ALA A CA 1
ATOM 2580 C C . ALA A 1 326 ? 20.131 -0.032 -4.874 1.00 81.62 326 ALA A C 1
ATOM 2582 O O . ALA A 1 326 ? 19.960 -0.598 -3.787 1.00 81.62 326 ALA A O 1
ATOM 2583 N N . GLN A 1 327 ? 19.793 1.232 -5.102 1.00 85.94 327 GLN A N 1
ATOM 2584 C CA . GLN A 1 327 ? 19.247 2.132 -4.097 1.00 85.94 327 GLN A CA 1
ATOM 2585 C C . GLN A 1 327 ? 17.853 2.585 -4.499 1.00 85.94 327 GLN A C 1
ATOM 2587 O O . GLN A 1 327 ? 17.678 3.298 -5.491 1.00 85.94 327 GLN A O 1
ATOM 2592 N N . VAL A 1 328 ? 16.862 2.221 -3.687 1.00 88.19 328 VAL A N 1
ATOM 2593 C CA . VAL A 1 328 ? 15.497 2.706 -3.868 1.00 88.19 328 VAL A CA 1
ATOM 2594 C C . VAL A 1 328 ? 15.068 3.581 -2.710 1.00 88.19 328 VAL A C 1
ATOM 2596 O O . VAL A 1 328 ? 15.080 3.152 -1.561 1.00 88.19 328 VAL A O 1
ATOM 2599 N N . VAL A 1 329 ? 14.642 4.798 -3.024 1.00 87.81 329 VAL A N 1
ATOM 2600 C CA . VAL A 1 329 ? 14.246 5.821 -2.062 1.00 87.81 329 VAL A CA 1
ATOM 2601 C C . VAL A 1 329 ? 12.739 6.053 -2.128 1.00 87.81 329 VAL A C 1
ATOM 2603 O O . VAL A 1 329 ? 12.153 6.128 -3.206 1.00 87.81 329 VAL A O 1
ATOM 2606 N N . PHE A 1 330 ? 12.089 6.184 -0.974 1.00 84.75 330 PHE A N 1
ATOM 2607 C CA . PHE A 1 330 ? 10.644 6.384 -0.877 1.00 84.75 330 PHE A CA 1
ATOM 2608 C C . PHE A 1 330 ? 10.260 7.268 0.319 1.00 84.75 330 PHE A C 1
ATOM 2610 O O . PHE A 1 330 ? 10.970 7.314 1.326 1.00 84.75 330 PHE A O 1
ATOM 2617 N N . PRO A 1 331 ? 9.124 7.977 0.257 1.00 78.56 331 PRO A N 1
ATOM 2618 C CA . PRO A 1 331 ? 8.639 8.779 1.373 1.00 78.56 331 PRO A CA 1
ATOM 2619 C C . PRO A 1 331 ? 8.136 7.889 2.522 1.00 78.56 331 PRO A C 1
ATOM 2621 O O . PRO A 1 331 ? 7.362 6.958 2.312 1.00 78.56 331 PRO A O 1
ATOM 2624 N N . ILE A 1 332 ? 8.523 8.214 3.760 1.00 73.19 332 ILE A N 1
ATOM 2625 C CA . ILE A 1 332 ? 7.969 7.635 4.999 1.00 73.19 332 ILE A CA 1
ATOM 2626 C C . ILE A 1 332 ? 6.980 8.632 5.664 1.00 73.19 332 ILE A C 1
ATOM 2628 O O . ILE A 1 332 ? 6.201 8.275 6.547 1.00 73.19 332 ILE A O 1
ATOM 2632 N N . GLY A 1 333 ? 6.931 9.907 5.273 1.00 62.28 333 GLY A N 1
ATOM 2633 C CA . GLY A 1 333 ? 5.934 10.853 5.796 1.00 62.28 333 GLY A CA 1
ATOM 2634 C C . GLY A 1 333 ? 5.873 12.177 5.036 1.00 62.28 333 GLY A C 1
ATOM 2635 O O . GLY A 1 333 ? 6.767 12.468 4.253 1.00 62.28 333 GLY A O 1
ATOM 2636 N N . GLY A 1 334 ? 4.823 12.968 5.282 1.00 52.19 334 GLY A N 1
ATOM 2637 C CA . GLY A 1 334 ? 4.547 14.232 4.584 1.00 52.19 334 GLY A CA 1
ATOM 2638 C C . GLY A 1 334 ? 5.296 15.463 5.107 1.00 52.19 334 GLY A C 1
ATOM 2639 O O . GLY A 1 334 ? 4.653 16.458 5.418 1.00 52.19 334 GLY A O 1
ATOM 2640 N N . ALA A 1 335 ? 6.622 15.410 5.259 1.00 42.38 335 ALA A N 1
ATOM 2641 C CA . ALA A 1 335 ? 7.391 16.637 5.492 1.00 42.38 335 ALA A CA 1
ATOM 2642 C C . ALA A 1 335 ? 8.791 16.602 4.856 1.00 42.38 335 ALA A C 1
ATOM 2644 O O . ALA A 1 335 ? 9.616 15.766 5.221 1.00 42.38 335 ALA A O 1
ATOM 2645 N N . ARG A 1 336 ? 9.052 17.585 3.987 1.00 47.03 336 ARG A N 1
ATOM 2646 C CA . ARG A 1 336 ? 10.244 17.967 3.206 1.00 47.03 336 ARG A CA 1
ATOM 2647 C C . ARG A 1 336 ? 11.206 16.846 2.878 1.00 47.03 336 ARG A C 1
ATOM 2649 O O . ARG A 1 336 ? 12.028 16.545 3.731 1.00 47.03 336 ARG A O 1
ATOM 2656 N N . SER A 1 337 ? 11.284 16.375 1.633 1.00 43.97 337 SER A N 1
ATOM 2657 C CA . SER A 1 337 ? 12.434 15.581 1.166 1.00 43.97 337 SER A CA 1
ATOM 2658 C C . SER A 1 337 ? 13.753 16.256 1.580 1.00 43.97 337 SER A C 1
ATOM 2660 O O . SER A 1 337 ? 14.136 17.303 1.062 1.00 43.97 337 SER A O 1
ATOM 2662 N N . GLY A 1 338 ? 14.412 15.711 2.602 1.00 46.03 338 GLY A N 1
ATOM 2663 C CA . GLY A 1 338 ? 15.715 16.177 3.045 1.00 46.03 338 GLY A CA 1
ATOM 2664 C C . GLY A 1 338 ? 16.754 15.300 2.379 1.00 46.03 338 GLY A C 1
ATOM 2665 O O . GLY A 1 338 ? 16.771 14.104 2.645 1.00 46.03 338 GLY A O 1
ATOM 2666 N N . SER A 1 339 ? 17.624 15.887 1.566 1.00 46.62 339 SER A N 1
ATOM 2667 C CA . SER A 1 339 ? 18.712 15.220 0.836 1.00 46.62 339 SER A CA 1
ATOM 2668 C C . SER A 1 339 ? 19.863 14.715 1.724 1.00 46.62 339 SER A C 1
ATOM 2670 O O . SER A 1 339 ? 21.000 14.609 1.280 1.00 46.62 339 SER A O 1
ATOM 2672 N N . ALA A 1 340 ? 19.601 14.405 2.994 1.00 46.47 340 ALA A N 1
ATOM 2673 C CA . ALA A 1 340 ? 20.616 13.919 3.921 1.00 46.47 340 ALA A CA 1
ATOM 2674 C C . ALA A 1 340 ? 20.312 12.472 4.321 1.00 46.47 340 ALA A C 1
ATOM 2676 O O . ALA A 1 340 ? 19.776 12.205 5.401 1.00 46.47 340 ALA A O 1
ATOM 2677 N N . PHE A 1 341 ? 20.665 11.547 3.430 1.00 55.94 341 PHE A N 1
ATOM 2678 C CA . PHE A 1 341 ? 21.203 10.268 3.869 1.00 55.94 341 PHE A CA 1
ATOM 2679 C C . PHE A 1 341 ? 22.694 10.497 4.121 1.00 55.94 341 PHE A C 1
ATOM 2681 O O . PHE A 1 341 ? 23.417 10.890 3.209 1.00 55.94 341 PHE A O 1
ATOM 2688 N N . ASP A 1 342 ? 23.180 10.267 5.338 1.00 47.84 342 ASP A N 1
ATOM 2689 C CA . ASP A 1 342 ? 24.625 10.369 5.591 1.00 47.84 342 ASP A CA 1
ATOM 2690 C C . ASP A 1 342 ? 25.410 9.264 4.858 1.00 47.84 342 ASP A C 1
ATOM 2692 O O . ASP A 1 342 ? 26.596 9.429 4.576 1.00 47.84 342 ASP A O 1
ATOM 2696 N N . MET A 1 343 ? 24.739 8.154 4.520 1.00 53.06 343 MET A N 1
ATOM 2697 C CA . MET A 1 343 ? 25.358 6.943 3.972 1.00 53.06 343 MET A CA 1
ATOM 2698 C C . MET A 1 343 ? 24.991 6.626 2.514 1.00 53.06 343 MET A C 1
ATOM 2700 O O . MET A 1 343 ? 25.690 5.837 1.885 1.00 53.06 343 MET A O 1
ATOM 2704 N N . ILE A 1 344 ? 23.941 7.238 1.954 1.00 61.53 344 ILE A N 1
ATOM 2705 C CA . ILE A 1 344 ? 23.469 6.987 0.580 1.00 61.53 344 ILE A CA 1
ATOM 2706 C C . ILE A 1 344 ? 23.625 8.272 -0.235 1.00 61.53 344 ILE A C 1
ATOM 2708 O O . ILE A 1 344 ? 22.900 9.242 -0.025 1.00 61.53 344 ILE A O 1
ATOM 2712 N N . ARG A 1 345 ? 24.580 8.299 -1.167 1.00 66.12 345 ARG A N 1
ATOM 2713 C CA . ARG A 1 345 ? 24.810 9.461 -2.037 1.00 66.12 345 ARG A CA 1
ATOM 2714 C C . ARG A 1 345 ? 24.077 9.284 -3.363 1.00 66.12 345 ARG A C 1
ATOM 2716 O O . ARG A 1 345 ? 24.168 8.223 -3.964 1.00 66.12 345 ARG A O 1
ATOM 2723 N N . ALA A 1 346 ? 23.404 10.342 -3.806 1.00 68.69 346 ALA A N 1
ATOM 2724 C CA . ALA A 1 346 ? 22.835 10.439 -5.146 1.00 68.69 346 ALA A CA 1
ATOM 2725 C C . ALA A 1 346 ? 23.931 10.314 -6.237 1.00 68.69 346 ALA A C 1
ATOM 2727 O O . ALA A 1 346 ? 25.080 10.698 -5.979 1.00 68.69 346 ALA A O 1
ATOM 2728 N N . PRO A 1 347 ? 23.594 9.843 -7.455 1.00 74.06 347 PRO A N 1
ATOM 2729 C CA . PRO A 1 347 ? 22.243 9.532 -7.929 1.00 74.06 347 PRO A CA 1
ATOM 2730 C C . PRO A 1 347 ? 21.701 8.183 -7.424 1.00 74.06 347 PRO A C 1
ATOM 2732 O O . PRO A 1 347 ? 22.438 7.208 -7.332 1.00 74.06 347 PRO A O 1
ATOM 2735 N N . HIS A 1 348 ? 20.408 8.132 -7.104 1.00 85.12 348 HIS A N 1
ATOM 2736 C CA . HIS A 1 348 ? 19.695 6.895 -6.753 1.00 85.12 348 HIS A CA 1
ATOM 2737 C C . HIS A 1 348 ? 19.184 6.167 -8.008 1.00 85.12 348 HIS A C 1
ATOM 2739 O O . HIS A 1 348 ? 18.911 6.807 -9.023 1.00 85.12 348 HIS A O 1
ATOM 2745 N N . ASP A 1 349 ? 18.972 4.850 -7.943 1.00 88.94 349 ASP A N 1
ATOM 2746 C CA . ASP A 1 349 ? 18.357 4.095 -9.045 1.00 88.94 349 ASP A CA 1
ATOM 2747 C C . ASP A 1 349 ? 16.883 4.480 -9.231 1.00 88.94 349 ASP A C 1
ATOM 2749 O O . ASP A 1 349 ? 16.454 4.909 -10.303 1.00 88.94 349 ASP A O 1
ATOM 2753 N N . LEU A 1 350 ? 16.108 4.375 -8.150 1.00 90.62 350 LEU A N 1
ATOM 2754 C CA . LEU A 1 350 ? 14.679 4.658 -8.144 1.00 90.62 350 LEU A CA 1
ATOM 2755 C C . LEU A 1 350 ? 14.322 5.557 -6.964 1.00 90.62 350 LEU A C 1
ATOM 2757 O O . LEU A 1 350 ? 14.697 5.292 -5.824 1.00 90.62 350 LEU A O 1
ATOM 2761 N N . GLN A 1 351 ? 13.534 6.593 -7.224 1.00 89.38 351 GLN A N 1
ATOM 2762 C CA . GLN A 1 351 ? 12.974 7.453 -6.193 1.00 89.38 351 GLN A CA 1
ATOM 2763 C C . GLN A 1 351 ? 11.468 7.606 -6.391 1.00 89.38 351 GLN A C 1
ATOM 2765 O O . GLN A 1 351 ? 11.001 8.096 -7.414 1.00 89.38 351 GLN A O 1
ATOM 2770 N N . ILE A 1 352 ? 10.689 7.238 -5.380 1.00 88.31 352 ILE A N 1
ATOM 2771 C CA . ILE A 1 352 ? 9.286 7.641 -5.286 1.00 88.31 352 ILE A CA 1
ATOM 2772 C C . ILE A 1 352 ? 9.272 9.011 -4.606 1.00 88.31 352 ILE A C 1
ATOM 2774 O O . ILE A 1 352 ? 9.845 9.167 -3.527 1.00 88.31 352 ILE A O 1
ATOM 2778 N N . GLN A 1 353 ? 8.656 10.017 -5.225 1.00 83.44 353 GLN A N 1
ATOM 2779 C CA . GLN A 1 353 ? 8.690 11.394 -4.729 1.00 83.44 353 GLN A CA 1
ATOM 2780 C C . GLN A 1 353 ? 7.297 12.014 -4.712 1.00 83.44 353 GLN A C 1
ATOM 2782 O O . GLN A 1 353 ? 6.650 12.131 -5.746 1.00 83.44 353 GLN A O 1
ATOM 2787 N N . ALA A 1 354 ? 6.861 12.472 -3.539 1.00 78.56 354 ALA A N 1
ATOM 2788 C CA . ALA A 1 354 ? 5.717 13.368 -3.412 1.00 78.56 354 ALA A CA 1
ATOM 2789 C C . ALA A 1 354 ? 6.205 14.818 -3.441 1.00 78.56 354 ALA A C 1
ATOM 2791 O O . ALA A 1 354 ? 7.109 15.179 -2.689 1.00 78.56 354 ALA A O 1
ATOM 2792 N N . PHE A 1 355 ? 5.623 15.640 -4.316 1.00 76.56 355 PHE A N 1
ATOM 2793 C CA . PHE A 1 355 ? 5.988 17.051 -4.416 1.00 76.56 355 PHE A CA 1
ATOM 2794 C C . PHE A 1 355 ? 5.242 17.878 -3.370 1.00 76.56 355 PHE A C 1
ATOM 2796 O O . PHE A 1 355 ? 4.011 17.884 -3.315 1.00 76.56 355 PHE A O 1
ATOM 2803 N N . GLU A 1 356 ? 5.998 18.601 -2.547 1.00 69.94 356 GLU A N 1
ATOM 2804 C CA . GLU A 1 356 ? 5.446 19.414 -1.461 1.00 69.94 356 GLU A CA 1
ATOM 2805 C C . GLU A 1 356 ? 5.333 20.893 -1.826 1.00 69.94 356 GLU A C 1
ATOM 2807 O O . GLU A 1 356 ? 4.690 21.658 -1.117 1.00 69.94 356 GLU A O 1
ATOM 2812 N N . THR A 1 357 ? 5.935 21.329 -2.933 1.00 74.25 357 THR A N 1
ATOM 2813 C CA . THR A 1 357 ? 5.796 22.703 -3.419 1.00 74.25 357 THR A CA 1
ATOM 2814 C C . THR A 1 357 ? 5.614 22.746 -4.930 1.00 74.25 357 THR A C 1
ATOM 2816 O O . THR A 1 357 ? 6.118 21.906 -5.680 1.00 74.25 357 THR A O 1
ATOM 2819 N N . ARG A 1 358 ? 4.912 23.781 -5.409 1.00 75.50 358 ARG A N 1
ATOM 2820 C CA . ARG A 1 358 ? 4.784 24.046 -6.851 1.00 75.50 358 ARG A CA 1
ATOM 2821 C C . ARG A 1 358 ? 6.135 24.345 -7.501 1.00 75.50 358 ARG A C 1
ATOM 2823 O O . ARG A 1 358 ? 6.288 24.077 -8.689 1.00 75.50 358 ARG A O 1
ATOM 2830 N N . ASP A 1 359 ? 7.087 24.887 -6.747 1.00 78.31 359 ASP A N 1
ATOM 2831 C CA . ASP A 1 359 ? 8.411 25.241 -7.258 1.00 78.31 359 ASP A CA 1
ATOM 2832 C C . ASP A 1 359 ? 9.308 24.011 -7.409 1.00 78.31 359 ASP A C 1
ATOM 2834 O O . ASP A 1 359 ? 9.938 23.870 -8.451 1.00 78.31 359 ASP A O 1
ATOM 2838 N N . GLU A 1 360 ? 9.300 23.071 -6.456 1.00 75.81 360 GLU A N 1
ATOM 2839 C CA . GLU A 1 360 ? 9.962 21.763 -6.617 1.00 75.81 360 GLU A CA 1
ATOM 2840 C C . GLU A 1 360 ? 9.370 20.987 -7.790 1.00 75.81 360 GLU A C 1
ATOM 2842 O O . GLU A 1 360 ? 10.103 20.440 -8.615 1.00 75.81 360 GLU A O 1
ATOM 2847 N N . PHE A 1 361 ? 8.037 21.004 -7.906 1.00 77.38 361 PHE A N 1
ATOM 2848 C CA . PHE A 1 361 ? 7.351 20.426 -9.048 1.00 77.38 361 PHE A CA 1
ATOM 2849 C C . PHE A 1 361 ? 7.867 21.075 -10.343 1.00 77.38 361 PHE A C 1
ATOM 2851 O O . PHE A 1 361 ? 8.407 20.387 -11.199 1.00 77.38 361 PHE A O 1
ATOM 2858 N N . LYS A 1 362 ? 7.836 22.401 -10.481 1.00 76.75 362 LYS A N 1
ATOM 2859 C CA . LYS A 1 362 ? 8.314 23.074 -11.703 1.00 76.75 362 LYS A CA 1
ATOM 2860 C C . LYS A 1 362 ? 9.808 22.896 -11.984 1.00 76.75 362 LYS A C 1
ATOM 2862 O O . LYS A 1 362 ? 10.181 22.830 -13.149 1.00 76.75 362 LYS A O 1
ATOM 2867 N N . ALA A 1 363 ? 10.650 22.854 -10.953 1.00 73.44 363 ALA A N 1
ATOM 2868 C CA . ALA A 1 363 ? 12.101 22.798 -11.103 1.00 73.44 363 ALA A CA 1
ATOM 2869 C C . ALA A 1 363 ? 12.597 21.454 -11.651 1.00 73.44 363 ALA A C 1
ATOM 2871 O O . ALA A 1 363 ? 13.675 21.422 -12.236 1.00 73.44 363 ALA A O 1
ATOM 2872 N N . GLY A 1 364 ? 11.847 20.362 -11.440 1.00 64.75 364 GLY A N 1
ATOM 2873 C CA . GLY A 1 364 ? 12.174 19.044 -12.000 1.00 64.75 364 GLY A CA 1
ATOM 2874 C C . GLY A 1 364 ? 13.534 18.488 -11.568 1.00 64.75 364 GLY A C 1
ATOM 2875 O O . GLY A 1 364 ? 14.068 17.611 -12.233 1.00 64.75 364 GLY A O 1
ATOM 2876 N N . LYS A 1 365 ? 14.123 18.997 -10.478 1.00 63.62 365 LYS A N 1
ATOM 2877 C CA . LYS A 1 365 ? 15.391 18.478 -9.957 1.00 63.62 365 LYS A CA 1
ATOM 2878 C C . LYS A 1 365 ? 15.159 17.094 -9.365 1.00 63.62 365 LYS A C 1
ATOM 2880 O O . LYS A 1 365 ? 14.420 16.964 -8.391 1.00 63.62 365 LYS A O 1
ATOM 2885 N N . THR A 1 366 ? 15.803 16.097 -9.954 1.00 68.44 366 THR A N 1
ATOM 2886 C CA . THR A 1 366 ? 15.750 14.706 -9.515 1.00 68.44 366 THR A CA 1
ATOM 2887 C C . THR A 1 366 ? 17.140 14.253 -9.095 1.00 68.44 366 THR A C 1
ATOM 2889 O O . THR A 1 366 ? 18.098 14.390 -9.852 1.00 68.44 366 THR A O 1
ATOM 2892 N N . ASP A 1 367 ? 17.241 13.668 -7.906 1.00 74.88 367 ASP A N 1
ATOM 2893 C CA . ASP A 1 367 ? 18.480 13.071 -7.397 1.00 74.88 367 ASP A CA 1
ATOM 2894 C C . ASP A 1 367 ? 18.573 11.575 -7.777 1.00 74.88 367 ASP A C 1
ATOM 2896 O O . ASP A 1 367 ? 19.338 10.821 -7.181 1.00 74.88 367 ASP A O 1
ATOM 2900 N N . ALA A 1 368 ? 17.778 11.124 -8.757 1.00 85.50 368 ALA A N 1
ATOM 2901 C CA . ALA A 1 368 ? 17.656 9.727 -9.171 1.00 85.50 368 ALA A CA 1
ATOM 2902 C C . ALA A 1 368 ? 17.603 9.557 -10.697 1.00 85.50 368 ALA A C 1
ATOM 2904 O O . ALA A 1 368 ? 17.223 10.478 -11.424 1.00 85.50 368 ALA A O 1
ATOM 2905 N N . HIS A 1 369 ? 17.952 8.358 -11.167 1.00 89.25 369 HIS A N 1
ATOM 2906 C CA . HIS A 1 369 ? 17.862 7.948 -12.570 1.00 89.25 369 HIS A CA 1
ATOM 2907 C C . HIS A 1 369 ? 16.420 7.733 -13.037 1.00 89.25 369 HIS A C 1
ATOM 2909 O O . HIS A 1 369 ? 16.109 8.001 -14.200 1.00 89.25 369 HIS A O 1
ATOM 2915 N N . LEU A 1 370 ? 15.554 7.260 -12.139 1.00 92.25 370 LEU A N 1
ATOM 2916 C CA . LEU A 1 370 ? 14.119 7.138 -12.353 1.00 92.25 370 LEU A CA 1
ATOM 2917 C C . LEU A 1 370 ? 13.356 7.699 -11.151 1.00 92.25 370 LEU A C 1
ATOM 2919 O O . LEU A 1 370 ? 13.557 7.276 -10.013 1.00 92.25 370 LEU A O 1
ATOM 2923 N N . VAL A 1 371 ? 12.439 8.624 -11.418 1.00 91.38 371 VAL A N 1
ATOM 2924 C CA . VAL A 1 371 ? 11.528 9.203 -10.435 1.00 91.38 371 VAL A CA 1
ATOM 2925 C C . VAL A 1 371 ? 10.092 8.836 -10.766 1.00 91.38 371 VAL A C 1
ATOM 2927 O O . VAL A 1 371 ? 9.598 9.110 -11.862 1.00 91.38 371 VAL A O 1
ATOM 2930 N N . LEU A 1 372 ? 9.414 8.262 -9.774 1.00 92.00 372 LEU A N 1
ATOM 2931 C CA . LEU A 1 372 ? 7.978 8.033 -9.783 1.00 92.00 372 LEU A CA 1
ATOM 2932 C C . LEU A 1 372 ? 7.299 9.101 -8.930 1.00 92.00 372 LEU A C 1
ATOM 2934 O O . LEU A 1 372 ? 7.395 9.122 -7.700 1.00 92.00 372 LEU A O 1
ATOM 2938 N N . ALA A 1 373 ? 6.645 10.020 -9.620 1.00 88.50 373 ALA A N 1
ATOM 2939 C CA . ALA A 1 373 ? 6.016 11.194 -9.062 1.00 88.50 373 ALA A CA 1
ATOM 2940 C C . ALA A 1 373 ? 4.651 10.865 -8.454 1.00 88.50 373 ALA A C 1
ATOM 2942 O O . ALA A 1 373 ? 3.780 10.290 -9.104 1.00 88.50 373 ALA A O 1
ATOM 2943 N N . LEU A 1 374 ? 4.447 11.329 -7.230 1.00 82.75 374 LEU A N 1
ATOM 2944 C CA . LEU A 1 374 ? 3.161 11.420 -6.559 1.00 82.75 374 LEU A CA 1
ATOM 2945 C C . LEU A 1 374 ? 2.680 12.878 -6.571 1.00 82.75 374 LEU A C 1
ATOM 2947 O O . LEU A 1 374 ? 3.512 13.790 -6.491 1.00 82.75 374 LEU A O 1
ATOM 2951 N N . PRO A 1 375 ? 1.358 13.121 -6.601 1.00 76.19 375 PRO A N 1
ATOM 2952 C CA . PRO A 1 375 ? 0.810 14.476 -6.580 1.00 76.19 375 PRO A CA 1
ATOM 2953 C C . PRO A 1 375 ? 1.224 15.263 -5.331 1.00 76.19 375 PRO A C 1
ATOM 2955 O O . PRO A 1 375 ? 1.477 16.462 -5.425 1.00 76.19 375 PRO A O 1
ATOM 2958 N N . GLY A 1 376 ? 1.374 14.604 -4.175 1.00 75.44 376 GLY A N 1
ATOM 2959 C CA . GLY A 1 376 ? 1.679 15.293 -2.919 1.00 75.44 376 GLY A CA 1
ATOM 2960 C C . GLY A 1 376 ? 0.589 16.316 -2.594 1.00 75.44 376 GLY A C 1
ATOM 2961 O O . GLY A 1 376 ? -0.586 15.968 -2.613 1.00 75.44 376 GLY A O 1
ATOM 2962 N N . ILE A 1 377 ? 0.964 17.577 -2.353 1.00 72.06 377 ILE A N 1
ATOM 2963 C CA . ILE A 1 377 ? -0.013 18.667 -2.136 1.00 72.06 377 ILE A CA 1
ATOM 2964 C C . ILE A 1 377 ? -0.496 19.322 -3.443 1.00 72.06 377 ILE A C 1
ATOM 2966 O O . ILE A 1 377 ? -1.270 20.283 -3.429 1.00 72.06 377 ILE A O 1
ATOM 2970 N N . ILE A 1 378 ? 0.028 18.883 -4.589 1.00 77.69 378 ILE A N 1
ATOM 2971 C CA . ILE A 1 378 ? -0.333 19.426 -5.894 1.00 77.69 378 ILE A CA 1
ATOM 2972 C C . ILE A 1 378 ? -1.689 18.844 -6.295 1.00 77.69 378 ILE A C 1
ATOM 2974 O O . ILE A 1 378 ? -1.867 17.630 -6.331 1.00 77.69 378 ILE A O 1
ATOM 2978 N N . GLY A 1 379 ? -2.646 19.713 -6.628 1.00 74.38 379 GLY A N 1
ATOM 2979 C CA . GLY A 1 379 ? -3.953 19.278 -7.125 1.00 74.38 379 GLY A CA 1
ATOM 2980 C C . GLY A 1 379 ? -3.846 18.391 -8.374 1.00 74.38 379 GLY A C 1
ATOM 2981 O O . GLY A 1 379 ? -2.895 18.497 -9.151 1.00 74.38 379 GLY A O 1
ATOM 2982 N N . SER A 1 380 ? -4.849 17.543 -8.595 1.00 80.12 380 SER A N 1
ATOM 2983 C CA . SER A 1 380 ? -4.871 16.560 -9.690 1.00 80.12 380 SER A CA 1
ATOM 2984 C C . SER A 1 380 ? -4.725 17.187 -11.080 1.00 80.12 380 SER A C 1
ATOM 2986 O O . SER A 1 380 ? -3.982 16.677 -11.914 1.00 80.12 380 SER A O 1
ATOM 2988 N N . GLU A 1 381 ? -5.380 18.322 -11.322 1.00 84.00 381 GLU A N 1
ATOM 2989 C CA . GLU A 1 381 ? -5.325 19.034 -12.602 1.00 84.00 381 GLU A CA 1
ATOM 2990 C C . GLU A 1 381 ? -3.916 19.575 -12.933 1.00 84.00 381 GLU A C 1
ATOM 2992 O O . GLU A 1 381 ? -3.369 19.199 -13.975 1.00 84.00 381 GLU A O 1
ATOM 2997 N N . PRO A 1 382 ? -3.258 20.389 -12.076 1.00 85.94 382 PRO A N 1
ATOM 2998 C CA . PRO A 1 382 ? -1.892 20.835 -12.348 1.00 85.94 382 PRO A CA 1
ATOM 2999 C C . PRO A 1 382 ? -0.881 19.683 -12.360 1.00 85.94 382 PRO A C 1
ATOM 3001 O O . PRO A 1 382 ? 0.111 19.770 -13.085 1.00 85.94 382 PRO A O 1
ATOM 3004 N N . PHE A 1 383 ? -1.126 18.610 -11.601 1.00 87.62 383 PHE A N 1
ATOM 3005 C CA . PHE A 1 383 ? -0.289 17.415 -11.640 1.00 87.62 383 PHE A CA 1
ATOM 3006 C C . PHE A 1 383 ? -0.380 16.709 -12.999 1.00 87.62 383 PHE A C 1
ATOM 3008 O O . PHE A 1 383 ? 0.639 16.496 -13.655 1.00 87.62 383 PHE A O 1
ATOM 3015 N N . GLY A 1 384 ? -1.598 16.427 -13.470 1.00 88.12 384 GLY A N 1
ATOM 3016 C CA . GLY A 1 384 ? -1.846 15.771 -14.754 1.00 88.12 384 GLY A CA 1
ATOM 3017 C C . GLY A 1 384 ? -1.392 16.595 -15.961 1.00 88.12 384 GLY A C 1
ATOM 3018 O O . GLY A 1 384 ? -0.984 16.027 -16.973 1.00 88.12 384 GLY A O 1
ATOM 3019 N N . ALA A 1 385 ? -1.406 17.928 -15.859 1.00 90.38 385 ALA A N 1
ATOM 3020 C CA . ALA A 1 385 ? -0.984 18.829 -16.932 1.00 90.38 385 ALA A CA 1
ATOM 3021 C C . ALA A 1 385 ? 0.541 18.896 -17.144 1.00 90.38 385 ALA A C 1
ATOM 3023 O O . ALA A 1 385 ? 0.992 19.441 -18.159 1.00 90.38 385 ALA A O 1
ATOM 3024 N N . ARG A 1 386 ? 1.346 18.367 -16.214 1.00 90.06 386 ARG A N 1
ATOM 3025 C CA . ARG A 1 386 ? 2.807 18.376 -16.325 1.00 90.06 386 ARG A CA 1
ATOM 3026 C C . ARG A 1 386 ? 3.280 17.561 -17.522 1.00 90.06 386 ARG A C 1
ATOM 3028 O O . ARG A 1 386 ? 2.858 16.424 -17.708 1.00 90.06 386 ARG A O 1
ATOM 3035 N N . LYS A 1 387 ? 4.203 18.137 -18.296 1.00 91.38 387 LYS A N 1
ATOM 3036 C CA . LYS A 1 387 ? 4.915 17.422 -19.359 1.00 91.38 387 LYS A CA 1
ATOM 3037 C C . LYS A 1 387 ? 5.841 16.369 -18.765 1.00 91.38 387 LYS A C 1
ATOM 3039 O O . LYS A 1 387 ? 6.502 16.623 -17.761 1.00 91.38 387 LYS A O 1
ATOM 3044 N N . MET A 1 388 ? 5.887 15.217 -19.412 1.00 89.31 388 MET A N 1
ATOM 3045 C CA . MET A 1 388 ? 6.798 14.146 -19.045 1.00 89.31 388 MET A CA 1
ATOM 3046 C C . MET A 1 388 ? 8.234 14.459 -19.454 1.00 89.31 388 MET A C 1
ATOM 3048 O O . MET A 1 388 ? 8.485 15.158 -20.436 1.00 89.31 388 MET A O 1
ATOM 3052 N N . GLU A 1 389 ? 9.183 13.894 -18.719 1.00 88.56 389 GLU A N 1
ATOM 3053 C CA . GLU A 1 389 ? 10.613 13.986 -19.005 1.00 88.56 389 GLU A CA 1
ATOM 3054 C C . GLU A 1 389 ? 11.222 12.583 -18.916 1.00 88.56 389 GLU A C 1
ATOM 3056 O O . GLU A 1 389 ? 10.665 11.696 -18.269 1.00 88.56 389 GLU A O 1
ATOM 3061 N N . SER A 1 390 ? 12.348 12.355 -19.598 1.00 85.38 390 SER A N 1
ATOM 3062 C CA . SER A 1 390 ? 13.041 11.062 -19.542 1.00 85.38 390 SER A CA 1
ATOM 3063 C C . SER A 1 390 ? 13.430 10.763 -18.095 1.00 85.38 390 SER A C 1
ATOM 3065 O O . SER A 1 390 ? 14.182 11.528 -17.499 1.00 85.38 390 SER A O 1
ATOM 3067 N N . GLY A 1 391 ? 12.948 9.646 -17.550 1.00 87.25 391 GLY A N 1
ATOM 3068 C CA . GLY A 1 391 ? 13.201 9.277 -16.155 1.00 87.25 391 GLY A CA 1
ATOM 3069 C C . GLY A 1 391 ? 12.274 9.942 -15.132 1.00 87.25 391 GLY A C 1
ATOM 3070 O O . GLY A 1 391 ? 12.485 9.741 -13.943 1.00 87.25 391 GLY A O 1
ATOM 3071 N N . LEU A 1 392 ? 11.240 10.685 -15.545 1.00 91.06 392 LEU A N 1
ATOM 3072 C CA . LEU A 1 392 ? 10.237 11.260 -14.643 1.00 91.06 392 LEU A CA 1
ATOM 3073 C C . LEU A 1 392 ? 8.821 10.881 -15.095 1.00 91.06 392 LEU A C 1
ATOM 3075 O O . LEU A 1 392 ? 8.285 11.432 -16.062 1.00 91.06 392 LEU A O 1
ATOM 3079 N N . TYR A 1 393 ? 8.201 9.977 -14.341 1.00 92.81 393 TYR A N 1
ATOM 3080 C CA . TYR A 1 393 ? 6.905 9.379 -14.654 1.00 92.81 393 TYR A CA 1
ATOM 3081 C C . TYR A 1 393 ? 5.945 9.540 -13.471 1.00 92.81 393 TYR A C 1
ATOM 3083 O O . TYR A 1 393 ? 6.397 9.496 -12.329 1.00 92.81 393 TYR A O 1
ATOM 3091 N N . PRO A 1 394 ? 4.630 9.721 -13.682 1.00 91.69 394 PRO A N 1
ATOM 3092 C CA . PRO A 1 394 ? 3.677 9.608 -12.584 1.00 91.69 394 PRO A CA 1
ATOM 3093 C C . PRO A 1 394 ? 3.617 8.157 -12.087 1.00 91.69 394 PRO A C 1
ATOM 3095 O O . PRO A 1 394 ? 3.697 7.215 -12.876 1.00 91.69 394 PRO A O 1
ATOM 3098 N N . LEU A 1 395 ? 3.475 7.982 -10.776 1.00 89.81 395 LEU A N 1
ATOM 3099 C CA . LEU A 1 395 ? 3.228 6.679 -10.169 1.00 89.81 395 LEU A CA 1
ATOM 3100 C C . LEU A 1 395 ? 1.777 6.250 -10.438 1.00 89.81 395 LEU A C 1
ATOM 3102 O O . LEU A 1 395 ? 0.854 7.017 -10.180 1.00 89.81 395 LEU A O 1
ATOM 3106 N N . LEU A 1 396 ? 1.590 5.024 -10.924 1.00 86.88 396 LEU A N 1
ATOM 3107 C CA . LEU A 1 396 ? 0.294 4.409 -11.192 1.00 86.88 396 LEU A CA 1
ATOM 3108 C C . LEU A 1 396 ? -0.221 3.726 -9.922 1.00 86.88 396 LEU A C 1
ATOM 3110 O O . LEU A 1 396 ? 0.402 2.806 -9.382 1.00 86.88 396 LEU A O 1
ATOM 3114 N N . THR A 1 397 ? -1.372 4.172 -9.438 1.00 79.38 397 THR A N 1
ATOM 3115 C CA . THR A 1 397 ? -1.972 3.700 -8.189 1.00 79.38 397 THR A CA 1
ATOM 3116 C C . THR A 1 397 ? -2.556 2.299 -8.356 1.00 79.38 397 THR A C 1
ATOM 3118 O O . THR A 1 397 ? -3.256 2.016 -9.326 1.00 79.38 397 THR A O 1
ATOM 3121 N N . GLY A 1 398 ? -2.288 1.400 -7.400 1.00 74.50 398 GLY A N 1
ATOM 3122 C CA . GLY A 1 398 ? -2.797 0.023 -7.429 1.00 74.50 398 GLY A CA 1
ATOM 3123 C C . GLY A 1 398 ? -2.213 -0.856 -8.541 1.00 74.50 398 GLY A C 1
ATOM 3124 O O . GLY A 1 398 ? -2.738 -1.937 -8.793 1.00 74.50 398 GLY A O 1
ATOM 3125 N N . ARG A 1 399 ? -1.145 -0.408 -9.213 1.00 80.62 399 ARG A N 1
ATOM 3126 C CA . ARG A 1 399 ? -0.418 -1.193 -10.215 1.00 80.62 399 ARG A CA 1
ATOM 3127 C C . ARG A 1 399 ? 0.879 -1.734 -9.628 1.00 80.62 399 ARG A C 1
ATOM 3129 O O . ARG A 1 399 ? 1.560 -1.063 -8.850 1.00 80.62 399 ARG A O 1
ATOM 3136 N N . ALA A 1 400 ? 1.205 -2.970 -9.998 1.00 82.62 400 ALA A N 1
ATOM 3137 C CA . ALA A 1 400 ? 2.432 -3.619 -9.570 1.00 82.62 400 ALA A CA 1
ATOM 3138 C C . ALA A 1 400 ? 3.631 -3.074 -10.356 1.00 82.62 400 ALA A C 1
ATOM 3140 O O . ALA A 1 400 ? 3.601 -2.986 -11.586 1.00 82.62 400 ALA A O 1
ATOM 3141 N N . TYR A 1 401 ? 4.699 -2.769 -9.629 1.00 89.56 401 TYR A N 1
ATOM 3142 C CA . TYR A 1 401 ? 6.009 -2.435 -10.161 1.00 89.56 401 TYR A CA 1
ATOM 3143 C C . TYR A 1 401 ? 6.953 -3.597 -9.876 1.00 89.56 401 TYR A C 1
ATOM 3145 O O . TYR A 1 401 ? 7.267 -3.887 -8.721 1.00 89.56 401 TYR A O 1
ATOM 3153 N N . ARG A 1 402 ? 7.393 -4.286 -10.923 1.00 88.62 402 ARG A N 1
ATOM 3154 C CA . ARG A 1 402 ? 8.386 -5.359 -10.839 1.00 88.62 402 ARG A CA 1
ATOM 3155 C C . ARG A 1 402 ? 9.757 -4.767 -11.083 1.00 88.62 402 ARG A C 1
ATOM 3157 O O . ARG A 1 402 ? 9.921 -3.959 -11.989 1.00 88.62 402 ARG A O 1
ATOM 3164 N N . MET A 1 403 ? 10.726 -5.135 -10.265 1.00 87.00 403 MET A N 1
ATOM 3165 C CA . MET A 1 403 ? 12.088 -4.645 -10.368 1.00 87.00 403 MET A CA 1
ATOM 3166 C C . MET A 1 403 ? 13.013 -5.810 -10.661 1.00 87.00 403 MET A C 1
ATOM 3168 O O . MET A 1 403 ? 13.088 -6.770 -9.895 1.00 87.00 403 MET A O 1
ATOM 3172 N N . ALA A 1 404 ? 13.768 -5.652 -11.736 1.00 85.44 404 ALA A N 1
ATOM 3173 C CA . ALA A 1 404 ? 14.921 -6.474 -12.035 1.00 85.44 404 ALA A CA 1
ATOM 3174 C C . ALA A 1 404 ? 16.140 -5.563 -12.139 1.00 85.44 404 ALA A C 1
ATOM 3176 O O . ALA A 1 404 ? 16.035 -4.385 -12.492 1.00 85.44 404 ALA A O 1
ATOM 3177 N N . GLY A 1 405 ? 17.315 -6.092 -11.841 1.00 82.44 405 GLY A N 1
ATOM 3178 C CA . GLY A 1 405 ? 18.542 -5.366 -12.101 1.00 82.44 405 GLY A CA 1
ATOM 3179 C C . GLY A 1 405 ? 19.671 -6.308 -12.442 1.00 82.44 405 GLY A C 1
ATOM 3180 O O . GLY A 1 405 ? 19.611 -7.493 -12.138 1.00 82.44 405 GLY A O 1
ATOM 3181 N N . SER A 1 406 ? 20.670 -5.780 -13.139 1.00 83.38 406 SER A N 1
ATOM 3182 C CA . SER A 1 406 ? 21.826 -6.564 -13.550 1.00 83.38 406 SER A CA 1
ATOM 3183 C C . SER A 1 406 ? 23.064 -5.695 -13.698 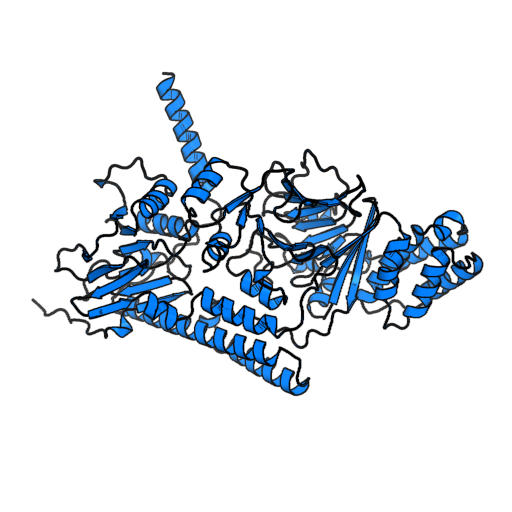1.00 83.38 406 SER A C 1
ATOM 3185 O O . SER A 1 406 ? 22.994 -4.510 -14.045 1.00 83.38 406 SER A O 1
ATOM 3187 N N . LEU A 1 407 ? 24.219 -6.325 -13.493 1.00 82.62 407 LEU A N 1
ATOM 3188 C CA . LEU A 1 407 ? 25.512 -5.760 -13.843 1.00 82.62 407 LEU A CA 1
ATOM 3189 C C . LEU A 1 407 ? 25.824 -5.878 -15.334 1.00 82.62 407 LEU A C 1
ATOM 3191 O O . LEU A 1 407 ? 26.788 -5.280 -15.794 1.00 82.62 407 LEU A O 1
ATOM 3195 N N . GLU A 1 408 ? 25.070 -6.615 -16.137 1.00 86.81 408 GLU A N 1
ATOM 3196 C CA . GLU A 1 408 ? 25.369 -6.760 -17.560 1.00 86.81 408 GLU A CA 1
ATOM 3197 C C . GLU A 1 408 ? 24.184 -6.319 -18.407 1.00 86.81 408 GLU A C 1
ATOM 3199 O O . GLU A 1 408 ? 23.070 -6.806 -18.246 1.00 86.81 408 GLU A O 1
ATOM 3204 N N . ALA A 1 409 ? 24.426 -5.408 -19.358 1.00 86.00 409 ALA A N 1
ATOM 3205 C CA . ALA A 1 409 ? 23.352 -4.870 -20.189 1.00 86.00 409 ALA A CA 1
ATOM 3206 C C . ALA A 1 409 ? 22.641 -5.992 -20.958 1.00 86.00 409 ALA A C 1
ATOM 3208 O O . ALA A 1 409 ? 21.423 -5.954 -21.086 1.00 86.00 409 ALA A O 1
ATOM 3209 N N . ARG A 1 410 ? 23.383 -7.020 -21.400 1.00 88.56 410 ARG A N 1
ATOM 3210 C CA . ARG A 1 410 ? 22.832 -8.190 -22.104 1.00 88.56 410 ARG A CA 1
ATOM 3211 C C . ARG A 1 410 ? 21.758 -8.933 -21.311 1.00 88.56 410 ARG A C 1
ATOM 3213 O O . ARG A 1 410 ? 20.797 -9.395 -21.909 1.00 88.56 410 ARG A O 1
ATOM 3220 N N . SER A 1 411 ? 21.878 -8.989 -19.988 1.00 87.50 411 SER A N 1
ATOM 3221 C CA . SER A 1 411 ? 20.944 -9.712 -19.118 1.00 87.50 411 SER A CA 1
ATOM 3222 C C . SER A 1 411 ? 19.589 -9.013 -18.999 1.00 87.50 411 SER A C 1
ATOM 3224 O O . SER A 1 411 ? 18.626 -9.605 -18.529 1.00 87.50 411 SER A O 1
ATOM 3226 N N . LEU A 1 412 ? 19.496 -7.755 -19.444 1.00 89.69 412 LEU A N 1
ATOM 3227 C CA . LEU A 1 412 ? 18.241 -7.006 -19.498 1.00 89.69 412 LEU A CA 1
ATOM 3228 C C . LEU A 1 412 ? 17.504 -7.160 -20.840 1.00 89.69 412 LEU A C 1
ATOM 3230 O O . LEU A 1 412 ? 16.364 -6.717 -20.953 1.00 89.69 412 LEU A O 1
ATOM 3234 N N . ALA A 1 413 ? 18.128 -7.771 -21.855 1.00 92.31 413 ALA A N 1
ATOM 3235 C CA . ALA A 1 413 ? 17.619 -7.788 -23.229 1.00 92.31 413 ALA A CA 1
ATOM 3236 C C . ALA A 1 413 ? 16.240 -8.449 -23.349 1.00 92.31 413 ALA A C 1
ATOM 3238 O O . ALA A 1 413 ? 15.368 -7.937 -24.052 1.00 92.31 413 ALA A O 1
ATOM 3239 N N . GLU A 1 414 ? 16.024 -9.552 -22.632 1.00 91.06 414 GLU A N 1
ATOM 3240 C CA . GLU A 1 414 ? 14.759 -10.288 -22.667 1.00 91.06 414 GLU A CA 1
ATOM 3241 C C . GLU A 1 414 ? 13.587 -9.446 -22.163 1.00 91.06 414 GLU A C 1
ATOM 3243 O O . GLU A 1 414 ? 12.509 -9.514 -22.739 1.00 91.06 414 GLU A O 1
ATOM 3248 N N . TYR A 1 415 ? 13.789 -8.578 -21.167 1.00 91.56 415 TYR A N 1
ATOM 3249 C CA . TYR A 1 415 ? 12.732 -7.684 -20.686 1.00 91.56 415 TYR A CA 1
ATOM 3250 C C . TYR A 1 415 ? 12.292 -6.687 -21.759 1.00 91.56 415 TYR A C 1
ATOM 3252 O O . TYR A 1 415 ? 11.097 -6.431 -21.908 1.00 91.56 415 TYR A O 1
ATOM 3260 N N . PHE A 1 416 ? 13.244 -6.151 -22.530 1.00 93.62 416 PHE A N 1
ATOM 3261 C CA . PHE A 1 416 ? 12.928 -5.268 -23.648 1.00 93.62 416 PHE A CA 1
ATOM 3262 C C . PHE A 1 416 ? 12.203 -6.011 -24.758 1.00 93.62 416 PHE A C 1
ATOM 3264 O O . PHE A 1 416 ? 11.218 -5.488 -25.248 1.00 93.62 416 PHE A O 1
ATOM 3271 N N . ILE A 1 417 ? 12.635 -7.217 -25.131 1.00 92.06 417 ILE A N 1
ATOM 3272 C CA . ILE A 1 417 ? 11.958 -8.016 -26.166 1.00 92.06 417 ILE A CA 1
ATOM 3273 C C . ILE A 1 417 ? 10.538 -8.382 -25.710 1.00 92.06 417 ILE A C 1
ATOM 3275 O O . ILE A 1 417 ? 9.575 -8.173 -26.449 1.00 92.06 417 ILE A O 1
ATOM 3279 N N . ASN A 1 418 ? 10.394 -8.843 -24.464 1.00 89.06 418 ASN A N 1
ATOM 3280 C CA . ASN A 1 418 ? 9.123 -9.308 -23.918 1.00 89.06 418 ASN A CA 1
ATOM 3281 C C . ASN A 1 418 ? 8.062 -8.198 -23.848 1.00 89.06 418 ASN A C 1
ATOM 3283 O O . ASN A 1 418 ? 6.868 -8.469 -23.987 1.00 89.06 418 ASN A O 1
ATOM 3287 N N . ALA A 1 419 ? 8.487 -6.940 -23.701 1.00 89.88 419 ALA A N 1
ATOM 3288 C CA . ALA A 1 419 ? 7.603 -5.778 -23.712 1.00 89.88 419 ALA A CA 1
ATOM 3289 C C . ALA A 1 419 ? 6.914 -5.522 -25.073 1.00 89.88 419 ALA A C 1
ATOM 3291 O O . ALA A 1 419 ? 6.008 -4.689 -25.135 1.00 89.88 419 ALA A O 1
ATOM 3292 N N . PHE A 1 420 ? 7.311 -6.227 -26.144 1.00 90.00 420 PHE A N 1
ATOM 3293 C CA . PHE A 1 420 ? 6.731 -6.108 -27.490 1.00 90.00 420 PHE A CA 1
ATOM 3294 C C . PHE A 1 420 ? 6.165 -7.423 -28.054 1.00 90.00 420 PHE A C 1
ATOM 3296 O O . PHE A 1 420 ? 5.712 -7.414 -29.196 1.00 90.00 420 PHE A O 1
ATOM 3303 N N . THR A 1 421 ? 6.173 -8.529 -27.294 1.00 75.19 421 THR A N 1
ATOM 3304 C CA . THR A 1 421 ? 5.945 -9.905 -27.802 1.00 75.19 421 THR A CA 1
ATOM 3305 C C . THR A 1 421 ? 4.694 -10.071 -28.670 1.00 75.19 421 THR A C 1
ATOM 3307 O O . THR A 1 421 ? 4.758 -10.766 -29.682 1.00 75.19 421 THR A O 1
ATOM 3310 N N . ASP A 1 422 ? 3.601 -9.378 -28.336 1.00 68.31 422 ASP A N 1
ATOM 3311 C CA . ASP A 1 422 ? 2.292 -9.510 -28.996 1.00 68.31 422 ASP A CA 1
ATOM 3312 C C . ASP A 1 422 ? 1.991 -8.400 -30.027 1.00 68.31 422 ASP A C 1
ATOM 3314 O O . ASP A 1 422 ? 0.850 -8.241 -30.463 1.00 68.31 422 ASP A O 1
ATOM 3318 N N . GLY A 1 423 ? 2.987 -7.588 -30.395 1.00 74.75 423 GLY A N 1
ATOM 3319 C CA . GLY A 1 423 ? 2.815 -6.433 -31.281 1.00 74.75 423 GLY A CA 1
ATOM 3320 C C . GLY A 1 423 ? 3.485 -6.578 -32.648 1.00 74.75 423 GLY A C 1
ATOM 3321 O O . GLY A 1 423 ? 4.421 -7.352 -32.832 1.00 74.75 423 GLY A O 1
ATOM 3322 N N . GLU A 1 424 ? 3.077 -5.734 -33.599 1.00 80.00 424 GLU A N 1
ATOM 3323 C CA . GLU A 1 424 ? 3.671 -5.640 -34.951 1.00 80.00 424 GLU A CA 1
ATOM 3324 C C . GLU A 1 424 ? 5.182 -5.324 -34.930 1.00 80.00 424 GLU A C 1
ATOM 3326 O O . GLU A 1 424 ? 5.908 -5.602 -35.880 1.00 80.00 424 GLU A O 1
ATOM 3331 N N . LEU A 1 425 ? 5.667 -4.778 -33.812 1.00 86.38 425 LEU A N 1
ATOM 3332 C CA . LEU A 1 425 ? 7.061 -4.415 -33.568 1.00 86.38 425 LEU A CA 1
ATOM 3333 C C . LEU A 1 425 ? 7.928 -5.548 -33.001 1.00 86.38 425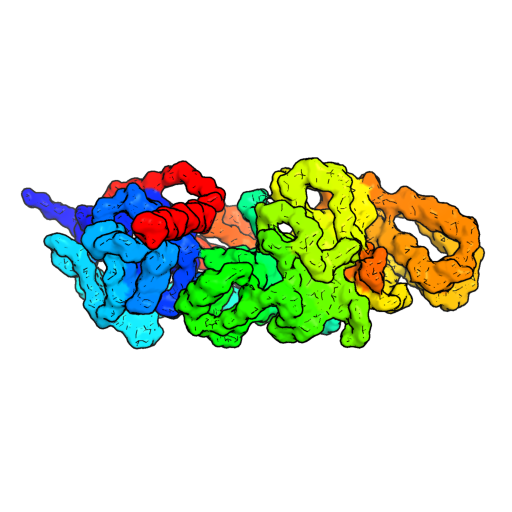 LEU A C 1
ATOM 3335 O O . LEU A 1 425 ? 9.146 -5.388 -32.937 1.00 86.38 425 LEU A O 1
ATOM 3339 N N . SER A 1 426 ? 7.332 -6.674 -32.600 1.00 88.25 426 SER A N 1
ATOM 3340 C CA . SER A 1 426 ? 8.010 -7.769 -31.891 1.00 88.25 426 SER A CA 1
ATOM 3341 C C . SER A 1 426 ? 9.277 -8.241 -32.616 1.00 88.25 426 SER A C 1
ATOM 3343 O O . SER A 1 426 ? 10.366 -8.271 -32.038 1.00 88.25 426 SER A O 1
ATOM 3345 N N . GLN A 1 427 ? 9.160 -8.516 -33.921 1.00 89.88 427 GLN A N 1
ATOM 3346 C CA . GLN A 1 427 ? 10.269 -9.018 -34.733 1.00 89.88 427 GLN A CA 1
ATOM 3347 C C . GLN A 1 427 ? 11.372 -7.967 -34.929 1.00 89.88 427 GLN A C 1
ATOM 3349 O O . GLN A 1 427 ? 12.543 -8.263 -34.702 1.00 89.88 427 GLN A O 1
ATOM 3354 N N . LEU A 1 428 ? 11.001 -6.727 -35.271 1.00 90.75 428 LEU A N 1
ATOM 3355 C CA . LEU A 1 428 ? 11.952 -5.627 -35.461 1.00 90.75 428 LEU A CA 1
ATOM 3356 C C . LEU A 1 428 ? 12.780 -5.376 -34.195 1.00 90.75 428 LEU A C 1
ATOM 3358 O O . LEU A 1 428 ? 14.001 -5.245 -34.262 1.00 90.75 428 LEU A O 1
ATOM 3362 N N . VAL A 1 429 ? 12.121 -5.324 -33.033 1.00 92.56 429 VAL A N 1
ATOM 3363 C CA . VAL A 1 429 ? 12.789 -5.109 -31.742 1.00 92.56 429 VAL A CA 1
ATOM 3364 C C . VAL A 1 429 ? 13.733 -6.262 -31.424 1.00 92.56 429 VAL A C 1
ATOM 3366 O O . VAL A 1 429 ? 14.875 -6.026 -31.030 1.00 92.56 429 VAL A O 1
ATOM 3369 N N . ARG A 1 430 ? 13.281 -7.503 -31.622 1.00 92.50 430 ARG A N 1
ATOM 3370 C CA . ARG A 1 430 ? 14.085 -8.703 -31.384 1.00 92.50 430 ARG A CA 1
ATOM 3371 C C . ARG A 1 430 ? 15.365 -8.706 -32.220 1.00 92.50 430 ARG A C 1
ATOM 3373 O O . ARG A 1 430 ? 16.448 -8.887 -31.663 1.00 92.50 430 ARG A O 1
ATOM 3380 N N . ASP A 1 431 ? 15.250 -8.448 -33.520 1.00 91.62 431 ASP A N 1
ATOM 3381 C CA . ASP A 1 431 ? 16.387 -8.441 -34.445 1.00 91.62 431 ASP A CA 1
ATOM 3382 C C . ASP A 1 431 ? 17.370 -7.309 -34.123 1.00 91.62 431 ASP A C 1
ATOM 3384 O O . ASP A 1 431 ? 18.584 -7.522 -34.069 1.00 91.62 431 ASP A O 1
ATOM 3388 N N . LEU A 1 432 ? 16.850 -6.115 -33.824 1.00 92.81 432 LEU A N 1
ATOM 3389 C CA . LEU A 1 432 ? 17.654 -4.957 -33.440 1.00 92.81 432 LEU A CA 1
ATOM 3390 C C . LEU A 1 432 ? 18.442 -5.210 -32.144 1.00 92.81 432 LEU A C 1
ATOM 3392 O O . LEU A 1 432 ? 19.643 -4.930 -32.083 1.00 92.81 432 LEU A O 1
ATOM 3396 N N . VAL A 1 433 ? 17.785 -5.754 -31.113 1.00 93.31 433 VAL A N 1
ATOM 3397 C CA . VAL A 1 433 ? 18.419 -6.063 -29.823 1.00 93.31 433 VAL A CA 1
ATOM 3398 C C . VAL A 1 433 ? 19.495 -7.132 -30.001 1.00 93.31 433 VAL A C 1
ATOM 3400 O O . VAL A 1 433 ? 20.627 -6.909 -29.573 1.00 93.31 433 VAL A O 1
ATOM 3403 N N . PHE A 1 434 ? 19.199 -8.249 -30.673 1.00 92.19 434 PHE A N 1
ATOM 3404 C CA . PHE A 1 434 ? 20.185 -9.312 -30.897 1.00 92.19 434 PHE A CA 1
ATOM 3405 C C . PHE A 1 434 ? 21.397 -8.847 -31.704 1.00 92.19 434 PHE A C 1
ATOM 3407 O O . PHE A 1 434 ? 22.531 -9.160 -31.332 1.00 92.19 434 PHE A O 1
ATOM 3414 N N . MET A 1 435 ? 21.184 -8.027 -32.735 1.00 91.62 435 MET A N 1
ATOM 3415 C CA . MET A 1 435 ? 22.283 -7.421 -33.481 1.00 91.62 435 MET A CA 1
ATOM 3416 C C . MET A 1 435 ? 23.171 -6.576 -32.567 1.00 91.62 435 MET A C 1
ATOM 3418 O O . MET A 1 435 ? 24.394 -6.711 -32.577 1.00 91.62 435 MET A O 1
ATOM 3422 N N . CYS A 1 436 ? 22.571 -5.731 -31.727 1.00 92.12 436 CYS A N 1
ATOM 3423 C CA . CYS A 1 436 ? 23.313 -4.866 -30.812 1.00 92.12 436 CYS A CA 1
ATOM 3424 C C . CYS A 1 436 ? 23.995 -5.634 -29.661 1.00 92.12 436 CYS A C 1
ATOM 3426 O O . CYS A 1 436 ? 24.949 -5.118 -29.069 1.00 92.12 436 CYS A O 1
ATOM 3428 N N . LEU A 1 437 ? 23.570 -6.870 -29.370 1.00 90.25 437 LEU A N 1
ATOM 3429 C CA . LEU A 1 437 ? 24.292 -7.798 -28.490 1.00 90.25 437 LEU A CA 1
ATOM 3430 C C . LEU A 1 437 ? 25.545 -8.398 -29.145 1.00 90.25 437 LEU A C 1
ATOM 3432 O O . LEU A 1 437 ? 26.425 -8.865 -28.424 1.00 90.25 437 LEU A O 1
ATOM 3436 N N . GLY A 1 438 ? 25.659 -8.341 -30.474 1.00 85.19 438 GLY A N 1
ATOM 3437 C CA . GLY A 1 438 ? 26.812 -8.829 -31.234 1.00 85.19 438 GLY A CA 1
ATOM 3438 C C . GLY A 1 438 ? 26.566 -10.114 -32.023 1.00 85.19 438 GLY A C 1
ATOM 3439 O O . GLY A 1 438 ? 27.512 -10.630 -32.615 1.00 85.19 438 GLY A O 1
ATOM 3440 N N . LEU A 1 439 ? 25.329 -10.623 -32.061 1.00 80.00 439 LEU A N 1
ATOM 3441 C CA . LEU A 1 439 ? 24.948 -11.711 -32.963 1.00 80.00 439 LEU A CA 1
ATOM 3442 C C . LEU A 1 439 ? 24.825 -11.125 -34.377 1.00 80.00 439 LEU A C 1
ATOM 3444 O O . LEU A 1 439 ? 23.900 -10.363 -34.646 1.00 80.00 439 LEU A O 1
ATOM 3448 N N . ASP A 1 440 ? 25.794 -11.417 -35.245 1.00 80.44 440 ASP A N 1
ATOM 3449 C CA . ASP A 1 440 ? 25.838 -10.955 -36.641 1.00 80.44 440 ASP A CA 1
ATOM 3450 C C . ASP A 1 440 ? 25.754 -9.425 -36.814 1.00 80.44 440 ASP A C 1
ATOM 3452 O O . ASP A 1 440 ? 25.018 -8.899 -37.654 1.00 80.44 440 ASP A O 1
ATOM 3456 N N . PHE A 1 441 ? 26.529 -8.679 -36.014 1.00 88.88 441 PHE A N 1
ATOM 3457 C CA . PHE A 1 441 ? 26.546 -7.218 -36.102 1.00 88.88 441 PHE A CA 1
ATOM 3458 C C . PHE A 1 441 ? 26.959 -6.734 -37.501 1.00 88.88 441 PHE A C 1
ATOM 3460 O O . PHE A 1 441 ? 28.048 -7.030 -37.994 1.00 88.88 441 PHE A O 1
ATOM 3467 N N . ASN A 1 442 ? 26.109 -5.909 -38.111 1.00 91.38 442 ASN A N 1
ATOM 3468 C CA . ASN A 1 442 ? 26.396 -5.222 -39.362 1.00 91.38 442 ASN A CA 1
ATOM 3469 C C . ASN A 1 442 ? 25.899 -3.776 -39.270 1.00 91.38 442 ASN A C 1
ATOM 3471 O O . ASN A 1 442 ? 24.702 -3.526 -39.132 1.00 91.38 442 ASN A O 1
ATOM 3475 N N . ALA A 1 443 ? 26.818 -2.815 -39.378 1.00 89.25 443 ALA A N 1
ATOM 3476 C CA . ALA A 1 443 ? 26.502 -1.400 -39.222 1.00 89.25 443 ALA A CA 1
ATOM 3477 C C . ALA A 1 443 ? 25.504 -0.863 -40.264 1.00 89.25 443 ALA A C 1
ATOM 3479 O O . ALA A 1 443 ? 24.734 0.037 -39.930 1.00 89.25 443 ALA A O 1
ATOM 3480 N N . ALA A 1 444 ? 25.498 -1.406 -41.488 1.00 90.00 444 ALA A N 1
ATOM 3481 C CA . ALA A 1 444 ? 24.552 -1.021 -42.534 1.00 90.00 444 ALA A CA 1
ATOM 3482 C C . ALA A 1 444 ? 23.144 -1.554 -42.236 1.00 90.00 444 ALA A C 1
ATOM 3484 O O . ALA A 1 444 ? 22.170 -0.814 -42.350 1.00 90.00 444 ALA A O 1
ATOM 3485 N N . ASN A 1 445 ? 23.038 -2.801 -41.764 1.00 90.88 445 ASN A N 1
ATOM 3486 C CA . ASN A 1 445 ? 21.752 -3.366 -41.347 1.00 90.88 445 ASN A CA 1
ATOM 3487 C C . ASN A 1 445 ? 21.208 -2.650 -40.101 1.00 90.88 445 ASN A C 1
ATOM 3489 O O . ASN A 1 445 ? 20.017 -2.368 -40.031 1.00 90.88 445 ASN A O 1
ATOM 3493 N N . LEU A 1 446 ? 22.077 -2.286 -39.148 1.00 92.19 446 LEU A N 1
ATOM 3494 C CA . LEU A 1 446 ? 21.698 -1.448 -38.007 1.00 92.19 446 LEU A CA 1
ATOM 3495 C C . LEU A 1 446 ? 21.141 -0.097 -38.476 1.00 92.19 446 LEU A C 1
ATOM 3497 O O . LEU A 1 446 ? 20.112 0.344 -37.971 1.00 92.19 446 LEU A O 1
ATOM 3501 N N . ASN A 1 447 ? 21.791 0.550 -39.450 1.00 92.88 447 ASN A N 1
ATOM 3502 C CA . ASN A 1 447 ? 21.297 1.800 -40.024 1.00 92.88 447 ASN A CA 1
ATOM 3503 C C . ASN A 1 447 ? 19.897 1.623 -40.622 1.00 92.88 447 ASN A C 1
ATOM 3505 O O . ASN A 1 447 ? 19.011 2.422 -40.328 1.00 92.88 447 ASN A O 1
ATOM 3509 N N . GLN A 1 448 ? 19.692 0.547 -41.390 1.00 92.81 448 GLN A N 1
ATOM 3510 C CA . GLN A 1 448 ? 18.402 0.227 -41.992 1.00 92.81 448 GLN A CA 1
ATOM 3511 C C . GLN A 1 448 ? 17.317 0.045 -40.926 1.00 92.81 448 GLN A C 1
ATOM 3513 O O . GLN A 1 448 ? 16.304 0.730 -40.990 1.00 92.81 448 GLN A O 1
ATOM 3518 N N . TYR A 1 449 ? 17.551 -0.769 -39.894 1.00 92.50 449 TYR A N 1
ATOM 3519 C CA . TYR A 1 449 ? 16.558 -0.973 -38.834 1.00 92.50 449 TYR A CA 1
ATOM 3520 C C . TYR A 1 449 ? 16.236 0.313 -38.058 1.00 92.50 449 TYR A C 1
ATOM 3522 O O . TYR A 1 449 ? 15.076 0.583 -37.744 1.00 92.50 449 TYR A O 1
ATOM 3530 N N . LEU A 1 450 ? 17.242 1.148 -37.774 1.00 93.88 450 LEU A N 1
ATOM 3531 C CA . LEU A 1 450 ? 17.018 2.461 -37.162 1.00 93.88 450 LEU A CA 1
ATOM 3532 C C . LEU A 1 450 ? 16.236 3.401 -38.102 1.00 93.88 450 LEU A C 1
ATOM 3534 O O . LEU A 1 450 ? 15.436 4.212 -37.630 1.00 93.88 450 LEU A O 1
ATOM 3538 N N . MET A 1 451 ? 16.446 3.311 -39.420 1.00 93.50 451 MET A N 1
ATOM 3539 C CA . MET A 1 451 ? 15.698 4.088 -40.412 1.00 93.50 451 MET A CA 1
ATOM 3540 C C . MET A 1 451 ? 14.253 3.613 -40.513 1.00 93.50 451 MET A C 1
ATOM 3542 O O . MET A 1 451 ? 13.359 4.457 -40.533 1.00 93.50 451 MET A O 1
ATOM 3546 N N . ASP A 1 452 ? 14.021 2.302 -40.496 1.00 91.38 452 ASP A N 1
ATOM 3547 C CA . ASP A 1 452 ? 12.684 1.713 -40.480 1.00 91.38 452 ASP A CA 1
ATOM 3548 C C . ASP A 1 452 ? 11.916 2.237 -39.258 1.00 91.38 452 ASP A C 1
ATOM 3550 O O . ASP A 1 452 ? 10.881 2.884 -39.415 1.00 91.38 452 ASP A O 1
ATOM 3554 N N . MET A 1 453 ? 12.494 2.138 -38.051 1.00 91.19 453 MET A N 1
ATOM 3555 C CA . MET A 1 453 ? 11.919 2.722 -36.824 1.00 91.19 453 MET A CA 1
ATOM 3556 C C . MET A 1 453 ? 11.650 4.236 -36.920 1.00 91.19 453 MET A C 1
ATOM 3558 O O . MET A 1 453 ? 10.732 4.758 -36.276 1.00 91.19 453 MET A O 1
ATOM 3562 N N . TYR A 1 454 ? 12.476 4.974 -37.667 1.00 91.25 454 TYR A N 1
ATOM 3563 C CA . TYR A 1 454 ? 12.318 6.418 -37.847 1.00 91.25 454 TYR A CA 1
ATOM 3564 C C . TYR A 1 454 ? 11.166 6.762 -38.799 1.00 91.25 454 TYR A C 1
ATOM 3566 O O . TYR A 1 454 ? 10.512 7.794 -38.614 1.00 91.25 454 TYR A O 1
ATOM 3574 N N . GLN A 1 455 ? 10.931 5.920 -39.806 1.00 90.38 455 GLN A N 1
ATOM 3575 C CA . GLN A 1 455 ? 9.878 6.084 -40.809 1.00 90.38 455 GLN A CA 1
ATOM 3576 C C . GLN A 1 455 ? 8.507 5.627 -40.310 1.00 90.38 455 GLN A C 1
ATOM 3578 O O . GLN A 1 455 ? 7.502 6.134 -40.800 1.00 90.38 455 GLN A O 1
ATOM 3583 N N . MET A 1 456 ? 8.461 4.739 -39.315 1.00 88.88 456 MET A N 1
ATOM 3584 C CA . MET A 1 456 ? 7.211 4.284 -38.711 1.00 88.88 456 MET A CA 1
ATOM 3585 C C . MET A 1 456 ? 6.351 5.435 -38.178 1.00 88.88 456 MET A C 1
ATOM 3587 O O . MET A 1 456 ? 6.847 6.411 -37.590 1.00 88.88 456 MET A O 1
ATOM 3591 N N . ASP A 1 457 ? 5.038 5.279 -38.341 1.00 88.38 457 ASP A N 1
ATOM 3592 C CA . ASP A 1 457 ? 4.056 6.140 -37.698 1.00 88.38 457 ASP A CA 1
ATOM 3593 C C . ASP A 1 457 ? 4.192 6.054 -36.178 1.00 88.38 457 ASP A C 1
ATOM 3595 O O . ASP A 1 457 ? 4.522 5.016 -35.600 1.00 88.38 457 ASP A O 1
ATOM 3599 N N . ARG A 1 458 ? 3.974 7.186 -35.507 1.00 85.50 458 ARG A N 1
ATOM 3600 C CA . ARG A 1 458 ? 4.081 7.231 -34.049 1.00 85.50 458 ARG A CA 1
ATOM 3601 C C . ARG A 1 458 ? 2.946 6.410 -33.435 1.00 85.50 458 ARG A C 1
ATOM 3603 O O . ARG A 1 458 ? 1.793 6.682 -33.771 1.00 85.50 458 ARG A O 1
ATOM 3610 N N . PRO A 1 459 ? 3.240 5.498 -32.490 1.00 87.00 459 PRO A N 1
ATOM 3611 C CA . PRO A 1 459 ? 2.193 4.806 -31.759 1.00 87.00 459 PRO A CA 1
ATOM 3612 C C . PRO A 1 459 ? 1.243 5.792 -31.083 1.00 87.00 459 PRO A C 1
ATOM 3614 O O . PRO A 1 459 ? 1.685 6.735 -30.423 1.00 87.00 459 PRO A O 1
ATOM 3617 N N . THR A 1 460 ? -0.057 5.551 -31.238 1.00 84.38 460 THR A N 1
ATOM 3618 C CA . THR A 1 460 ? -1.111 6.234 -30.474 1.00 84.38 460 THR A CA 1
ATOM 3619 C C . THR A 1 460 ? -1.220 5.679 -29.059 1.00 84.38 460 THR A C 1
ATOM 3621 O O . THR A 1 460 ? -1.692 6.365 -28.158 1.00 84.38 460 THR A O 1
ATOM 3624 N N . ASP A 1 461 ? -0.804 4.425 -28.865 1.00 87.44 461 ASP A N 1
ATOM 3625 C CA . ASP A 1 461 ? -0.726 3.805 -27.552 1.00 87.44 461 ASP A CA 1
ATOM 3626 C C . ASP A 1 461 ? 0.491 4.323 -26.776 1.00 87.44 461 ASP A C 1
ATOM 3628 O O . ASP A 1 461 ? 1.638 4.186 -27.212 1.00 87.44 461 ASP A O 1
ATOM 3632 N N . PHE A 1 462 ? 0.232 4.910 -25.608 1.00 89.50 462 PHE A N 1
ATOM 3633 C CA . PHE A 1 462 ? 1.275 5.471 -24.758 1.00 89.50 462 PHE A CA 1
ATOM 3634 C C . PHE A 1 462 ? 2.244 4.401 -24.231 1.00 89.50 462 PHE A C 1
ATOM 3636 O O . PHE A 1 462 ? 3.446 4.658 -24.167 1.00 89.50 462 PHE A O 1
ATOM 3643 N N . GLY A 1 463 ? 1.752 3.204 -23.886 1.00 90.38 463 GLY A N 1
ATOM 3644 C CA . GLY A 1 463 ? 2.588 2.114 -23.380 1.00 90.38 463 GLY A CA 1
ATOM 3645 C C . GLY A 1 463 ? 3.639 1.695 -24.401 1.00 90.38 463 GLY A C 1
ATOM 3646 O O . GLY A 1 463 ? 4.834 1.671 -24.101 1.00 90.38 463 GLY A O 1
ATOM 3647 N N . LEU A 1 464 ? 3.203 1.484 -25.642 1.00 90.62 464 LEU A N 1
ATOM 3648 C CA . LEU A 1 464 ? 4.085 1.166 -26.759 1.00 90.62 464 LEU A CA 1
ATOM 3649 C C . LEU A 1 464 ? 5.073 2.302 -27.070 1.00 90.62 464 LEU A C 1
ATOM 3651 O O . LEU A 1 464 ? 6.261 2.047 -27.274 1.00 90.62 464 LEU A O 1
ATOM 3655 N N . TYR A 1 465 ? 4.611 3.559 -27.068 1.00 92.69 465 TYR A N 1
ATOM 3656 C CA . TYR A 1 465 ? 5.479 4.723 -27.282 1.00 92.69 465 TYR A CA 1
ATOM 3657 C C . TYR A 1 465 ? 6.582 4.816 -26.218 1.00 92.69 465 TYR A C 1
ATOM 3659 O O . TYR A 1 465 ? 7.754 5.015 -26.545 1.00 92.69 465 TYR A O 1
ATOM 3667 N N . ASN A 1 466 ? 6.215 4.649 -24.948 1.00 93.69 466 ASN A N 1
ATOM 3668 C CA . ASN A 1 466 ? 7.144 4.650 -23.826 1.00 93.69 466 ASN A CA 1
ATOM 3669 C C . ASN A 1 466 ? 8.169 3.509 -23.939 1.00 93.69 466 ASN A C 1
ATOM 3671 O O . ASN A 1 466 ? 9.367 3.737 -23.789 1.00 93.69 466 ASN A O 1
ATOM 3675 N N . ASN A 1 467 ? 7.728 2.295 -24.276 1.00 94.75 467 ASN A N 1
ATOM 3676 C CA . ASN A 1 467 ? 8.639 1.162 -24.441 1.00 94.75 467 ASN A CA 1
ATOM 3677 C C . ASN A 1 467 ? 9.638 1.393 -25.581 1.00 94.75 467 ASN A C 1
ATOM 3679 O O . ASN A 1 467 ? 10.809 1.049 -25.439 1.00 94.75 467 ASN A O 1
ATOM 3683 N N . LEU A 1 468 ? 9.214 2.013 -26.690 1.00 94.06 468 LEU A N 1
ATOM 3684 C CA . LEU A 1 468 ? 10.123 2.408 -27.772 1.00 94.06 468 LEU A CA 1
ATOM 3685 C C . LEU A 1 468 ? 11.142 3.453 -27.307 1.00 94.06 468 LEU A C 1
ATOM 3687 O O . LEU A 1 468 ? 12.323 3.330 -27.627 1.00 94.06 468 LEU A O 1
ATOM 3691 N N . HIS A 1 469 ? 10.707 4.461 -26.545 1.00 94.56 469 HIS A N 1
ATOM 3692 C CA . HIS A 1 469 ? 11.607 5.458 -25.963 1.00 94.56 469 HIS A CA 1
ATOM 3693 C C . HIS A 1 469 ? 12.704 4.796 -25.114 1.00 94.56 469 HIS A C 1
ATOM 3695 O O . HIS A 1 469 ? 13.894 5.056 -25.321 1.00 94.56 469 HIS A O 1
ATOM 3701 N N . GLU A 1 470 ? 12.315 3.903 -24.202 1.00 95.38 470 GLU A N 1
ATOM 3702 C CA . GLU A 1 470 ? 13.253 3.201 -23.325 1.00 95.38 470 GLU A CA 1
ATOM 3703 C C . GLU A 1 470 ? 14.143 2.211 -24.089 1.00 95.38 470 GLU A C 1
ATOM 3705 O O . GLU A 1 470 ? 15.341 2.135 -23.814 1.00 95.38 470 GLU A O 1
ATOM 3710 N N . LEU A 1 471 ? 13.611 1.513 -25.100 1.00 95.88 471 LEU A N 1
ATOM 3711 C CA . LEU A 1 471 ? 14.397 0.653 -25.987 1.00 95.88 471 LEU A CA 1
ATOM 3712 C C . LEU A 1 471 ? 15.507 1.453 -26.673 1.00 95.88 471 LEU A C 1
ATOM 3714 O O . LEU A 1 471 ? 16.668 1.056 -26.624 1.00 95.88 471 LEU A O 1
ATOM 3718 N N . ILE A 1 472 ? 15.181 2.605 -27.268 1.00 95.19 472 ILE A N 1
ATOM 3719 C CA . ILE A 1 472 ? 16.172 3.451 -27.946 1.00 95.19 472 ILE A CA 1
ATOM 3720 C C . ILE A 1 472 ? 17.263 3.879 -26.953 1.00 95.19 472 ILE A C 1
ATOM 3722 O O . ILE A 1 472 ? 18.447 3.816 -27.289 1.00 95.19 472 ILE A O 1
ATOM 3726 N N . ARG A 1 473 ? 16.907 4.257 -25.715 1.00 94.38 473 ARG A N 1
ATOM 3727 C CA . ARG A 1 473 ? 17.896 4.556 -24.661 1.00 94.38 473 ARG A CA 1
ATOM 3728 C C . ARG A 1 473 ? 18.787 3.347 -24.353 1.00 94.38 473 ARG A C 1
ATOM 3730 O O . ARG A 1 473 ? 20.000 3.508 -24.220 1.00 94.38 473 ARG A O 1
ATOM 3737 N N . TYR A 1 474 ? 18.206 2.154 -24.271 1.00 95.31 474 TYR A N 1
ATOM 3738 C CA . TYR A 1 474 ? 18.906 0.914 -23.941 1.00 95.31 474 TYR A CA 1
ATOM 3739 C C . TYR A 1 474 ? 19.891 0.449 -25.021 1.00 95.31 474 TYR A C 1
ATOM 3741 O O . TYR A 1 474 ? 20.989 0.013 -24.676 1.00 95.31 474 TYR A O 1
ATOM 3749 N N . LEU A 1 475 ? 19.575 0.605 -26.313 1.00 94.56 475 LEU A N 1
ATOM 3750 C CA . LEU A 1 475 ? 20.465 0.187 -27.412 1.00 94.56 475 LEU A CA 1
ATOM 3751 C C . LEU A 1 475 ? 21.869 0.792 -27.295 1.00 94.56 475 LEU A C 1
ATOM 3753 O O . LEU A 1 475 ? 22.862 0.109 -27.532 1.00 94.56 475 LEU A O 1
ATOM 3757 N N . ALA A 1 476 ? 21.965 2.049 -26.850 1.00 91.81 476 ALA A N 1
ATOM 3758 C CA . ALA A 1 476 ? 23.242 2.732 -26.651 1.00 91.81 476 ALA A CA 1
ATOM 3759 C C . ALA A 1 476 ? 24.098 2.124 -25.526 1.00 91.81 476 ALA A C 1
ATOM 3761 O O . ALA A 1 476 ? 25.297 2.399 -25.447 1.00 91.81 476 ALA A O 1
ATOM 3762 N N . LEU A 1 477 ? 23.507 1.308 -24.647 1.00 92.06 477 LEU A N 1
ATOM 3763 C CA . LEU A 1 477 ? 24.216 0.604 -23.582 1.00 92.06 477 LEU A CA 1
ATOM 3764 C C . LEU A 1 477 ? 24.794 -0.740 -24.029 1.00 92.06 477 LEU A C 1
ATOM 3766 O O . LEU A 1 477 ? 25.700 -1.240 -23.354 1.00 92.06 477 LEU A O 1
ATOM 3770 N N . LEU A 1 478 ? 24.310 -1.290 -25.146 1.00 93.12 478 LEU A N 1
ATOM 3771 C CA . LEU A 1 478 ? 24.675 -2.619 -25.614 1.00 93.12 478 LEU A CA 1
ATOM 3772 C C . LEU A 1 478 ? 26.111 -2.675 -26.175 1.00 93.12 478 LEU A C 1
ATOM 3774 O O . LEU A 1 478 ? 26.564 -1.717 -26.811 1.00 93.12 478 LEU A O 1
ATOM 3778 N N . PRO A 1 479 ? 26.848 -3.785 -25.958 1.00 89.31 479 PRO A N 1
ATOM 3779 C CA . PRO A 1 479 ? 28.279 -3.846 -26.256 1.00 89.31 479 PRO A CA 1
ATOM 3780 C C . PRO A 1 479 ? 28.629 -3.614 -27.729 1.00 89.31 479 PRO A C 1
ATOM 3782 O O . PRO A 1 479 ? 29.525 -2.818 -28.015 1.00 89.31 479 PRO A O 1
ATOM 3785 N N . ALA A 1 480 ? 27.929 -4.266 -28.667 1.00 91.25 480 ALA A N 1
ATOM 3786 C CA . ALA A 1 480 ? 28.260 -4.145 -30.087 1.00 91.25 480 ALA A CA 1
ATOM 3787 C C . ALA A 1 480 ? 27.905 -2.756 -30.627 1.00 91.25 480 ALA A C 1
ATOM 3789 O O . ALA A 1 480 ? 28.681 -2.183 -31.386 1.00 91.25 480 ALA A O 1
ATOM 3790 N N . TYR A 1 481 ? 26.805 -2.160 -30.154 1.00 92.69 481 TYR A N 1
ATOM 3791 C CA . TYR A 1 481 ? 26.465 -0.778 -30.489 1.00 92.69 481 TYR A CA 1
ATOM 3792 C C . TYR A 1 481 ? 27.564 0.198 -30.039 1.00 92.69 481 TYR A C 1
ATOM 3794 O O . TYR A 1 481 ? 28.020 1.015 -30.833 1.00 92.69 481 TYR A O 1
ATOM 3802 N N . LYS A 1 482 ? 28.052 0.085 -28.794 1.00 88.56 482 LYS A N 1
ATOM 3803 C CA . LYS A 1 482 ? 29.143 0.940 -28.285 1.00 88.56 482 LYS A CA 1
ATOM 3804 C C . LYS A 1 482 ? 30.452 0.781 -29.054 1.00 88.56 482 LYS A C 1
ATOM 3806 O O . LYS A 1 482 ? 31.175 1.757 -29.218 1.00 88.56 482 LYS A O 1
ATOM 3811 N N . ALA A 1 483 ? 30.780 -0.444 -29.456 1.00 91.06 483 ALA A N 1
ATOM 3812 C CA . ALA A 1 483 ? 32.071 -0.753 -30.059 1.00 91.06 483 ALA A CA 1
ATOM 3813 C C . ALA A 1 483 ? 32.106 -0.554 -31.583 1.00 91.06 483 ALA A C 1
ATOM 3815 O O . ALA A 1 483 ? 33.172 -0.273 -32.122 1.00 91.06 483 ALA A O 1
ATOM 3816 N N . GLN A 1 484 ? 30.980 -0.745 -32.277 1.00 92.75 484 GLN A N 1
ATOM 3817 C CA . GLN A 1 484 ? 30.965 -0.957 -33.730 1.00 92.75 484 GLN A CA 1
ATOM 3818 C C . GLN A 1 484 ? 29.958 -0.071 -34.491 1.00 92.75 484 GLN A C 1
ATOM 3820 O O . GLN A 1 484 ? 29.933 -0.109 -35.723 1.00 92.75 484 GLN A O 1
ATOM 3825 N N . ALA A 1 485 ? 29.122 0.728 -33.813 1.00 91.81 485 ALA A N 1
ATOM 3826 C CA . ALA A 1 485 ? 28.214 1.650 -34.499 1.00 91.81 485 ALA A CA 1
ATOM 3827 C C . ALA A 1 485 ? 28.978 2.779 -35.217 1.00 91.81 485 ALA A C 1
ATOM 3829 O O . ALA A 1 485 ? 29.962 3.317 -34.715 1.00 91.81 485 ALA A O 1
ATOM 3830 N N . THR A 1 486 ? 28.509 3.153 -36.409 1.00 95.06 486 THR A N 1
ATOM 3831 C CA . THR A 1 486 ? 29.083 4.254 -37.194 1.00 95.06 486 THR A CA 1
ATOM 3832 C C . THR A 1 486 ? 28.569 5.613 -36.717 1.00 95.06 486 THR A C 1
ATOM 3834 O O . THR A 1 486 ? 27.554 5.719 -36.024 1.00 95.06 486 THR A O 1
ATOM 3837 N N . GLU A 1 487 ? 29.226 6.695 -37.145 1.00 94.25 487 GLU A N 1
ATOM 3838 C CA . GLU A 1 487 ? 28.769 8.063 -36.867 1.00 94.25 487 GLU A CA 1
ATOM 3839 C C . GLU A 1 487 ? 27.343 8.321 -37.393 1.00 94.25 487 GLU A C 1
ATOM 3841 O O . GLU A 1 487 ? 26.547 9.009 -36.751 1.00 94.25 487 GLU A O 1
ATOM 3846 N N . GLU A 1 488 ? 26.988 7.738 -38.540 1.00 93.94 488 GLU A N 1
ATOM 3847 C CA . GLU A 1 488 ? 25.638 7.825 -39.105 1.00 93.94 488 GLU A CA 1
ATOM 3848 C C . GLU A 1 488 ? 24.597 7.155 -38.206 1.00 93.94 488 GLU A C 1
ATOM 3850 O O . GLU A 1 488 ? 23.539 7.740 -37.959 1.00 93.94 488 GLU A O 1
ATOM 3855 N N . ASN A 1 489 ? 24.925 5.988 -37.642 1.00 94.44 489 ASN A N 1
ATOM 3856 C CA . ASN A 1 489 ? 24.058 5.287 -36.695 1.00 94.44 489 ASN A CA 1
ATOM 3857 C C . ASN A 1 489 ? 23.841 6.131 -35.435 1.00 94.44 489 ASN A C 1
ATOM 3859 O O . ASN A 1 489 ? 22.702 6.299 -35.005 1.00 94.44 489 ASN A O 1
ATOM 3863 N N . HIS A 1 490 ? 24.894 6.757 -34.901 1.00 94.94 490 HIS A N 1
ATOM 3864 C CA . HIS A 1 490 ? 24.770 7.674 -33.765 1.00 94.94 490 HIS A CA 1
ATOM 3865 C C . HIS A 1 490 ? 23.915 8.911 -34.083 1.00 94.94 490 HIS A C 1
ATOM 3867 O O . HIS A 1 490 ? 23.078 9.307 -33.268 1.00 94.94 490 HIS A O 1
ATOM 3873 N N . LYS A 1 491 ? 24.070 9.515 -35.270 1.00 95.81 491 LYS A N 1
ATOM 3874 C CA . LYS A 1 491 ? 23.235 10.650 -35.710 1.00 95.81 491 LYS A CA 1
ATOM 3875 C C . LYS A 1 491 ? 21.766 10.256 -35.824 1.00 95.81 491 LYS A C 1
ATOM 3877 O O . LYS A 1 491 ? 20.893 11.019 -35.408 1.00 95.81 491 LYS A O 1
ATOM 3882 N N . LEU A 1 492 ? 21.485 9.086 -36.389 1.00 95.56 492 LEU A N 1
ATOM 3883 C CA . LEU A 1 492 ? 20.126 8.584 -36.547 1.00 95.56 492 LEU A CA 1
ATOM 3884 C C . LEU A 1 492 ? 19.496 8.202 -35.204 1.00 95.56 492 LEU A C 1
ATOM 3886 O O . LEU A 1 492 ? 18.361 8.584 -34.930 1.00 95.56 492 LEU A O 1
ATOM 3890 N N . HIS A 1 493 ? 20.254 7.556 -34.323 1.00 95.81 493 HIS A N 1
ATOM 3891 C CA . HIS A 1 493 ? 19.849 7.266 -32.949 1.00 95.81 493 HIS A CA 1
ATOM 3892 C C . HIS A 1 493 ? 19.504 8.537 -32.163 1.00 95.81 493 HIS A C 1
ATOM 3894 O O . HIS A 1 493 ? 18.437 8.619 -31.558 1.00 95.81 493 HIS A O 1
ATOM 3900 N N . ALA A 1 494 ? 20.321 9.589 -32.267 1.00 95.56 494 ALA A N 1
ATOM 3901 C CA . ALA A 1 494 ? 20.014 10.883 -31.657 1.00 95.56 494 ALA A CA 1
ATOM 3902 C C . ALA A 1 494 ? 18.723 11.511 -32.225 1.00 95.56 494 ALA A C 1
ATOM 3904 O O . ALA A 1 494 ? 17.936 12.117 -31.489 1.00 95.56 494 ALA A O 1
ATOM 3905 N N . ARG A 1 495 ? 18.458 11.348 -33.531 1.00 95.81 495 ARG A N 1
ATOM 3906 C CA . ARG A 1 495 ? 17.190 11.774 -34.151 1.00 95.81 495 ARG A CA 1
ATOM 3907 C C . ARG A 1 495 ? 16.004 10.961 -33.638 1.00 95.81 495 ARG A C 1
ATOM 3909 O O . ARG A 1 495 ? 14.951 11.552 -33.405 1.00 95.81 495 ARG A O 1
ATOM 3916 N N . LEU A 1 496 ? 16.166 9.654 -33.442 1.00 94.88 496 LEU A N 1
ATOM 3917 C CA . LEU A 1 496 ? 15.153 8.779 -32.852 1.00 94.88 496 LEU A CA 1
ATOM 3918 C C . LEU A 1 496 ? 14.846 9.178 -31.407 1.00 94.88 496 LEU A C 1
ATOM 3920 O O . LEU A 1 496 ? 13.678 9.375 -31.088 1.00 94.88 496 LEU A O 1
ATOM 3924 N N . LEU A 1 497 ? 15.860 9.420 -30.570 1.00 92.81 497 LEU A N 1
ATOM 3925 C CA . LEU A 1 497 ? 15.665 9.923 -29.203 1.00 92.81 497 LEU A CA 1
ATOM 3926 C C . LEU A 1 497 ? 14.867 11.232 -29.180 1.00 92.81 497 LEU A C 1
ATOM 3928 O O . LEU A 1 497 ? 13.971 11.402 -28.356 1.00 92.81 497 LEU A O 1
ATOM 3932 N N . LYS A 1 498 ? 15.143 12.149 -30.115 1.00 92.94 498 LYS A N 1
ATOM 3933 C CA . LYS A 1 498 ? 14.375 13.394 -30.254 1.00 92.94 498 LYS A CA 1
ATOM 3934 C C . LYS A 1 498 ? 12.953 13.148 -30.773 1.00 92.94 498 LYS A C 1
ATOM 3936 O O . LYS A 1 498 ? 12.022 13.823 -30.336 1.00 92.94 498 LYS A O 1
ATOM 3941 N N . ARG A 1 499 ? 12.772 12.210 -31.712 1.00 92.06 499 ARG A N 1
ATOM 3942 C CA . ARG A 1 499 ? 11.463 11.847 -32.287 1.00 92.06 499 ARG A CA 1
ATOM 3943 C C . ARG A 1 499 ? 10.555 11.212 -31.239 1.00 92.06 499 ARG A C 1
ATOM 3945 O O . ARG A 1 499 ? 9.380 11.566 -31.224 1.00 92.06 499 ARG A O 1
ATOM 3952 N N . TYR A 1 500 ? 11.101 10.331 -30.408 1.00 91.94 500 TYR A N 1
ATOM 3953 C CA . TYR A 1 500 ? 10.405 9.592 -29.357 1.00 91.94 500 TYR A CA 1
ATOM 3954 C C . TYR A 1 500 ? 10.639 10.209 -27.969 1.00 91.94 500 TYR A C 1
ATOM 3956 O O . TYR A 1 500 ? 10.653 9.515 -26.959 1.00 91.94 500 TYR A O 1
ATOM 3964 N N . ALA A 1 501 ? 10.854 11.526 -27.890 1.00 91.12 501 ALA A N 1
ATOM 3965 C CA . ALA A 1 501 ? 11.015 12.210 -26.613 1.00 91.12 501 ALA A CA 1
ATOM 3966 C C . ALA A 1 501 ? 9.685 12.252 -25.837 1.00 91.12 501 ALA A C 1
ATOM 3968 O O . ALA A 1 501 ? 8.630 12.566 -26.404 1.00 91.12 501 ALA A O 1
ATOM 3969 N N . MET A 1 502 ? 9.747 12.010 -24.524 1.00 91.12 502 MET A N 1
ATOM 3970 C CA . MET A 1 502 ? 8.562 11.982 -23.654 1.00 91.12 502 MET A CA 1
ATOM 3971 C C . MET A 1 502 ? 7.904 13.353 -23.455 1.00 91.12 502 MET A C 1
ATOM 3973 O O . MET A 1 502 ? 6.721 13.413 -23.152 1.00 91.12 502 MET A O 1
ATOM 3977 N N . GLY A 1 503 ? 8.604 14.461 -23.728 1.00 87.44 503 GLY A N 1
ATOM 3978 C CA . GLY A 1 503 ? 8.083 15.830 -23.548 1.00 87.44 503 GLY A CA 1
ATOM 3979 C C . GLY A 1 503 ? 6.873 16.218 -24.410 1.00 87.44 503 GLY A C 1
ATOM 3980 O O . GLY A 1 503 ? 6.350 17.326 -24.264 1.00 87.44 503 GLY A O 1
ATOM 3981 N N . SER A 1 504 ? 6.442 15.336 -25.315 1.00 85.62 504 SER A N 1
ATOM 3982 C CA . SER A 1 504 ? 5.187 15.462 -26.066 1.00 85.62 504 SER A CA 1
ATOM 3983 C C . SER A 1 504 ? 3.961 14.964 -25.290 1.00 85.62 504 SER A C 1
ATOM 3985 O O . SER A 1 504 ? 2.859 15.429 -25.570 1.00 85.62 504 SER A O 1
ATOM 3987 N N . TYR A 1 505 ? 4.165 14.102 -24.293 1.00 91.44 505 TYR A N 1
ATOM 3988 C CA . TYR A 1 505 ? 3.133 13.565 -23.413 1.00 91.44 505 TYR A CA 1
ATOM 3989 C C . TYR A 1 505 ? 3.091 14.303 -22.079 1.00 91.44 505 TYR A C 1
ATOM 3991 O O . TYR A 1 505 ? 4.043 14.970 -21.651 1.00 91.44 505 TYR A O 1
ATOM 3999 N N . ARG A 1 506 ? 1.950 14.187 -21.412 1.00 92.94 506 ARG A N 1
ATOM 4000 C CA . ARG A 1 506 ? 1.696 14.703 -20.075 1.00 92.94 506 ARG A CA 1
ATOM 4001 C C . ARG A 1 506 ? 1.480 13.555 -19.103 1.00 92.94 506 ARG A C 1
ATOM 4003 O O . ARG A 1 506 ? 1.176 12.433 -19.492 1.00 92.94 506 ARG A O 1
ATOM 4010 N N . PHE A 1 507 ? 1.585 13.856 -17.815 1.00 92.19 507 PHE A N 1
ATOM 4011 C CA . PHE A 1 507 ? 1.307 12.888 -16.755 1.00 92.19 507 PHE A CA 1
ATOM 4012 C C . PHE A 1 507 ? -0.085 12.267 -16.901 1.00 92.19 507 PHE A C 1
ATOM 4014 O O . PHE A 1 507 ? -0.237 11.066 -16.702 1.00 92.19 507 PHE A O 1
ATOM 4021 N N . HIS A 1 508 ? -1.076 13.062 -17.315 1.00 91.31 508 HIS A N 1
ATOM 4022 C CA . HIS A 1 508 ? -2.425 12.574 -17.589 1.00 91.31 508 HIS A CA 1
ATOM 4023 C C . HIS A 1 508 ? -2.458 11.388 -18.566 1.00 91.31 508 HIS A C 1
ATOM 4025 O O . HIS A 1 508 ? -3.216 10.452 -18.334 1.00 91.31 508 HIS A O 1
ATOM 4031 N N . ASP A 1 509 ? -1.626 11.390 -19.610 1.00 90.25 509 ASP A N 1
ATOM 4032 C CA . ASP A 1 509 ? -1.628 10.334 -20.629 1.00 90.25 509 ASP A CA 1
ATOM 4033 C C . ASP A 1 509 ? -1.144 8.993 -20.053 1.00 90.25 509 ASP A C 1
ATOM 4035 O O . ASP A 1 509 ? -1.712 7.944 -20.344 1.00 90.25 509 ASP A O 1
ATOM 4039 N N . CYS A 1 510 ? -0.147 9.029 -19.162 1.00 90.31 510 CYS A N 1
ATOM 4040 C CA . CYS A 1 510 ? 0.321 7.846 -18.437 1.00 90.31 510 CYS A CA 1
ATOM 4041 C C . CYS A 1 510 ? -0.721 7.355 -17.417 1.00 90.31 510 CYS A C 1
ATOM 4043 O O . CYS A 1 510 ? -0.985 6.159 -17.327 1.00 90.31 510 CYS A O 1
ATOM 4045 N N . LEU A 1 511 ? -1.371 8.270 -16.685 1.00 88.75 511 LEU A N 1
ATOM 4046 C CA . LEU A 1 511 ? -2.388 7.925 -15.681 1.00 88.75 511 LEU A CA 1
ATOM 4047 C C . LEU A 1 511 ? -3.601 7.194 -16.279 1.00 88.75 511 LEU A C 1
ATOM 4049 O O . LEU A 1 511 ? -4.249 6.416 -15.587 1.00 88.75 511 LEU A O 1
ATOM 4053 N N . GLN A 1 512 ? -3.891 7.355 -17.575 1.00 86.12 512 GLN A N 1
ATOM 4054 C CA . GLN A 1 512 ? -4.948 6.579 -18.240 1.00 86.12 512 GLN A CA 1
ATOM 4055 C C . GLN A 1 512 ? -4.698 5.060 -18.190 1.00 86.12 512 GLN A C 1
ATOM 4057 O O . GLN A 1 512 ? -5.654 4.278 -18.236 1.00 86.12 512 GLN A O 1
ATOM 4062 N N . LEU A 1 513 ? -3.441 4.626 -18.045 1.00 84.88 513 LEU A N 1
ATOM 4063 C CA . LEU A 1 513 ? -3.087 3.216 -17.882 1.00 84.88 513 LEU A CA 1
ATOM 4064 C C . LEU A 1 513 ? -3.582 2.614 -16.566 1.00 84.88 513 LEU A C 1
ATOM 4066 O O . LEU A 1 513 ? -3.710 1.396 -16.486 1.00 84.88 513 LEU A O 1
ATOM 4070 N N . GLU A 1 514 ? -3.914 3.423 -15.554 1.00 80.06 514 GLU A N 1
ATOM 4071 C CA . GLU A 1 514 ? -4.492 2.920 -14.301 1.00 80.06 514 GLU A CA 1
ATOM 4072 C C . GLU A 1 514 ? -5.797 2.149 -14.537 1.00 80.06 514 GLU A C 1
ATOM 4074 O O . GLU A 1 514 ? -6.139 1.281 -13.742 1.00 80.06 514 GLU A O 1
ATOM 4079 N N . SER A 1 515 ? -6.494 2.400 -15.650 1.00 74.50 515 SER A N 1
ATOM 4080 C CA . SER A 1 515 ? -7.716 1.687 -16.048 1.00 74.50 515 SER A CA 1
ATOM 4081 C C . SER A 1 515 ? -7.477 0.390 -16.836 1.00 74.50 515 SER A C 1
ATOM 4083 O O . SER A 1 515 ? -8.425 -0.346 -17.108 1.00 74.50 515 SER A O 1
ATOM 4085 N N . ARG A 1 516 ? -6.230 0.092 -17.218 1.00 75.94 516 ARG A N 1
ATOM 4086 C CA . ARG A 1 516 ? -5.865 -1.046 -18.076 1.00 75.94 516 ARG A CA 1
ATOM 4087 C C . ARG A 1 516 ? -5.151 -2.131 -17.279 1.00 75.94 516 ARG A C 1
ATOM 4089 O O . ARG A 1 516 ? -4.492 -1.835 -16.287 1.00 75.94 516 ARG A O 1
ATOM 4096 N N . SER A 1 517 ? -5.227 -3.380 -17.738 1.00 76.69 517 SER A N 1
ATOM 4097 C CA . SER A 1 517 ? -4.465 -4.469 -17.118 1.00 76.69 517 SER A CA 1
ATOM 4098 C C . SER A 1 517 ? -2.996 -4.414 -17.539 1.00 76.69 517 SER A C 1
ATOM 4100 O O . SER A 1 517 ? -2.589 -5.039 -18.516 1.00 76.69 517 SER A O 1
ATOM 4102 N N . VAL A 1 518 ? -2.206 -3.610 -16.831 1.00 82.81 518 VAL A N 1
ATOM 4103 C CA . VAL A 1 518 ? -0.765 -3.451 -17.060 1.00 82.81 518 VAL A CA 1
ATOM 4104 C C . VAL A 1 518 ? 0.012 -3.578 -15.754 1.00 82.81 518 VAL A C 1
ATOM 4106 O O . VAL A 1 518 ? -0.507 -3.290 -14.674 1.00 82.81 518 VAL A O 1
ATOM 4109 N N . TYR A 1 519 ? 1.276 -3.970 -15.857 1.00 86.50 519 TYR A N 1
ATOM 4110 C CA . TYR A 1 519 ? 2.264 -3.796 -14.796 1.00 86.50 519 TYR A CA 1
ATOM 4111 C C . TYR A 1 519 ? 3.454 -3.009 -15.338 1.00 86.50 519 TYR A C 1
ATOM 4113 O O . TYR A 1 519 ? 3.686 -2.953 -16.548 1.00 86.50 519 TYR A O 1
ATOM 4121 N N . VAL A 1 520 ? 4.210 -2.388 -14.439 1.00 91.75 520 VAL A N 1
ATOM 4122 C CA . VAL A 1 520 ? 5.426 -1.666 -14.811 1.00 91.75 520 VAL A CA 1
ATOM 4123 C C . VAL A 1 520 ? 6.633 -2.527 -14.478 1.00 91.75 520 VAL A C 1
ATOM 4125 O O . VAL A 1 520 ? 6.777 -2.991 -13.349 1.00 91.75 520 VAL A O 1
ATOM 4128 N N . GLN A 1 521 ? 7.519 -2.717 -15.448 1.00 92.75 521 GLN A N 1
ATOM 4129 C CA . GLN A 1 521 ? 8.823 -3.328 -15.245 1.00 92.75 521 GLN A CA 1
ATOM 4130 C C . GLN A 1 521 ? 9.883 -2.228 -15.132 1.00 92.75 521 GLN A C 1
ATOM 4132 O O . GLN A 1 521 ? 10.142 -1.482 -16.077 1.00 92.75 521 GLN A O 1
ATOM 4137 N N . ILE A 1 522 ? 10.513 -2.142 -13.967 1.00 93.25 522 ILE A N 1
ATOM 4138 C CA . ILE A 1 522 ? 11.653 -1.275 -13.700 1.00 93.25 522 ILE A CA 1
ATOM 4139 C C . ILE A 1 522 ? 12.927 -2.095 -13.847 1.00 93.25 522 ILE A C 1
ATOM 4141 O O . ILE A 1 522 ? 13.093 -3.125 -13.191 1.00 93.25 522 ILE A O 1
ATOM 4145 N N . LEU A 1 523 ? 13.835 -1.626 -14.698 1.00 91.94 523 LEU A N 1
ATOM 4146 C CA . LEU A 1 523 ? 15.128 -2.270 -14.919 1.00 91.94 523 LEU A CA 1
ATOM 4147 C C . LEU A 1 523 ? 16.243 -1.370 -14.407 1.00 91.94 523 LEU A C 1
ATOM 4149 O O . LEU A 1 523 ? 16.348 -0.224 -14.843 1.00 91.94 523 LEU A O 1
ATOM 4153 N N . LEU A 1 524 ? 17.069 -1.894 -13.506 1.00 88.75 524 LEU A N 1
ATOM 4154 C CA . LEU A 1 524 ? 18.197 -1.187 -12.904 1.00 88.75 524 LEU A CA 1
ATOM 4155 C C . LEU A 1 524 ? 19.513 -1.687 -13.507 1.00 88.75 524 LEU A C 1
ATOM 4157 O O . LEU A 1 524 ? 19.794 -2.887 -13.497 1.00 88.75 524 LEU A O 1
ATOM 4161 N N . PHE A 1 525 ? 20.333 -0.778 -14.031 1.00 87.81 525 PHE A N 1
ATOM 4162 C CA . PHE A 1 525 ? 21.618 -1.116 -14.638 1.00 87.81 525 PHE A CA 1
ATOM 4163 C C . PHE A 1 525 ? 22.763 -0.391 -13.928 1.00 87.81 525 PHE A C 1
ATOM 4165 O O . PHE A 1 525 ? 22.955 0.811 -14.129 1.00 87.81 525 PHE A O 1
ATOM 4172 N N . ARG A 1 526 ? 23.535 -1.141 -13.126 1.00 81.12 526 ARG A N 1
ATOM 4173 C CA . ARG A 1 526 ? 24.766 -0.699 -12.431 1.00 81.12 526 ARG A CA 1
ATOM 4174 C C . ARG A 1 526 ? 24.666 0.615 -11.633 1.00 81.12 526 ARG A C 1
ATOM 4176 O O . ARG A 1 526 ? 25.666 1.317 -11.520 1.00 81.12 526 ARG A O 1
ATOM 4183 N N . GLY A 1 527 ? 23.488 1.036 -11.164 1.00 74.19 527 GLY A N 1
ATOM 4184 C CA . GLY A 1 527 ? 23.363 2.373 -10.563 1.00 74.19 527 GLY A CA 1
ATOM 4185 C C . GLY A 1 527 ? 23.670 3.523 -11.531 1.00 74.19 527 GLY A C 1
ATOM 4186 O O . GLY A 1 527 ? 24.025 4.606 -11.088 1.00 74.19 527 GLY A O 1
ATOM 4187 N N . GLN A 1 528 ? 23.627 3.281 -12.848 1.00 80.88 528 GLN A N 1
ATOM 4188 C CA . GLN A 1 528 ? 23.942 4.262 -13.898 1.00 80.88 528 GLN A CA 1
ATOM 4189 C C . GLN A 1 528 ? 22.721 4.637 -14.732 1.00 80.88 528 GLN A C 1
ATOM 4191 O O . GLN A 1 528 ? 22.643 5.737 -15.284 1.00 80.88 528 GLN A O 1
ATOM 4196 N N . ALA A 1 529 ? 21.802 3.690 -14.903 1.00 88.38 529 ALA A N 1
ATOM 4197 C CA . ALA A 1 529 ? 20.601 3.877 -15.688 1.00 88.38 529 ALA A CA 1
ATOM 4198 C C . ALA A 1 529 ? 19.446 3.079 -15.097 1.00 88.38 529 ALA A C 1
ATOM 4200 O O . ALA A 1 529 ? 19.618 1.988 -14.548 1.00 88.38 529 ALA A O 1
ATOM 4201 N N . SER A 1 530 ? 18.251 3.626 -15.271 1.00 92.25 530 SER A N 1
ATOM 4202 C CA . SER A 1 530 ? 17.007 2.974 -14.902 1.00 92.25 530 SER A CA 1
ATOM 4203 C C . SER A 1 530 ? 15.983 3.178 -16.009 1.00 92.25 530 SER A C 1
ATOM 4205 O O . SER A 1 530 ? 15.897 4.262 -16.600 1.00 92.25 530 SER A O 1
ATOM 4207 N N . PHE A 1 531 ? 15.248 2.113 -16.309 1.00 94.25 531 PHE A N 1
ATOM 4208 C CA . PHE A 1 531 ? 14.271 2.056 -17.394 1.00 94.25 531 PHE A CA 1
ATOM 4209 C C . PHE A 1 531 ? 12.884 1.765 -16.834 1.00 94.25 531 PHE A C 1
ATOM 4211 O O . PHE A 1 531 ? 12.756 1.020 -15.863 1.00 94.25 531 PHE A O 1
ATOM 4218 N N . HIS A 1 532 ? 11.861 2.341 -17.461 1.00 95.06 532 HIS A N 1
ATOM 4219 C CA . HIS A 1 532 ? 10.460 2.195 -17.079 1.00 95.06 532 HIS A CA 1
ATOM 4220 C C . HIS A 1 532 ? 9.682 1.571 -18.241 1.00 95.06 532 HIS A C 1
ATOM 4222 O O . HIS A 1 532 ? 9.258 2.281 -19.147 1.00 95.06 532 HIS A O 1
ATOM 4228 N N . LEU A 1 533 ? 9.509 0.249 -18.245 1.00 94.44 533 LEU A N 1
ATOM 4229 C CA . LEU A 1 533 ? 8.759 -0.466 -19.281 1.00 94.44 533 LEU A CA 1
ATOM 4230 C C . LEU A 1 533 ? 7.324 -0.735 -18.826 1.00 94.44 533 LEU A C 1
ATOM 4232 O O . LEU A 1 533 ? 7.076 -1.070 -17.671 1.00 94.44 533 LEU A O 1
ATOM 4236 N N . ILE A 1 534 ? 6.376 -0.607 -19.747 1.00 92.94 534 ILE A N 1
ATOM 4237 C CA . ILE A 1 534 ? 4.956 -0.883 -19.531 1.00 92.94 534 ILE A CA 1
ATOM 4238 C C . ILE A 1 534 ? 4.643 -2.217 -20.189 1.00 92.94 534 ILE A C 1
ATOM 4240 O O . ILE A 1 534 ? 4.759 -2.361 -21.403 1.00 92.94 534 ILE A O 1
ATOM 4244 N N . CYS A 1 535 ? 4.242 -3.194 -19.391 1.00 87.69 535 CYS A N 1
ATOM 4245 C CA . CYS A 1 535 ? 3.957 -4.540 -19.859 1.00 87.69 535 CYS A CA 1
ATOM 4246 C C . CYS A 1 535 ? 2.473 -4.850 -19.675 1.00 87.69 535 CYS A C 1
ATOM 4248 O O . CYS A 1 535 ? 1.854 -4.434 -18.691 1.00 87.69 535 CYS A O 1
ATOM 4250 N N . ASN A 1 536 ? 1.903 -5.609 -20.607 1.00 80.12 536 ASN A N 1
ATOM 4251 C CA . ASN A 1 536 ? 0.544 -6.113 -20.456 1.00 80.12 536 ASN A CA 1
ATOM 4252 C C . ASN A 1 536 ? 0.508 -7.092 -19.276 1.00 80.12 536 ASN A C 1
ATOM 4254 O O . ASN A 1 536 ? 1.294 -8.036 -19.212 1.00 80.12 536 ASN A O 1
ATOM 4258 N N . GLY A 1 537 ? -0.381 -6.841 -18.319 1.00 69.06 537 GLY A N 1
ATOM 4259 C CA . GLY A 1 537 ? -0.656 -7.769 -17.232 1.00 69.06 537 GLY A CA 1
ATOM 4260 C C . GLY A 1 537 ? -1.612 -8.874 -17.684 1.00 69.06 537 GLY A C 1
ATOM 4261 O O . GLY A 1 537 ? -2.292 -8.716 -18.702 1.00 69.06 537 GLY A O 1
ATOM 4262 N N . PRO A 1 538 ? -1.715 -9.982 -16.925 1.00 60.22 538 PRO A N 1
ATOM 4263 C CA . PRO A 1 538 ? -2.823 -10.921 -17.107 1.00 60.22 538 PRO A CA 1
ATOM 4264 C C . PRO A 1 538 ? -4.138 -10.137 -17.083 1.00 60.22 538 PRO A C 1
ATOM 4266 O O . PRO A 1 538 ? -4.254 -9.186 -16.315 1.00 60.22 538 PRO A O 1
ATOM 4269 N N . LEU A 1 539 ? -5.103 -10.471 -17.943 1.00 52.25 539 LEU A N 1
ATOM 4270 C CA . LEU A 1 539 ? -6.392 -9.777 -18.006 1.00 52.25 539 LEU A CA 1
ATOM 4271 C C . LEU A 1 539 ? -7.060 -9.792 -16.622 1.00 52.25 539 LEU A C 1
ATOM 4273 O O . LEU A 1 539 ? -7.667 -10.785 -16.231 1.00 52.25 539 LEU A O 1
ATOM 4277 N N . GLU A 1 540 ? -6.974 -8.686 -15.880 1.00 54.81 540 GLU A N 1
ATOM 4278 C CA . GLU A 1 540 ? -7.835 -8.457 -14.730 1.00 54.81 540 GLU A CA 1
ATOM 4279 C C . GLU A 1 540 ? -9.232 -8.201 -15.293 1.00 54.81 540 GLU A C 1
ATOM 4281 O O . GLU A 1 540 ? -9.592 -7.078 -15.652 1.00 54.81 540 GLU A O 1
ATOM 4286 N N . GLY A 1 541 ? -10.013 -9.271 -15.454 1.00 55.94 541 GLY A N 1
ATOM 4287 C CA . GLY A 1 541 ? -11.440 -9.141 -15.700 1.00 55.94 541 GLY A CA 1
ATOM 4288 C C . GLY A 1 541 ? -12.032 -8.277 -14.591 1.00 55.94 541 GLY A C 1
ATOM 4289 O O . GLY A 1 541 ? -11.868 -8.616 -13.433 1.00 55.94 541 GLY A O 1
ATOM 4290 N N . ILE A 1 542 ? -12.660 -7.155 -14.954 1.00 59.97 542 ILE A N 1
ATOM 4291 C CA . ILE A 1 542 ? -13.416 -6.236 -14.083 1.00 59.97 542 ILE A CA 1
ATOM 4292 C C . ILE A 1 542 ? -12.712 -5.916 -12.751 1.00 59.97 542 ILE A C 1
ATOM 4294 O O . ILE A 1 542 ? -12.762 -6.678 -11.789 1.00 59.97 542 ILE A O 1
ATOM 4298 N N . GLN A 1 543 ? -12.157 -4.711 -12.633 1.00 67.62 543 GLN A N 1
ATOM 4299 C CA . GLN A 1 543 ? -11.707 -4.215 -11.336 1.00 67.62 543 GLN A CA 1
ATOM 4300 C C . GLN A 1 543 ? -12.908 -4.086 -10.383 1.00 67.62 543 GLN A C 1
ATOM 4302 O O . GLN A 1 543 ? -13.773 -3.224 -10.558 1.00 67.62 543 GLN A O 1
ATOM 4307 N N . LEU A 1 544 ? -12.974 -4.986 -9.402 1.00 73.94 544 LEU A N 1
ATOM 4308 C CA . LEU A 1 544 ? -13.991 -4.971 -8.363 1.00 73.94 544 LEU A CA 1
ATOM 4309 C C . LEU A 1 544 ? -13.553 -4.012 -7.251 1.00 73.94 544 LEU A C 1
ATOM 4311 O O . LEU A 1 544 ? -12.548 -4.253 -6.585 1.00 73.94 544 LEU A O 1
ATOM 4315 N N . GLU A 1 545 ? -14.297 -2.927 -7.062 1.00 77.38 545 GLU A N 1
ATOM 4316 C CA . GLU A 1 545 ? -14.061 -1.970 -5.977 1.00 77.38 545 GLU A CA 1
ATOM 4317 C C . GLU A 1 545 ? -14.676 -2.486 -4.680 1.00 77.38 545 GLU A C 1
ATOM 4319 O O . GLU A 1 545 ? -15.773 -3.050 -4.709 1.00 77.38 545 GLU A O 1
ATOM 4324 N N . LEU A 1 546 ? -14.006 -2.292 -3.541 1.00 80.69 546 LEU A N 1
ATOM 4325 C CA . LEU A 1 546 ? -14.564 -2.658 -2.240 1.00 80.69 546 LEU A CA 1
ATOM 4326 C C . LEU A 1 546 ? -15.743 -1.760 -1.835 1.00 80.69 546 LEU A C 1
ATOM 4328 O O . LEU A 1 546 ? -15.847 -0.622 -2.295 1.00 80.69 546 LEU A O 1
ATOM 4332 N N . PRO A 1 547 ? -16.642 -2.237 -0.949 1.00 83.62 547 PRO A N 1
ATOM 4333 C CA . PRO A 1 547 ? -17.707 -1.399 -0.429 1.00 83.62 547 PRO A CA 1
ATOM 4334 C C . PRO A 1 547 ? -17.103 -0.198 0.314 1.00 83.62 547 PRO A C 1
ATOM 4336 O O . PRO A 1 547 ? -16.180 -0.408 1.115 1.00 83.62 547 PRO A O 1
ATOM 4339 N N . PRO A 1 548 ? -17.643 1.018 0.119 1.00 81.12 548 PRO A N 1
ATOM 4340 C CA . PRO A 1 548 ? -17.122 2.225 0.751 1.00 81.12 548 PRO A CA 1
ATOM 4341 C C . PRO A 1 548 ? -17.245 2.187 2.282 1.00 81.12 548 PRO A C 1
ATOM 4343 O O . PRO A 1 548 ? -17.724 1.209 2.876 1.00 81.12 548 PRO A O 1
ATOM 4346 N N . ASP A 1 549 ? -16.741 3.216 2.958 1.00 76.81 549 ASP A N 1
ATOM 4347 C CA . ASP A 1 549 ? -16.807 3.287 4.416 1.00 76.81 549 ASP A CA 1
ATOM 4348 C C . ASP A 1 549 ? -18.258 3.413 4.934 1.00 76.81 549 ASP A C 1
ATOM 4350 O O . ASP A 1 549 ? -19.221 3.597 4.182 1.00 76.81 549 ASP A O 1
ATOM 4354 N N . ILE A 1 550 ? -18.435 3.267 6.251 1.00 80.81 550 ILE A N 1
ATOM 4355 C CA . ILE A 1 550 ? -19.761 3.323 6.884 1.00 80.81 550 ILE A CA 1
ATOM 4356 C C . ILE A 1 550 ? -20.433 4.688 6.662 1.00 80.81 550 ILE A C 1
ATOM 4358 O O . ILE A 1 550 ? -21.650 4.742 6.502 1.00 80.81 550 ILE A O 1
ATOM 4362 N N . ALA A 1 551 ? -19.674 5.787 6.638 1.00 77.50 551 ALA A N 1
ATOM 4363 C CA . ALA A 1 551 ? -20.226 7.133 6.508 1.00 77.50 551 ALA A CA 1
ATOM 4364 C C . ALA A 1 551 ? -20.719 7.419 5.077 1.00 77.50 551 ALA A C 1
ATOM 4366 O O . ALA A 1 551 ? -21.809 7.962 4.888 1.00 77.50 551 ALA A O 1
ATOM 4367 N N . GLU A 1 552 ? -19.963 7.003 4.066 1.00 81.69 552 GLU A N 1
ATOM 4368 C CA . GLU A 1 552 ? -20.318 7.110 2.654 1.00 81.69 552 GLU A CA 1
ATOM 4369 C C . GLU A 1 552 ? -21.505 6.208 2.299 1.00 81.69 552 GLU A C 1
ATOM 4371 O O . GLU A 1 552 ? -22.437 6.641 1.612 1.00 81.69 552 GLU A O 1
ATOM 4376 N N . LEU A 1 553 ? -21.524 4.972 2.812 1.00 84.12 553 LEU A N 1
ATOM 4377 C CA . LEU A 1 553 ? -22.671 4.071 2.659 1.00 84.12 553 LEU A CA 1
ATOM 4378 C C . LEU A 1 553 ? -23.927 4.631 3.327 1.00 84.12 553 LEU A C 1
ATOM 4380 O O . LEU A 1 553 ? -25.026 4.500 2.788 1.00 84.12 553 LEU A O 1
ATOM 4384 N N . GLU A 1 554 ? -23.780 5.284 4.479 1.00 83.75 554 GLU A N 1
ATOM 4385 C CA . GLU A 1 554 ? -24.880 5.964 5.150 1.00 83.75 554 GLU A CA 1
ATOM 4386 C C . GLU A 1 554 ? -25.436 7.125 4.311 1.00 83.75 554 GLU A C 1
ATOM 4388 O O . GLU A 1 554 ? -26.658 7.281 4.232 1.00 83.75 554 GLU A O 1
ATOM 4393 N N . ALA A 1 555 ? -24.578 7.894 3.637 1.00 85.62 555 ALA A N 1
ATOM 4394 C CA . ALA A 1 555 ? -24.991 8.980 2.750 1.00 85.62 555 ALA A CA 1
ATOM 4395 C C . ALA A 1 555 ? -25.634 8.476 1.442 1.00 85.62 555 ALA A C 1
ATOM 4397 O O . ALA A 1 555 ? -26.611 9.059 0.966 1.00 85.62 555 ALA A O 1
ATOM 4398 N N . ASN A 1 556 ? -25.133 7.375 0.864 1.00 85.94 556 ASN A N 1
ATOM 4399 C CA . ASN A 1 556 ? -25.645 6.803 -0.386 1.00 85.94 556 ASN A CA 1
ATOM 4400 C C . ASN A 1 556 ? -25.797 5.263 -0.346 1.00 85.94 556 ASN A C 1
ATOM 4402 O O . ASN A 1 556 ? -25.068 4.540 -1.034 1.00 85.94 556 ASN A O 1
ATOM 4406 N N . PRO A 1 557 ? -26.828 4.732 0.343 1.00 79.25 557 PRO A N 1
ATOM 4407 C CA . PRO A 1 557 ? -26.987 3.286 0.542 1.00 79.25 557 PRO A CA 1
ATOM 4408 C C . PRO A 1 557 ? -27.159 2.485 -0.753 1.00 79.25 557 PRO A C 1
ATOM 4410 O O . PRO A 1 557 ? -26.787 1.316 -0.837 1.00 79.25 557 PRO A O 1
ATOM 4413 N N . LYS A 1 558 ? -27.767 3.100 -1.778 1.00 86.81 558 LYS A N 1
ATOM 4414 C CA . LYS A 1 558 ? -28.117 2.436 -3.044 1.00 86.81 558 LYS A CA 1
ATOM 4415 C C . LYS A 1 558 ? -27.000 2.499 -4.088 1.00 86.81 558 LYS A C 1
ATOM 4417 O O . LYS A 1 558 ? -27.092 1.776 -5.079 1.00 86.81 558 LYS A O 1
ATOM 4422 N N . GLY A 1 559 ? -25.996 3.361 -3.906 1.00 87.12 559 GLY A N 1
ATOM 4423 C CA . GLY A 1 559 ? -24.924 3.585 -4.879 1.00 87.12 559 GLY A CA 1
ATOM 4424 C C . GLY A 1 559 ? -24.149 2.304 -5.168 1.00 87.12 559 GLY A C 1
ATOM 4425 O O . GLY A 1 559 ? -24.176 1.800 -6.290 1.00 87.12 559 GLY A O 1
ATOM 4426 N N . TYR A 1 560 ? -23.574 1.716 -4.123 1.00 88.19 560 TYR A N 1
ATOM 4427 C CA . TYR A 1 560 ? -22.750 0.519 -4.257 1.00 88.19 560 TYR A CA 1
ATOM 4428 C C . TYR A 1 560 ? -23.557 -0.733 -4.655 1.00 88.19 560 TYR A C 1
ATOM 4430 O O . TYR A 1 560 ? -23.099 -1.548 -5.450 1.00 88.19 560 TYR A O 1
ATOM 4438 N N . ARG A 1 561 ? -24.827 -0.863 -4.236 1.00 90.00 561 ARG A N 1
ATOM 4439 C CA . ARG A 1 561 ? -25.684 -1.978 -4.694 1.00 90.00 561 ARG A CA 1
ATOM 4440 C C . ARG A 1 561 ? -25.906 -1.965 -6.210 1.00 90.00 561 ARG A C 1
ATOM 4442 O O . ARG A 1 561 ? -25.971 -3.022 -6.833 1.00 90.00 561 ARG A O 1
ATOM 4449 N N . LYS A 1 562 ? -26.014 -0.781 -6.829 1.00 90.25 562 LYS A N 1
ATOM 4450 C CA . LYS A 1 562 ? -26.084 -0.669 -8.298 1.00 90.25 562 LYS A CA 1
ATOM 4451 C C . LYS A 1 562 ? -24.782 -1.121 -8.958 1.00 90.25 562 LYS A C 1
ATOM 4453 O O . LYS A 1 562 ? -24.840 -1.738 -10.017 1.00 90.25 562 LYS A O 1
ATOM 4458 N N . GLN A 1 563 ? -23.649 -0.826 -8.330 1.00 88.00 563 GLN A N 1
ATOM 4459 C CA . GLN A 1 563 ? -22.322 -1.215 -8.794 1.00 88.00 563 GLN A CA 1
ATOM 4460 C C . GLN A 1 563 ? -22.108 -2.732 -8.710 1.00 88.00 563 GLN A C 1
ATOM 4462 O O . GLN A 1 563 ? -21.704 -3.330 -9.701 1.00 88.00 563 GLN A O 1
ATOM 4467 N N . LEU A 1 564 ? -22.515 -3.384 -7.615 1.00 89.38 564 LEU A N 1
ATOM 4468 C CA . LEU A 1 564 ? -22.527 -4.851 -7.511 1.00 89.38 564 LEU A CA 1
ATOM 4469 C C . LEU A 1 564 ? -23.370 -5.497 -8.619 1.00 89.38 564 LEU A C 1
ATOM 4471 O O . LEU A 1 564 ? -22.896 -6.375 -9.335 1.00 89.38 564 LEU A O 1
ATOM 4475 N N . ASN A 1 565 ? -24.588 -4.994 -8.847 1.00 89.88 565 ASN A N 1
ATOM 4476 C CA . ASN A 1 565 ? -25.440 -5.475 -9.940 1.00 89.88 565 ASN A CA 1
ATOM 4477 C C . ASN A 1 565 ? -24.810 -5.236 -11.326 1.00 89.88 565 ASN A C 1
ATOM 4479 O O . ASN A 1 565 ? -25.078 -5.978 -12.272 1.00 89.88 565 ASN A O 1
ATOM 4483 N N . PHE A 1 566 ? -24.017 -4.173 -11.483 1.00 87.88 566 PHE A N 1
ATOM 4484 C CA . PHE A 1 566 ? -23.259 -3.923 -12.705 1.00 87.88 566 PHE A CA 1
ATOM 4485 C C . PHE A 1 566 ? -22.137 -4.953 -12.871 1.00 87.88 566 PHE A C 1
ATOM 4487 O O . PHE A 1 566 ? -22.036 -5.542 -13.945 1.00 87.88 566 PHE A O 1
ATOM 4494 N N . TYR A 1 567 ? -21.364 -5.233 -11.819 1.00 86.88 567 TYR A N 1
ATOM 4495 C CA . TYR A 1 567 ? -20.321 -6.261 -11.833 1.00 86.88 567 TYR A CA 1
ATOM 4496 C C . TYR A 1 567 ? -20.879 -7.648 -12.153 1.00 86.88 567 TYR A C 1
ATOM 4498 O O . TYR A 1 567 ? -20.358 -8.304 -13.051 1.00 86.88 567 TYR A O 1
ATOM 4506 N N . GLN A 1 568 ? -21.996 -8.044 -11.535 1.00 87.19 568 GLN A N 1
ATOM 4507 C CA . GLN A 1 568 ? -22.709 -9.287 -11.861 1.00 87.19 568 GLN A CA 1
ATOM 4508 C C . GLN A 1 568 ? -23.047 -9.382 -13.357 1.00 87.19 568 GLN A C 1
ATOM 4510 O O . GLN A 1 568 ? -22.799 -10.398 -14.002 1.00 87.19 568 GLN A O 1
ATOM 4515 N N . LYS A 1 569 ? -23.586 -8.302 -13.940 1.00 86.44 569 LYS A N 1
ATOM 4516 C CA . LYS A 1 569 ? -23.938 -8.260 -15.369 1.00 86.44 569 LYS A CA 1
ATOM 4517 C C . LYS A 1 569 ? -22.720 -8.315 -16.285 1.00 86.44 569 LYS A C 1
ATOM 4519 O O . LYS A 1 569 ? -22.827 -8.862 -17.377 1.00 86.44 569 LYS A O 1
ATOM 4524 N N . GLN A 1 570 ? -21.604 -7.707 -15.887 1.00 79.50 570 GLN A N 1
ATOM 4525 C CA . GLN A 1 570 ? -20.368 -7.744 -16.665 1.00 79.50 570 GLN A CA 1
ATOM 4526 C C . GLN A 1 570 ? -19.724 -9.131 -16.604 1.00 79.50 570 GLN A C 1
ATOM 4528 O O . GLN A 1 570 ? -19.372 -9.667 -17.649 1.00 79.50 570 GLN A O 1
ATOM 4533 N N . LEU A 1 571 ? -19.662 -9.759 -15.426 1.00 77.94 571 LEU A N 1
ATOM 4534 C CA . LEU A 1 571 ? -19.166 -11.132 -15.280 1.00 77.94 571 LEU A CA 1
ATOM 4535 C C . LEU A 1 571 ? -20.000 -12.114 -16.109 1.00 77.94 571 LEU A C 1
ATOM 4537 O O . LEU A 1 571 ? -19.444 -12.878 -16.891 1.00 77.94 571 LEU A O 1
ATOM 4541 N N . ALA A 1 572 ? -21.331 -11.988 -16.074 1.00 79.44 572 ALA A N 1
ATOM 4542 C CA . ALA A 1 572 ? -22.225 -12.796 -16.906 1.00 79.44 572 ALA A CA 1
ATOM 4543 C C . ALA A 1 572 ? -21.987 -12.640 -18.426 1.00 79.44 572 ALA A C 1
ATOM 4545 O O . ALA A 1 572 ? -22.377 -13.515 -19.195 1.00 79.44 572 ALA A O 1
ATOM 4546 N N . ARG A 1 573 ? -21.375 -11.534 -18.878 1.00 77.25 573 ARG A N 1
ATOM 4547 C CA . ARG A 1 573 ? -21.016 -11.307 -20.292 1.00 77.25 573 ARG A CA 1
ATOM 4548 C C . ARG A 1 573 ? -19.636 -11.846 -20.654 1.00 77.25 573 ARG A C 1
ATOM 4550 O O . ARG A 1 573 ? -19.453 -12.281 -21.784 1.00 77.25 573 ARG A O 1
ATOM 4557 N N . ILE A 1 574 ? -18.679 -11.749 -19.733 1.00 69.00 574 ILE A N 1
ATOM 4558 C CA . ILE A 1 574 ? -17.282 -12.152 -19.950 1.00 69.00 574 ILE A CA 1
ATOM 4559 C C . ILE A 1 574 ? -17.126 -13.678 -19.825 1.00 69.00 574 ILE A C 1
ATOM 4561 O O . ILE A 1 574 ? -16.257 -14.251 -20.477 1.00 69.00 574 ILE A O 1
ATOM 4565 N N . GLY A 1 575 ? -18.005 -14.336 -19.064 1.00 65.00 575 GLY A N 1
ATOM 4566 C CA . GLY A 1 575 ? -17.930 -15.767 -18.772 1.00 65.00 575 GLY A CA 1
ATOM 4567 C C . GLY A 1 575 ? -17.247 -16.041 -17.432 1.00 65.00 575 GLY A C 1
ATOM 4568 O O . GLY A 1 575 ? -16.964 -15.121 -16.664 1.00 65.00 575 GLY A O 1
ATOM 4569 N N . ASP A 1 576 ? -17.017 -17.319 -17.139 1.00 63.28 576 ASP A N 1
ATOM 4570 C CA . ASP A 1 576 ? -16.491 -17.765 -15.849 1.00 63.28 576 ASP A CA 1
ATOM 4571 C C . ASP A 1 576 ? -14.986 -17.459 -15.743 1.00 63.28 576 ASP A C 1
ATOM 4573 O O . ASP A 1 576 ? -14.148 -18.119 -16.362 1.00 63.28 576 ASP A O 1
ATOM 4577 N N . VAL A 1 577 ? -14.647 -16.401 -15.002 1.00 68.94 577 VAL A N 1
ATOM 4578 C CA . VAL A 1 577 ? -13.263 -16.048 -14.668 1.00 68.94 577 VAL A CA 1
ATOM 4579 C C . VAL A 1 577 ? -12.951 -16.650 -13.293 1.00 68.94 577 VAL A C 1
ATOM 4581 O O . VAL A 1 577 ? -13.598 -16.258 -12.313 1.00 68.94 577 VAL A O 1
ATOM 4584 N N . PRO A 1 578 ? -11.961 -17.558 -13.178 1.00 68.19 578 PRO A N 1
ATOM 4585 C CA . PRO A 1 578 ? -11.627 -18.207 -11.914 1.00 68.19 578 PRO A CA 1
ATOM 4586 C C . PRO A 1 578 ? -11.444 -17.203 -10.767 1.00 68.19 578 PRO A C 1
ATOM 4588 O O . PRO A 1 578 ? -10.691 -16.236 -10.878 1.00 68.19 578 PRO A O 1
ATOM 4591 N N . GLY A 1 579 ? -12.154 -17.415 -9.657 1.00 71.81 579 GLY A N 1
ATOM 4592 C CA . GLY A 1 579 ? -12.037 -16.584 -8.454 1.00 71.81 579 GLY A CA 1
ATOM 4593 C C . GLY A 1 579 ? -12.890 -15.308 -8.437 1.00 71.81 579 GLY A C 1
ATOM 4594 O O . GLY A 1 579 ? -13.019 -14.688 -7.375 1.00 71.81 579 GLY A O 1
ATOM 4595 N N . MET A 1 580 ? -13.492 -14.899 -9.563 1.00 76.38 580 MET A N 1
ATOM 4596 C CA . MET A 1 580 ? -14.250 -13.640 -9.638 1.00 76.38 580 MET A CA 1
ATOM 4597 C C . MET A 1 580 ? -15.643 -13.738 -9.020 1.00 76.38 580 MET A C 1
ATOM 4599 O O . MET A 1 580 ? -16.046 -12.825 -8.301 1.00 76.38 580 MET A O 1
ATOM 4603 N N . GLU A 1 581 ? -16.358 -14.849 -9.213 1.00 80.06 581 GLU A N 1
ATOM 4604 C CA . GLU A 1 581 ? -17.655 -15.060 -8.554 1.00 80.06 581 GLU A CA 1
ATOM 4605 C C . GLU A 1 581 ? -17.518 -15.075 -7.028 1.00 80.06 581 GLU A C 1
ATOM 4607 O O . GLU A 1 581 ? -18.327 -14.488 -6.314 1.00 80.06 581 GLU A O 1
ATOM 4612 N N . GLN A 1 582 ? -16.454 -15.695 -6.509 1.00 82.81 582 GLN A N 1
ATOM 4613 C CA . GLN A 1 582 ? -16.207 -15.747 -5.067 1.00 82.81 582 GLN A CA 1
ATOM 4614 C C . GLN A 1 582 ? -15.763 -14.390 -4.519 1.00 82.81 582 GLN A C 1
ATOM 4616 O O . GLN A 1 582 ? -16.100 -14.050 -3.386 1.00 82.81 582 GLN A O 1
ATOM 4621 N N . SER A 1 583 ? -15.040 -13.606 -5.323 1.00 82.50 583 SER A N 1
ATOM 4622 C CA . SER A 1 583 ? -14.724 -12.218 -4.989 1.00 82.50 583 SER A CA 1
ATOM 4623 C C . SER A 1 583 ? -15.997 -11.370 -4.932 1.00 82.50 583 SER A C 1
ATOM 4625 O O . SER A 1 583 ? -16.148 -10.577 -4.011 1.00 82.50 583 SER A O 1
ATOM 4627 N N . LEU A 1 584 ? -16.951 -11.577 -5.842 1.00 86.69 584 LEU A N 1
ATOM 4628 C CA . LEU A 1 584 ? -18.232 -10.869 -5.832 1.00 86.69 584 LEU A CA 1
ATOM 4629 C C . LEU A 1 584 ? -19.130 -11.264 -4.644 1.00 86.69 584 LEU A C 1
ATOM 4631 O O . LEU A 1 584 ? -19.656 -10.376 -3.979 1.00 86.69 584 LEU A O 1
ATOM 4635 N N . ASP A 1 585 ? -19.239 -12.559 -4.316 1.00 87.81 585 ASP A N 1
ATOM 4636 C CA . ASP A 1 585 ? -19.936 -13.047 -3.106 1.00 87.81 585 ASP A CA 1
ATOM 4637 C C . ASP A 1 585 ? -19.321 -12.449 -1.830 1.00 87.81 585 ASP A C 1
ATOM 4639 O O . ASP A 1 585 ? -20.030 -12.030 -0.913 1.00 87.81 585 ASP A O 1
ATOM 4643 N N . PHE A 1 586 ? -17.992 -12.335 -1.776 1.00 88.69 586 PHE A N 1
ATOM 4644 C CA . PHE A 1 586 ? -17.319 -11.628 -0.689 1.00 88.69 586 PHE A CA 1
ATOM 4645 C C . PHE A 1 586 ? -17.758 -10.157 -0.591 1.00 88.69 586 PHE A C 1
ATOM 4647 O O . PHE A 1 586 ? -18.108 -9.707 0.501 1.00 88.69 586 PHE A O 1
ATOM 4654 N N . LEU A 1 587 ? -17.777 -9.418 -1.705 1.00 89.69 587 LEU A N 1
ATOM 4655 C CA . LEU A 1 587 ? -18.173 -8.004 -1.719 1.00 89.69 587 LEU A CA 1
ATOM 4656 C C . LEU A 1 587 ? -19.630 -7.803 -1.307 1.00 89.69 587 LEU A C 1
ATOM 4658 O O . LEU A 1 587 ? -19.934 -6.854 -0.587 1.00 89.69 587 LEU A O 1
ATOM 4662 N N . GLU A 1 588 ? -20.520 -8.703 -1.720 1.00 90.88 588 GLU A N 1
ATOM 4663 C CA . GLU A 1 588 ? -21.922 -8.698 -1.304 1.00 90.88 588 GLU A CA 1
ATOM 4664 C C . GLU A 1 588 ? -22.059 -8.887 0.207 1.00 90.88 588 GLU A C 1
ATOM 4666 O O . GLU A 1 588 ? -22.700 -8.067 0.866 1.00 90.88 588 GLU A O 1
ATOM 4671 N N . ARG A 1 589 ? -21.384 -9.891 0.778 1.00 89.62 589 ARG A N 1
ATOM 4672 C CA . ARG A 1 589 ? -21.405 -10.138 2.228 1.00 89.62 589 ARG A CA 1
ATOM 4673 C C . ARG A 1 589 ? -20.784 -8.998 3.023 1.00 89.62 589 ARG A C 1
ATOM 4675 O O . ARG A 1 589 ? -21.284 -8.650 4.091 1.00 89.62 589 ARG A O 1
ATOM 4682 N N . LEU A 1 590 ? -19.688 -8.421 2.531 1.00 88.06 590 LEU A N 1
ATOM 4683 C CA . LEU A 1 590 ? -19.042 -7.283 3.181 1.00 88.06 590 LEU A CA 1
ATOM 4684 C C . LEU A 1 590 ? -19.947 -6.045 3.138 1.00 88.06 590 LEU A C 1
ATOM 4686 O O . LEU A 1 590 ? -20.085 -5.354 4.147 1.00 88.06 590 LEU A O 1
ATOM 4690 N N . TYR A 1 591 ? -20.605 -5.792 2.005 1.00 90.88 591 TYR A N 1
ATOM 4691 C CA . TYR A 1 591 ? -21.600 -4.729 1.876 1.00 90.88 591 TYR A CA 1
ATOM 4692 C C . TYR A 1 591 ? -22.771 -4.928 2.845 1.00 90.88 591 TYR A C 1
ATOM 4694 O O . TYR A 1 591 ? -23.137 -3.987 3.546 1.00 90.88 591 TYR A O 1
ATOM 4702 N N . GLU A 1 592 ? -23.327 -6.138 2.939 1.00 89.69 592 GLU A N 1
ATOM 4703 C CA . GLU A 1 592 ? -24.415 -6.461 3.870 1.00 89.69 592 GLU A CA 1
ATOM 4704 C C . GLU A 1 592 ? -24.012 -6.201 5.326 1.00 89.69 592 GLU A C 1
ATOM 4706 O O . GLU A 1 592 ? -24.704 -5.462 6.027 1.00 89.69 592 GLU A O 1
ATOM 4711 N N . LYS A 1 593 ? -22.837 -6.686 5.750 1.00 87.44 593 LYS A N 1
ATOM 4712 C CA . LYS A 1 593 ? -22.299 -6.418 7.095 1.00 87.44 593 LYS A CA 1
ATOM 4713 C C . LYS A 1 593 ? -22.126 -4.924 7.371 1.00 87.44 593 LYS A C 1
ATOM 4715 O O . LYS A 1 593 ? -22.487 -4.446 8.445 1.00 87.44 593 LYS A O 1
ATOM 4720 N N . LYS A 1 594 ? -21.588 -4.158 6.418 1.00 87.12 594 LYS A N 1
ATOM 4721 C CA . LYS A 1 594 ? -21.443 -2.703 6.578 1.00 87.12 594 LYS A CA 1
ATOM 4722 C C . LYS A 1 594 ? -22.803 -2.003 6.662 1.00 87.12 594 LYS A C 1
ATOM 4724 O O . LYS A 1 594 ? -22.961 -1.079 7.456 1.00 87.12 594 LYS A O 1
ATOM 4729 N N . MET A 1 595 ? -23.804 -2.457 5.908 1.00 90.31 595 MET A N 1
ATOM 4730 C CA . MET A 1 595 ? -25.168 -1.925 5.979 1.00 90.31 595 MET A CA 1
ATOM 4731 C C . MET A 1 595 ? -25.858 -2.215 7.320 1.00 90.31 595 MET A C 1
ATOM 4733 O O . MET A 1 595 ? -26.608 -1.363 7.801 1.00 90.31 595 MET A O 1
ATOM 4737 N N . GLU A 1 596 ? -25.582 -3.358 7.957 1.00 88.94 596 GLU A N 1
ATOM 4738 C CA . GLU A 1 596 ? -26.030 -3.635 9.331 1.00 88.94 596 GLU A CA 1
ATOM 4739 C C . GLU A 1 596 ? -25.452 -2.615 10.324 1.00 88.94 596 GLU A C 1
ATOM 4741 O O . GLU A 1 596 ? -26.189 -2.068 11.145 1.00 88.94 596 GLU A O 1
ATOM 4746 N N . ILE A 1 597 ? -24.160 -2.282 10.201 1.00 87.69 597 ILE A N 1
ATOM 4747 C CA . ILE A 1 597 ? -23.504 -1.257 11.032 1.00 87.69 597 ILE A CA 1
ATOM 4748 C C . ILE A 1 597 ? -24.119 0.130 10.783 1.00 87.69 597 ILE A C 1
ATOM 4750 O O . ILE A 1 597 ? -24.399 0.857 11.735 1.00 87.69 597 ILE A O 1
ATOM 4754 N N . VAL A 1 598 ? -24.388 0.498 9.523 1.00 88.75 598 VAL A N 1
ATOM 4755 C CA . VAL A 1 598 ? -25.090 1.754 9.186 1.00 88.75 598 VAL A CA 1
ATOM 4756 C C . VAL A 1 598 ? -26.459 1.819 9.872 1.00 88.75 598 VAL A C 1
ATOM 4758 O O . VAL A 1 598 ? -26.824 2.851 10.439 1.00 88.75 598 VAL A O 1
ATOM 4761 N N . ALA A 1 599 ? -27.228 0.727 9.842 1.00 89.25 599 ALA A N 1
ATOM 4762 C CA . ALA A 1 599 ? -28.535 0.667 10.489 1.00 89.25 599 ALA A CA 1
ATOM 4763 C C . ALA A 1 599 ? -28.427 0.820 12.016 1.00 89.25 599 ALA A C 1
ATOM 4765 O O . ALA A 1 599 ? -29.171 1.603 12.612 1.00 89.25 599 ALA A O 1
ATOM 4766 N N . ASP A 1 600 ? -27.469 0.132 12.639 1.00 87.94 600 ASP A N 1
ATOM 4767 C CA . ASP A 1 600 ? -27.191 0.223 14.073 1.00 87.94 600 ASP A CA 1
ATOM 4768 C C . ASP A 1 600 ? -26.777 1.638 14.498 1.00 87.94 600 ASP A C 1
ATOM 4770 O O . ASP A 1 600 ? -27.251 2.140 15.519 1.00 87.94 600 ASP A O 1
ATOM 4774 N N . ARG A 1 601 ? -25.940 2.306 13.698 1.00 87.19 601 ARG A N 1
ATOM 4775 C CA . ARG A 1 601 ? -25.494 3.682 13.938 1.00 87.19 601 ARG A CA 1
ATOM 4776 C C . ARG A 1 601 ? -26.654 4.677 13.867 1.00 87.19 601 ARG A C 1
ATOM 4778 O O . ARG A 1 601 ? -26.804 5.507 14.763 1.00 87.19 601 ARG A O 1
ATOM 4785 N N . ARG A 1 602 ? -27.531 4.556 12.865 1.00 87.44 602 ARG A N 1
ATOM 4786 C CA . ARG A 1 602 ? -28.758 5.368 12.776 1.00 87.44 602 ARG A CA 1
ATOM 4787 C C . ARG A 1 602 ? -29.678 5.135 13.964 1.00 87.44 602 ARG A C 1
ATOM 4789 O O . ARG A 1 602 ? -30.164 6.103 14.547 1.00 87.44 602 ARG A O 1
ATOM 4796 N N . ARG A 1 603 ? -29.883 3.869 14.347 1.00 87.62 603 ARG A N 1
ATOM 4797 C CA . ARG A 1 603 ? -30.685 3.507 15.523 1.00 87.62 603 ARG A CA 1
ATOM 4798 C C . ARG A 1 603 ? -30.099 4.131 16.787 1.00 87.62 603 ARG A C 1
ATOM 4800 O O . ARG A 1 603 ? -30.847 4.680 17.585 1.00 87.62 603 ARG A O 1
ATOM 4807 N N . PHE A 1 604 ? -28.777 4.086 16.948 1.00 87.00 604 PHE A N 1
ATOM 4808 C CA . PHE A 1 604 ? -28.091 4.707 18.077 1.00 87.00 604 PHE A CA 1
ATOM 4809 C C . PHE A 1 604 ? -28.334 6.218 18.130 1.00 87.00 604 PHE A C 1
ATOM 4811 O O . PHE A 1 604 ? -28.754 6.725 19.163 1.00 87.00 604 PHE A O 1
ATOM 4818 N N . PHE A 1 605 ? -28.136 6.947 17.031 1.00 85.31 605 PHE A N 1
ATOM 4819 C CA . PHE A 1 605 ? -28.331 8.401 17.039 1.00 85.31 605 PHE A CA 1
ATOM 4820 C C . PHE A 1 605 ? -29.797 8.814 17.210 1.00 85.31 605 PHE A C 1
ATOM 4822 O O . PHE A 1 605 ? -30.078 9.776 17.921 1.00 85.31 605 PHE A O 1
ATOM 4829 N N . GLN A 1 606 ? -30.743 8.069 16.634 1.00 85.25 606 GLN A N 1
ATOM 4830 C CA . GLN A 1 606 ? -32.174 8.267 16.898 1.00 85.25 606 GLN A CA 1
ATOM 4831 C C . GLN A 1 606 ? -32.508 8.029 18.370 1.00 85.25 606 GLN A C 1
ATOM 4833 O O . GLN A 1 606 ? -33.266 8.790 18.968 1.00 85.25 606 GLN A O 1
ATOM 4838 N N . PHE A 1 607 ? -31.911 6.997 18.962 1.00 84.81 607 PHE A N 1
ATOM 4839 C CA . PHE A 1 607 ? -32.066 6.695 20.373 1.00 84.81 607 PHE A CA 1
ATOM 4840 C C . PHE A 1 607 ? -31.497 7.815 21.259 1.00 84.81 607 PHE A C 1
ATOM 4842 O O . PHE A 1 607 ? -32.188 8.286 22.159 1.00 84.81 607 PHE A O 1
ATOM 4849 N N . MET A 1 608 ? -30.303 8.331 20.953 1.00 81.81 608 MET A N 1
ATOM 4850 C CA . MET A 1 608 ? -29.716 9.493 21.640 1.00 81.81 608 MET A CA 1
ATOM 4851 C C . MET A 1 608 ? -30.626 10.724 21.568 1.00 81.81 608 MET A C 1
ATOM 4853 O O . MET A 1 608 ? -30.896 11.351 22.591 1.00 81.81 608 MET A O 1
ATOM 4857 N N . ALA A 1 609 ? -31.168 11.023 20.384 1.00 81.62 609 ALA A N 1
ATOM 4858 C CA . ALA A 1 609 ? -32.111 12.123 20.202 1.00 81.62 609 ALA A CA 1
ATOM 4859 C C . ALA A 1 609 ? -33.406 11.917 21.008 1.00 81.62 609 ALA A C 1
ATOM 4861 O O . ALA A 1 609 ? -33.918 12.867 21.593 1.00 81.62 609 ALA A O 1
ATOM 4862 N N . SER A 1 610 ? -33.910 10.679 21.101 1.00 81.56 610 SER A N 1
ATOM 4863 C CA . SER A 1 610 ? -35.099 10.360 21.909 1.00 81.56 610 SER A CA 1
ATOM 4864 C C . SER A 1 610 ? -34.889 10.569 23.413 1.00 81.56 610 SER A C 1
ATOM 4866 O O . SER A 1 610 ? -35.843 10.860 24.127 1.00 81.56 610 SER A O 1
ATOM 4868 N N . LEU A 1 611 ? -33.638 10.482 23.879 1.00 77.75 611 LEU A N 1
ATOM 4869 C CA . LEU A 1 611 ? -33.237 10.806 25.250 1.00 77.75 611 LEU A CA 1
ATOM 4870 C C . LEU A 1 611 ? -32.951 12.307 25.451 1.00 77.75 611 LEU A C 1
ATOM 4872 O O . LEU A 1 611 ? -32.527 12.705 26.532 1.00 77.75 611 LEU A O 1
ATOM 4876 N N . GLY A 1 612 ? -33.140 13.144 24.425 1.00 76.75 612 GLY A N 1
ATOM 4877 C CA . GLY A 1 612 ? -32.835 14.576 24.480 1.00 76.75 612 GLY A CA 1
ATOM 4878 C C . GLY A 1 612 ? -31.337 14.901 24.450 1.00 76.75 612 GLY A C 1
ATOM 4879 O O . GLY A 1 612 ? -30.944 15.996 24.847 1.00 76.75 612 GLY A O 1
ATOM 4880 N N . ILE A 1 613 ? -30.489 13.967 24.003 1.00 77.50 613 ILE A N 1
ATOM 4881 C CA . ILE A 1 613 ? -29.038 14.158 23.917 1.00 77.50 613 ILE A CA 1
ATOM 4882 C C . ILE A 1 613 ? -28.664 14.586 22.491 1.00 77.50 613 ILE A C 1
ATOM 4884 O O . ILE A 1 613 ? -28.539 13.757 21.585 1.00 77.50 613 ILE A O 1
ATOM 4888 N N . GLU A 1 614 ? -28.457 15.885 22.288 1.00 70.81 614 GLU A N 1
ATOM 4889 C CA . GLU A 1 614 ? -27.992 16.445 21.013 1.00 70.81 614 GLU A CA 1
ATOM 4890 C C . GLU A 1 614 ? -26.458 16.519 20.950 1.00 70.81 614 GLU A C 1
ATOM 4892 O O . GLU A 1 614 ? -25.792 16.792 21.949 1.00 70.81 614 GLU A O 1
ATOM 4897 N N . ALA A 1 615 ? -25.880 16.267 19.771 1.00 65.56 615 ALA A N 1
ATOM 4898 C CA . ALA A 1 615 ? -24.440 16.390 19.560 1.00 65.56 615 ALA A CA 1
ATOM 4899 C C . ALA A 1 615 ? -24.057 17.802 19.122 1.00 65.56 615 ALA A C 1
ATOM 4901 O O . ALA A 1 615 ? -24.586 18.329 18.145 1.00 65.56 615 ALA A O 1
ATOM 4902 N N . THR A 1 616 ? -23.029 18.353 19.755 1.00 57.62 616 THR A N 1
ATOM 4903 C CA . THR A 1 616 ? -22.223 19.428 19.183 1.00 57.62 616 THR A CA 1
ATOM 4904 C C . THR A 1 616 ? -21.090 18.811 18.359 1.00 57.62 616 THR A C 1
ATOM 4906 O O . THR A 1 616 ? -20.320 17.973 18.834 1.00 57.62 616 THR A O 1
ATOM 4909 N N . THR A 1 617 ? -20.981 19.192 17.087 1.00 46.25 617 THR A N 1
ATOM 4910 C CA . THR A 1 617 ? -19.769 18.940 16.297 1.00 46.25 617 THR A CA 1
ATOM 4911 C C . THR A 1 617 ? -18.764 20.046 16.603 1.00 46.25 617 THR A C 1
ATOM 4913 O O . THR A 1 617 ? -19.061 21.200 16.287 1.00 46.25 617 THR A O 1
ATOM 4916 N N . PRO A 1 618 ? -17.594 19.756 17.193 1.00 41.72 618 PRO A N 1
ATOM 4917 C CA . PRO A 1 618 ? -16.542 20.756 17.273 1.00 41.72 618 PRO A CA 1
ATOM 4918 C C . PRO A 1 618 ? -16.091 21.143 15.856 1.00 41.72 618 PRO A C 1
ATOM 4920 O O . PRO A 1 618 ? -15.959 20.283 14.980 1.00 41.72 618 PRO A O 1
ATOM 4923 N N . GLU A 1 619 ? -15.847 22.436 15.630 1.00 36.41 619 GLU A N 1
ATOM 4924 C CA . GLU A 1 619 ? -15.094 22.905 14.463 1.00 36.41 619 GLU A CA 1
ATOM 4925 C C . GLU A 1 619 ? -13.756 22.150 14.427 1.00 36.41 619 GLU A C 1
ATOM 4927 O O . GLU A 1 619 ? -13.088 22.025 15.454 1.00 36.41 619 GLU A O 1
ATOM 4932 N N . SER A 1 620 ? -13.406 21.578 13.270 1.00 31.86 620 SER A N 1
ATOM 4933 C CA . SER A 1 620 ? -12.364 20.551 13.131 1.00 31.86 620 SER A CA 1
ATOM 4934 C C . SER A 1 620 ? -11.107 20.813 13.982 1.00 31.86 620 SER A C 1
ATOM 4936 O O . SER A 1 620 ? -10.528 21.905 13.885 1.00 31.86 620 SER A O 1
ATOM 4938 N N . PRO A 1 621 ? -10.578 19.821 14.718 1.00 37.06 621 PRO A N 1
ATOM 4939 C CA . PRO A 1 621 ? -9.221 19.920 15.215 1.00 37.06 621 PRO A CA 1
ATOM 4940 C C . PRO A 1 621 ? -8.289 19.799 14.005 1.00 37.06 621 PRO A C 1
ATOM 4942 O O . PRO A 1 621 ? -8.156 18.730 13.418 1.00 37.06 621 PRO A O 1
ATOM 4945 N N . ARG A 1 622 ? -7.664 20.911 13.598 1.00 33.38 622 ARG A N 1
ATOM 4946 C CA . ARG A 1 622 ? -6.550 20.885 12.639 1.00 33.38 622 ARG A CA 1
ATOM 4947 C C . ARG A 1 622 ? -5.538 19.826 13.091 1.00 33.38 622 ARG A C 1
ATOM 4949 O O . ARG A 1 622 ? -5.055 19.885 14.225 1.00 33.38 622 ARG A O 1
ATOM 4956 N N . GLU A 1 623 ? -5.256 18.874 12.206 1.00 35.12 623 GLU A N 1
ATOM 4957 C CA . GLU A 1 623 ? -4.266 17.822 12.412 1.00 35.12 623 GLU A CA 1
ATOM 4958 C C . GLU A 1 623 ? -2.868 18.403 12.700 1.00 35.12 623 GLU A C 1
ATOM 4960 O O . GLU A 1 623 ? -2.534 19.522 12.313 1.00 35.12 623 GLU A O 1
ATOM 4965 N N . ASP A 1 624 ? -2.063 17.598 13.400 1.00 39.09 624 ASP A N 1
ATOM 4966 C CA . ASP A 1 624 ? -0.684 17.845 13.845 1.00 39.09 624 ASP A CA 1
ATOM 4967 C C . ASP A 1 624 ? -0.496 18.854 15.001 1.00 39.09 624 ASP A C 1
ATOM 4969 O O . ASP A 1 624 ? 0.131 19.905 14.882 1.00 39.09 624 ASP A O 1
ATOM 4973 N N . GLY A 1 625 ? -0.958 18.480 16.202 1.00 37.69 625 GLY A N 1
ATOM 4974 C CA . GLY A 1 625 ? -0.671 19.237 17.431 1.00 37.69 625 GLY A CA 1
ATOM 4975 C C . GLY A 1 625 ? -0.249 18.417 18.649 1.00 37.69 625 GLY A C 1
ATOM 4976 O O . GLY A 1 625 ? 0.505 18.924 19.473 1.00 37.69 625 GLY A O 1
ATOM 4977 N N . PHE A 1 626 ? -0.688 17.163 18.788 1.00 41.16 626 PHE A N 1
ATOM 4978 C CA . PHE A 1 626 ? -0.574 16.447 20.066 1.00 41.16 626 PHE A CA 1
ATOM 4979 C C . PHE A 1 626 ? 0.882 16.205 20.492 1.00 41.16 626 PHE A C 1
ATOM 4981 O O . PHE A 1 626 ? 1.305 16.693 21.534 1.00 41.16 626 PHE A O 1
ATOM 4988 N N . LEU A 1 627 ? 1.690 15.542 19.659 1.00 40.59 627 LEU A N 1
ATOM 4989 C CA . LEU A 1 627 ? 3.085 15.245 20.005 1.00 40.59 627 LEU A CA 1
ATOM 4990 C C . LEU A 1 627 ? 3.970 16.497 20.030 1.00 40.59 627 LEU A C 1
ATOM 4992 O O . LEU A 1 627 ? 4.879 16.558 20.844 1.00 40.59 627 LEU A O 1
ATOM 4996 N N . ALA A 1 628 ? 3.702 17.500 19.189 1.00 40.31 628 ALA A N 1
ATOM 4997 C CA . ALA A 1 628 ? 4.477 18.741 19.172 1.00 40.31 628 ALA A CA 1
ATOM 4998 C C . ALA A 1 628 ? 4.201 19.607 20.412 1.00 40.31 628 ALA A C 1
ATOM 5000 O O . ALA A 1 628 ? 5.144 20.082 21.040 1.00 40.31 628 ALA A O 1
ATOM 5001 N N . ARG A 1 629 ? 2.928 19.749 20.817 1.00 43.50 629 ARG A N 1
ATOM 5002 C CA . ARG A 1 629 ? 2.541 20.474 22.040 1.00 43.50 629 ARG A CA 1
ATOM 5003 C C . ARG A 1 629 ? 2.966 19.725 23.298 1.00 43.50 629 ARG A C 1
ATOM 5005 O O . ARG A 1 629 ? 3.392 20.358 24.257 1.00 43.50 629 ARG A O 1
ATOM 5012 N N . TRP A 1 630 ? 2.882 18.395 23.296 1.00 41.66 630 TRP A N 1
ATOM 5013 C CA . TRP A 1 630 ? 3.325 17.570 24.420 1.00 41.66 630 TRP A CA 1
ATOM 5014 C C . TRP A 1 630 ? 4.850 17.609 24.577 1.00 41.66 630 TRP A C 1
ATOM 5016 O O . TRP A 1 630 ? 5.350 17.802 25.680 1.00 41.66 630 TRP A O 1
ATOM 5026 N N . TRP A 1 631 ? 5.597 17.557 23.468 1.00 39.69 631 TRP A N 1
ATOM 5027 C CA . TRP A 1 631 ? 7.054 17.706 23.488 1.00 39.69 631 TRP A CA 1
ATOM 5028 C C . TRP A 1 631 ? 7.493 19.124 23.866 1.00 39.69 631 TRP A C 1
ATOM 5030 O O . TRP A 1 631 ? 8.426 19.277 24.647 1.00 39.69 631 TRP A O 1
ATOM 5040 N N . GLN A 1 632 ? 6.789 20.166 23.408 1.00 42.88 632 GLN A N 1
ATOM 5041 C CA . GLN A 1 632 ? 7.012 21.538 23.882 1.00 42.88 632 GLN A CA 1
ATOM 5042 C C . GLN A 1 632 ? 6.767 21.673 25.386 1.00 42.88 632 GLN A C 1
ATOM 5044 O O . GLN A 1 632 ? 7.598 22.267 26.068 1.00 42.88 632 GLN A O 1
ATOM 5049 N N . LYS A 1 633 ? 5.677 21.098 25.914 1.00 44.41 633 LYS A N 1
ATOM 5050 C CA . LYS A 1 633 ? 5.378 21.124 27.353 1.00 44.41 633 LYS A CA 1
ATOM 5051 C C . LYS A 1 633 ? 6.420 20.371 28.179 1.00 44.41 633 LYS A C 1
ATOM 5053 O O . LYS A 1 633 ? 6.851 20.901 29.191 1.00 44.41 633 LYS A O 1
ATOM 5058 N N . LEU A 1 634 ? 6.892 19.210 27.722 1.00 41.25 634 LEU A N 1
ATOM 5059 C CA . LEU A 1 634 ? 7.991 18.482 28.373 1.00 41.25 634 LEU A CA 1
ATOM 5060 C C . LEU A 1 634 ? 9.312 19.245 28.324 1.00 41.25 634 LEU A C 1
ATOM 5062 O O . LEU A 1 634 ? 10.032 19.285 29.314 1.00 41.25 634 LEU A O 1
ATOM 5066 N N . THR A 1 635 ? 9.629 19.874 27.193 1.00 44.44 635 THR A N 1
ATOM 5067 C CA . THR A 1 635 ? 10.870 20.649 27.054 1.00 44.44 635 THR A CA 1
ATOM 5068 C C . THR A 1 635 ? 10.849 21.878 27.970 1.00 44.44 635 THR A C 1
ATOM 5070 O O . THR A 1 635 ? 11.852 22.169 28.616 1.00 44.44 635 THR A O 1
ATOM 5073 N N . LEU A 1 636 ? 9.700 22.560 28.074 1.00 45.38 636 LEU A N 1
ATOM 5074 C CA . LEU A 1 636 ? 9.482 23.662 29.017 1.00 45.38 636 LEU A CA 1
ATOM 5075 C C . LEU A 1 636 ? 9.579 23.179 30.467 1.00 45.38 636 LEU A C 1
ATOM 5077 O O . LEU A 1 636 ? 10.370 23.730 31.229 1.00 45.38 636 LEU A O 1
ATOM 5081 N N . PHE A 1 637 ? 8.892 22.090 30.808 1.00 44.19 637 PHE A N 1
ATOM 5082 C CA . PHE A 1 637 ? 8.922 21.495 32.143 1.00 44.19 637 PHE A CA 1
ATOM 5083 C C . PHE A 1 637 ? 10.343 21.114 32.576 1.00 44.19 637 PHE A C 1
ATOM 5085 O O . PHE A 1 637 ? 10.794 21.516 33.643 1.00 44.19 637 PHE A O 1
ATOM 5092 N N . PHE A 1 638 ? 11.113 20.424 31.728 1.00 41.66 638 PHE A N 1
ATOM 5093 C CA . PHE A 1 638 ? 12.503 20.082 32.045 1.00 41.66 638 PHE A CA 1
ATOM 5094 C C . PHE A 1 638 ? 13.431 21.303 32.093 1.00 41.66 638 PHE A C 1
ATOM 5096 O O . PHE A 1 638 ? 14.427 21.273 32.815 1.00 41.66 638 PHE A O 1
ATOM 5103 N N . SER A 1 639 ? 13.129 22.380 31.361 1.00 43.75 639 SER A N 1
ATOM 5104 C CA . SER A 1 639 ? 13.895 23.629 31.450 1.00 43.75 639 SER A CA 1
ATOM 5105 C C . SER A 1 639 ? 13.643 24.380 32.762 1.00 43.75 639 SER A C 1
ATOM 5107 O O . SER A 1 639 ? 14.596 24.871 33.368 1.00 43.75 639 SER A O 1
ATOM 5109 N N . GLU A 1 640 ? 12.400 24.385 33.248 1.00 52.06 640 GLU A N 1
ATOM 5110 C CA . GLU A 1 640 ? 12.004 24.978 34.531 1.00 52.06 640 GLU A CA 1
ATOM 5111 C C . GLU A 1 640 ? 12.517 24.140 35.712 1.00 52.06 640 GLU A C 1
ATOM 5113 O O . GLU A 1 640 ? 13.076 24.681 36.665 1.00 52.06 640 GLU A O 1
ATOM 5118 N N . LEU A 1 641 ? 12.452 22.810 35.604 1.00 37.72 641 LEU A N 1
ATOM 5119 C CA . LEU A 1 641 ? 12.986 21.881 36.603 1.00 37.72 641 LEU A CA 1
ATOM 5120 C C . LEU A 1 641 ? 14.519 21.952 36.689 1.00 37.72 641 LEU A C 1
ATOM 5122 O O . LEU A 1 641 ? 15.101 21.853 37.766 1.00 37.72 641 LEU A O 1
ATOM 5126 N N . LYS A 1 642 ? 15.201 22.197 35.561 1.00 41.38 642 LYS A N 1
ATOM 5127 C CA . LYS A 1 642 ? 16.644 22.465 35.556 1.00 41.38 642 LYS A CA 1
ATOM 5128 C C . LYS A 1 642 ? 16.968 23.789 36.254 1.00 41.38 642 LYS A C 1
ATOM 5130 O O . LYS A 1 642 ? 17.931 23.823 37.007 1.00 41.38 642 LYS A O 1
ATOM 5135 N N . GLN A 1 643 ? 16.158 24.835 36.063 1.00 50.16 643 GLN A N 1
ATOM 5136 C CA . GLN A 1 643 ? 16.328 26.116 36.759 1.00 50.16 643 GLN A CA 1
ATOM 5137 C C . GLN A 1 643 ? 16.060 26.018 38.267 1.00 50.16 643 GLN A C 1
ATOM 5139 O O . GLN A 1 643 ? 16.778 26.659 39.028 1.00 50.16 643 GLN A O 1
ATOM 5144 N N . SER A 1 644 ? 15.109 25.188 38.715 1.00 44.94 644 SER A N 1
ATOM 5145 C CA . SER A 1 644 ? 14.835 25.006 40.149 1.00 44.94 644 SER A CA 1
ATOM 5146 C C . SER A 1 644 ? 15.868 24.133 40.871 1.00 44.94 644 SER A C 1
ATOM 5148 O O . SER A 1 644 ? 15.966 24.198 42.090 1.00 44.94 644 SER A O 1
ATOM 5150 N N . ILE A 1 645 ? 16.616 23.292 40.144 1.00 44.09 645 ILE A N 1
ATOM 5151 C CA . ILE A 1 645 ? 17.685 22.441 40.701 1.00 44.09 645 ILE A CA 1
ATOM 5152 C C . ILE A 1 645 ? 19.043 23.167 40.704 1.00 44.09 645 ILE A C 1
ATOM 5154 O O . ILE A 1 645 ? 19.919 22.824 41.494 1.00 44.09 645 ILE A O 1
ATOM 5158 N N . THR A 1 646 ? 19.234 24.174 39.846 1.00 47.06 646 THR A N 1
ATOM 5159 C CA . THR A 1 646 ? 20.464 24.991 39.798 1.00 47.06 646 THR A CA 1
ATOM 5160 C C . THR A 1 646 ? 20.336 26.371 40.454 1.00 47.06 646 THR A C 1
ATOM 5162 O O . THR A 1 646 ? 21.248 27.183 40.297 1.00 47.06 646 THR A O 1
ATOM 5165 N N . GLY A 1 647 ? 19.215 26.649 41.125 1.00 40.94 647 GLY A N 1
ATOM 5166 C CA . GLY A 1 647 ? 18.943 27.893 41.854 1.00 40.94 647 GLY A CA 1
ATOM 5167 C C . GLY A 1 647 ? 19.246 27.781 43.339 1.00 40.94 647 GLY A C 1
ATOM 5168 O O . GLY A 1 647 ? 18.785 26.787 43.943 1.00 40.94 647 GLY A O 1
#

Foldseek 3Di:
DDPQDQPPDDLQLQWFFQAQFKIKGFLDRGLPDQLRIEIEAFDDRDFLLCLRSHQEYEDFPLAQGLLVRVLVSLVSNVVPYDAAREYEEAPLQQVLSVVVNVPPPDDPVRDSYHYDYDDQWDFGDDPDPGQWIWGADPVRWIWIDGPHHTSDTPVVCPVVARHLQNLLVLLLVLLVFVPDEPPLPAWKKKAWLDDPDDLPPFFTWMWIDHSLAIEIFAADLPNSQSCSLLSYNPVNYQEYEAQPCSDNNNSSCCSHPCQLVGEYEYEYPDVVVVVSSCSSSVSGNYHYDDAQAADVVGNQWGWHAFPVRFKIKIWGCQDNPDPQTAIEMETNGNDDPDCDPVPDAFDHAEYEDEDPDPVCVVVPDHRYQAYAYDPNSPDPVVQQQAFDARRYAHDQHSAMEIEHEDQALLVCLVVLLQLCCPHPCNVLSNVLSCLLLPPPPDQVVNLVSLVVLVPDDQDPQPLVLQSQLLSLVSSCVRDCCVVPHDPSSVVSSVVSNVVSGRRVHGNNSVNVCSPAQWHWYWYGHSSPHIGTHIHHHDPPQDSDRADDALVVCLVPVCVVVVVLVVLVVSCVVVDDDGSSVSVSVSRVVNSVSSVSSNVSSVSVVVVCVVSVSDRDRPDDDDPDDDVVVVVVVVVVVVVVVVVVVVD